Protein AF-A0A4Z2D7F7-F1 (afdb_monomer_lite)

Foldseek 3Di:
DDDDDDDDDDDDDDDPDDDDDDDDDDDDDDDDDDDDPDPDPDDPVRVVVCCVVCVPVVVVVVVVVVVVVVVVVVVVVVVVCCVVPVPDDDPDPPDADVVVWFEAEDEQQQFADPPPPSGGALVRVLVCLCCCCPVVVGQEYEYEAQAACQCPNPVNDHDAHQDLLFGHPSRPGLVSVLVSLVSCVVSNYAYEYEDEQFKHFLNHPCVVVPQFAADAPDFAAAPCGDTQWEARPNHIGGHNHDHGITGGNLVDPVSLVVVLVSLLSVVVSPHQEYEYEQLQQNDADSDPDDDDFCPPPPDPVCVVHPGPGGLDVVSLVSLLSSVVSQVVSCVVVVHHHFYEYENYQPLDAPDPDDDSQVCSCPDPVRGGGPYYDDCNPPPPRNDQAPPDDVVVVVVLVVVVVPDDPVRCVVVSVPGDDPPGSVCPVVSVVVVVVPDDDDDDDDDDDDDDDDDDDDDPDDD

Secondary structure (DSSP, 8-state):
--------PPPP-------PPPPP---------------PPPPHHHHHHHHHH-HHHHHHHHHHHHHHHHHHHHHHHHHHHHHHHSPPPPPPP---HHHHSEEEEE-GGGT--SSSSSS--HHHHHHTHHHIIIII-EEEEEEPP-EETSSS-TT--TT--SEEEEE-TTT--HHHHHHHHHHHHHTT-EEEEEEE-SEEETTSGGGGGT-BPPPPSS--B-TTSSBSEEEETTEEEE-SS-TTEEEB-TTSHHHHHHHHHHHHHHHHHT-SEEEEESTTTSS---SSS-S----SS--TTTTTS--TTTT-HHHHHHHHHHHHHHHHHHHHHTS--EEEEE--S-----SSS--GGGGGGB-SSSB--SEEE--TT-SSTTS------HHHHHHHHHHHHHS-HHHHHHTT-TT--TT-TT-HHHHHHHHHH--------------------------

InterPro domains:
  IPR006047 Glycosyl hydrolase family 13, catalytic domain [PF00128] (108-208)
  IPR006047 Glycosyl hydrolase family 13, catalytic domain [SM00642] (109-449)
  IPR017853 Glycoside hydrolase superfamily [SSF51445] (46-329)
  IPR031984 Solute carrier family 3 member 2, N-terminal domain [PF16028] (35-101)
  IPR042280 Amino acid transporter heavy chain SLC3A2 [PTHR46673] (29-283)
  IPR045857 Oligo-1,6-glucosidase, domain 2 [G3DSA:3.90.400.10] (207-257)

Radius of gyration: 38.26 Å; chains: 1; bounding box: 74×67×133 Å

Sequence (459 aa):
MSLSGTNGRVPIDEEVGFLPTLKDSTDTNENNVGQKDTYCLLTREDLMQLDSKEPFWYRLRWGLFILFWVVWVGLLLAAILIIVFTPKCPPRPVLPFWRSTTGYWVNPFAYEDSSNDKIGDLKGLAKRLDYIKGTIGAGFIVLSSIFSGQYTNDLKTLGLVDDYFNVDPALGTMEDFKNLVRSCHKNGIYLILTMDFNSVSAKHPWTEFTYLLEPYSSKKVSRLGGDARTVIQGVSYYSVFGSHFVDLNLRETGALDRIADVAKFWLNEGIDGILLDNVAFYIENGTESGAPITKELGSQWFSKYPTSQIYISESVEVVRKIRKVVDEMSESSGKPKLLAVDAGNTGYGVGKSEDISMQFLGTKDSPAAHVVVSRQFVKHRGWKAPPIDPEEIKNNIFTYDMLSVSDRNSMALTTVSTSDSRQSDLVALAATVLLPGRLSQLYQIYCFHNIIICTLYDY

pLDDT: mean 71.05, std 24.46, range [19.94, 98.62]

Structure (mmCIF, N/CA/C/O backbone):
data_AF-A0A4Z2D7F7-F1
#
_entry.id   AF-A0A4Z2D7F7-F1
#
loop_
_atom_site.group_PDB
_atom_site.id
_atom_site.type_symbol
_atom_site.label_atom_id
_atom_site.label_alt_id
_atom_site.label_comp_id
_atom_site.label_asym_id
_atom_site.label_entity_id
_atom_site.label_seq_id
_atom_site.pdbx_PDB_ins_code
_atom_site.Cartn_x
_atom_site.Cartn_y
_atom_site.Cartn_z
_atom_site.occupancy
_atom_site.B_iso_or_equiv
_atom_site.auth_seq_id
_atom_site.auth_comp_id
_atom_site.auth_asym_id
_atom_site.auth_atom_id
_atom_site.pdbx_PDB_model_num
ATOM 1 N N . MET A 1 1 ? -34.369 -34.058 58.399 1.00 37.44 1 MET A N 1
ATOM 2 C CA . MET A 1 1 ? -34.029 -33.179 59.542 1.00 37.44 1 MET A CA 1
ATOM 3 C C . MET A 1 1 ? -34.797 -31.878 59.310 1.00 37.44 1 MET A C 1
ATOM 5 O O . MET A 1 1 ? -34.497 -31.229 58.326 1.00 37.44 1 MET A O 1
ATOM 9 N N . SER A 1 2 ? -35.974 -31.621 59.905 1.00 26.52 2 SER A N 1
ATOM 10 C CA . SER A 1 2 ? -36.225 -31.250 61.323 1.00 26.52 2 SER A CA 1
ATOM 11 C C . SER A 1 2 ? -35.274 -30.108 61.730 1.00 26.52 2 SER A C 1
ATOM 13 O O . SER A 1 2 ? -34.077 -30.363 61.700 1.00 26.52 2 SER A O 1
ATOM 15 N N . LEU A 1 3 ? -35.639 -28.851 62.030 1.00 29.80 3 LEU A N 1
ATOM 16 C CA . LEU A 1 3 ? -36.808 -28.228 62.681 1.00 29.80 3 LEU A CA 1
ATOM 17 C C . LEU A 1 3 ? -36.899 -26.732 62.271 1.00 29.80 3 LEU A C 1
ATOM 19 O O . LEU A 1 3 ? -35.876 -26.102 62.042 1.00 29.80 3 LEU A O 1
ATOM 23 N N . SER A 1 4 ? -38.105 -26.208 62.018 1.00 30.06 4 SER A N 1
ATOM 24 C CA . SER A 1 4 ? -38.885 -25.286 62.881 1.00 30.06 4 SER A CA 1
ATOM 25 C C . SER A 1 4 ? -38.377 -23.842 62.965 1.00 30.06 4 SER A C 1
ATOM 27 O O . SER A 1 4 ? -37.364 -23.558 63.594 1.00 30.06 4 SER A O 1
ATOM 29 N N . GLY A 1 5 ? -39.171 -22.920 62.415 1.00 31.86 5 GLY A N 1
ATOM 30 C CA . GLY A 1 5 ? -39.085 -21.493 62.710 1.00 31.86 5 GLY A CA 1
ATOM 31 C C . GLY A 1 5 ? -39.779 -21.126 64.023 1.00 31.86 5 GLY A C 1
ATOM 32 O O . GLY A 1 5 ? -40.667 -21.837 64.489 1.00 31.86 5 GLY A O 1
ATOM 33 N N . THR A 1 6 ? -39.405 -19.971 64.570 1.00 31.77 6 THR A N 1
ATOM 34 C CA . THR A 1 6 ? -40.208 -19.215 65.536 1.00 31.77 6 THR A CA 1
ATOM 35 C C . THR A 1 6 ? -40.020 -17.721 65.312 1.00 31.77 6 THR A C 1
ATOM 37 O O . THR A 1 6 ? -38.905 -17.231 65.154 1.00 31.77 6 THR A O 1
ATOM 40 N N . ASN A 1 7 ? -41.158 -17.033 65.317 1.00 35.53 7 ASN A N 1
ATOM 41 C CA . ASN A 1 7 ? -41.351 -15.590 65.300 1.00 35.53 7 ASN A CA 1
ATOM 42 C C . ASN A 1 7 ? -40.523 -14.854 66.364 1.00 35.53 7 ASN A C 1
ATOM 44 O O . ASN A 1 7 ? -40.548 -15.232 67.533 1.00 35.53 7 ASN A O 1
ATOM 48 N N . GLY A 1 8 ? -39.925 -13.725 65.980 1.00 31.38 8 GLY A N 1
ATOM 49 C CA . GLY A 1 8 ? -39.412 -12.709 66.897 1.00 31.38 8 GLY A CA 1
ATOM 50 C C . GLY A 1 8 ? -39.835 -11.324 66.417 1.00 31.38 8 GLY A C 1
ATOM 51 O O . GLY A 1 8 ? -39.365 -10.855 65.385 1.00 31.38 8 GLY A O 1
ATOM 52 N N . ARG A 1 9 ? -40.769 -10.701 67.143 1.00 31.42 9 ARG A N 1
ATOM 53 C CA . ARG A 1 9 ? -41.148 -9.286 67.014 1.00 31.42 9 ARG A CA 1
ATOM 54 C C . ARG A 1 9 ? -39.908 -8.401 67.168 1.00 31.42 9 ARG A C 1
ATOM 56 O O . ARG A 1 9 ? -39.131 -8.618 68.091 1.00 31.42 9 ARG A O 1
ATOM 63 N N . VAL A 1 10 ? -39.789 -7.382 66.323 1.00 37.66 10 VAL A N 1
ATOM 64 C CA . VAL A 1 10 ? -38.857 -6.260 66.507 1.00 37.66 10 VAL A CA 1
ATOM 65 C C . VAL A 1 10 ? -39.385 -5.387 67.655 1.00 37.66 10 VAL A C 1
ATOM 67 O O . VAL A 1 10 ? -40.511 -4.895 67.534 1.00 37.66 10 VAL A O 1
ATOM 70 N N . PRO A 1 11 ? -38.649 -5.196 68.764 1.00 35.19 11 PRO A N 1
ATOM 71 C CA . PRO A 1 11 ? -38.976 -4.168 69.739 1.00 35.19 11 PRO A CA 1
ATOM 72 C C . PRO A 1 11 ? -38.498 -2.818 69.205 1.00 35.19 11 PRO A C 1
ATOM 74 O O . PRO A 1 11 ? -37.340 -2.655 68.823 1.00 35.19 11 PRO A O 1
ATOM 77 N N . ILE A 1 12 ? -39.440 -1.887 69.144 1.00 45.16 12 ILE A N 1
ATOM 78 C CA . ILE A 1 12 ? -39.219 -0.454 68.978 1.00 45.16 12 ILE A CA 1
ATOM 79 C C . ILE A 1 12 ? -38.651 0.053 70.310 1.00 45.16 12 ILE A C 1
ATOM 81 O O . ILE A 1 12 ? -39.126 -0.397 71.350 1.00 45.16 12 ILE A O 1
ATOM 85 N N . ASP A 1 13 ? -37.655 0.938 70.219 1.00 35.00 13 ASP A N 1
ATOM 86 C CA . ASP A 1 13 ? -37.056 1.804 71.254 1.00 35.00 13 ASP A CA 1
ATOM 87 C C . ASP A 1 13 ? -35.534 1.597 71.365 1.00 35.00 13 ASP A C 1
ATOM 89 O O . ASP A 1 13 ? -35.016 0.932 72.259 1.00 35.00 13 ASP A O 1
ATOM 93 N N . GLU A 1 14 ? -34.795 2.197 70.424 1.00 37.78 14 GLU A N 1
ATOM 94 C CA . GLU A 1 14 ? -33.379 2.519 70.628 1.00 37.78 14 GLU A CA 1
ATOM 95 C C . GLU A 1 14 ? -33.295 3.731 71.570 1.00 37.78 14 GLU A C 1
ATOM 97 O O . GLU A 1 14 ? -33.422 4.886 71.156 1.00 37.78 14 GLU A O 1
ATOM 102 N N . GLU A 1 15 ? -33.099 3.460 72.860 1.00 35.00 15 GLU A N 1
ATOM 103 C CA . GLU A 1 15 ? -32.647 4.458 73.827 1.00 35.00 15 GLU A CA 1
ATOM 104 C C . GLU A 1 15 ? -31.233 4.925 73.454 1.00 35.00 15 GLU A C 1
ATOM 106 O O . GLU A 1 15 ? -30.247 4.190 73.546 1.00 35.00 15 GLU A O 1
ATOM 111 N N . VAL A 1 16 ? -31.130 6.183 73.029 1.00 36.09 16 VAL A N 1
ATOM 112 C CA . VAL A 1 16 ? -29.856 6.865 72.803 1.00 36.09 16 VAL A CA 1
ATOM 113 C C . VAL A 1 16 ? -29.226 7.146 74.169 1.00 36.09 16 VAL A C 1
ATOM 115 O O . VAL A 1 16 ? -29.665 8.031 74.901 1.00 36.09 16 VAL A O 1
ATOM 118 N N . GLY A 1 17 ? -28.217 6.354 74.532 1.00 36.03 17 GLY A N 1
ATOM 119 C CA . GLY A 1 17 ? -27.559 6.423 75.833 1.00 36.03 17 GLY A CA 1
ATOM 120 C C . GLY A 1 17 ? -26.884 7.768 76.113 1.00 36.03 17 GLY A C 1
ATOM 121 O O . GLY A 1 17 ? -26.043 8.227 75.340 1.00 36.03 17 GLY A O 1
ATOM 122 N N . PHE A 1 18 ? -27.186 8.351 77.275 1.00 35.00 18 PHE A N 1
ATOM 123 C CA . PHE A 1 18 ? -26.420 9.447 77.865 1.00 35.00 18 PHE A CA 1
ATOM 124 C C . PHE A 1 18 ? -26.086 9.161 79.341 1.00 35.00 18 PHE A C 1
ATOM 126 O O . PHE A 1 18 ? -26.905 9.366 80.225 1.00 35.00 18 PHE A O 1
ATOM 133 N N . LEU A 1 19 ? -24.822 8.763 79.544 1.00 41.47 19 LEU A N 1
ATOM 134 C CA . LEU A 1 19 ? -23.906 9.114 80.647 1.00 41.47 19 LEU A CA 1
ATOM 135 C C . LEU A 1 19 ? -24.166 8.620 82.101 1.00 41.47 19 LEU A C 1
ATOM 137 O O . LEU A 1 19 ? -25.279 8.271 82.475 1.00 41.47 19 LEU A O 1
ATOM 141 N N . PRO A 1 20 ? -23.084 8.499 82.913 1.00 40.53 20 PRO A N 1
ATOM 142 C CA . PRO A 1 20 ? -22.993 7.553 84.025 1.00 40.53 20 PRO A CA 1
ATOM 143 C C . PRO A 1 20 ? -23.500 8.105 85.365 1.00 40.53 20 PRO A C 1
ATOM 145 O O . PRO A 1 20 ? -23.288 9.266 85.710 1.00 40.53 20 PRO A O 1
ATOM 148 N N . THR A 1 21 ? -24.093 7.222 86.169 1.00 37.00 21 THR A N 1
ATOM 149 C CA . THR A 1 21 ? -24.496 7.476 87.558 1.00 37.00 21 THR A CA 1
ATOM 150 C C . THR A 1 21 ? -23.281 7.749 88.449 1.00 37.00 21 THR A C 1
ATOM 152 O O . THR A 1 21 ? -22.372 6.917 88.528 1.00 37.00 21 THR A O 1
ATOM 155 N N . LEU A 1 22 ? -23.280 8.888 89.150 1.00 37.50 22 LEU A N 1
ATOM 156 C CA . LEU A 1 22 ? -22.304 9.210 90.195 1.00 37.50 22 LEU A CA 1
ATOM 157 C C . LEU A 1 22 ? -22.358 8.154 91.309 1.00 37.50 22 LEU A C 1
ATOM 159 O O . LEU A 1 22 ? -23.406 7.897 91.896 1.00 37.50 22 LEU A O 1
ATOM 163 N N . LYS A 1 23 ? -21.207 7.533 91.569 1.00 37.69 23 LYS A N 1
ATOM 164 C CA . LYS A 1 23 ? -20.973 6.619 92.687 1.00 37.69 23 LYS A CA 1
ATOM 165 C C . LYS A 1 23 ? -20.632 7.469 93.910 1.00 37.69 23 LYS A C 1
ATOM 167 O O . LYS A 1 23 ? -19.684 8.247 93.846 1.00 37.69 23 LYS A O 1
ATOM 172 N N . ASP A 1 24 ? -21.388 7.310 94.990 1.00 39.84 24 ASP A N 1
ATOM 173 C CA . ASP A 1 24 ? -21.066 7.909 96.285 1.00 39.84 24 ASP A CA 1
ATOM 174 C C . ASP A 1 24 ? -19.706 7.389 96.770 1.00 39.84 24 ASP A C 1
ATOM 176 O O . ASP A 1 24 ? -19.498 6.181 96.915 1.00 39.84 24 ASP A O 1
ATOM 180 N N . SER A 1 25 ? -18.779 8.307 97.028 1.00 31.91 25 SER A N 1
ATOM 181 C CA . SER A 1 25 ? -17.566 8.051 97.797 1.00 31.91 25 SER A CA 1
ATOM 182 C C . SER A 1 25 ? -17.476 9.098 98.896 1.00 31.91 25 SER A C 1
ATOM 184 O O . SER A 1 25 ? -17.226 10.274 98.634 1.00 31.91 25 SER A O 1
ATOM 186 N N . THR A 1 26 ? -17.703 8.648 100.125 1.00 38.28 26 THR A N 1
ATOM 187 C CA . THR A 1 26 ? -17.357 9.353 101.355 1.00 38.28 26 THR A CA 1
ATOM 188 C C . THR A 1 26 ? -15.845 9.527 101.433 1.00 38.28 26 THR A C 1
ATOM 190 O O . THR A 1 26 ? -15.143 8.521 101.427 1.00 38.28 26 THR A O 1
ATOM 193 N N . ASP A 1 27 ? -15.360 10.765 101.538 1.00 32.62 27 ASP A N 1
ATOM 194 C CA . ASP A 1 27 ? -14.263 11.102 102.448 1.00 32.62 27 ASP A CA 1
ATOM 195 C C . ASP A 1 27 ? -14.122 12.620 102.660 1.00 32.62 27 ASP A C 1
ATOM 197 O O . ASP A 1 27 ? -14.453 13.453 101.820 1.00 32.62 27 ASP A O 1
ATOM 201 N N . THR A 1 28 ? -13.683 12.927 103.872 1.00 38.38 28 THR A N 1
ATOM 202 C CA . THR A 1 28 ? -13.597 14.200 104.599 1.00 38.38 28 THR A CA 1
ATOM 203 C C . THR A 1 28 ? -12.602 15.252 104.075 1.00 38.38 28 THR A C 1
ATOM 205 O O . THR A 1 28 ? -11.535 14.906 103.578 1.00 38.38 28 THR A O 1
ATOM 208 N N . ASN A 1 29 ? -12.914 16.517 104.414 1.00 33.06 29 ASN A N 1
ATOM 209 C CA . ASN A 1 29 ? -12.042 17.656 104.792 1.00 33.06 29 ASN A CA 1
ATOM 210 C C . ASN A 1 29 ? -11.986 18.916 103.896 1.00 33.06 29 ASN A C 1
ATOM 212 O O . ASN A 1 29 ? -11.620 18.883 102.729 1.00 33.06 29 ASN A O 1
ATOM 216 N N . GLU A 1 30 ? -12.291 20.026 104.584 1.00 38.28 30 GLU A N 1
ATOM 217 C CA . GLU A 1 30 ? -11.752 21.398 104.545 1.00 38.28 30 GLU A CA 1
ATOM 218 C C . GLU A 1 30 ? -11.636 22.209 103.235 1.00 38.28 30 GLU A C 1
ATOM 220 O O . GLU A 1 30 ? -10.859 21.925 102.334 1.00 38.28 30 GLU A O 1
ATOM 225 N N . ASN A 1 31 ? -12.338 23.353 103.262 1.00 44.16 31 ASN A N 1
ATOM 226 C CA . ASN A 1 31 ? -11.929 24.693 102.819 1.00 44.16 31 ASN A CA 1
ATOM 227 C C . ASN A 1 31 ? -11.025 24.813 101.575 1.00 44.16 31 ASN A C 1
ATOM 229 O O . ASN A 1 31 ? -9.802 24.779 101.688 1.00 44.16 31 ASN A O 1
ATOM 233 N N . ASN A 1 32 ? -11.612 25.190 100.431 1.00 34.88 32 ASN A N 1
ATOM 234 C CA . ASN A 1 32 ? -11.090 26.295 99.615 1.00 34.88 32 ASN A CA 1
ATOM 235 C C . ASN A 1 32 ? -12.070 26.757 98.526 1.00 34.88 32 ASN A C 1
ATOM 237 O O . ASN A 1 32 ? -12.764 25.968 97.890 1.00 34.88 32 ASN A O 1
ATOM 241 N N . VAL A 1 33 ? -12.082 28.072 98.323 1.00 48.47 33 VAL A N 1
ATOM 242 C CA . VAL A 1 33 ? -12.769 28.798 97.252 1.00 48.47 33 VAL A CA 1
ATOM 243 C C . VAL A 1 33 ? -12.204 28.372 95.895 1.00 48.47 33 VAL A C 1
ATOM 245 O O . VAL A 1 33 ? -10.993 28.391 95.690 1.00 48.47 33 VAL A O 1
ATOM 248 N N . GLY A 1 34 ? -13.080 28.031 94.951 1.00 36.81 34 GLY A N 1
ATOM 249 C CA . GLY A 1 34 ? -12.699 27.727 93.575 1.00 36.81 34 GLY A CA 1
ATOM 250 C C . GLY A 1 34 ? -13.917 27.401 92.722 1.00 36.81 34 GLY A C 1
ATOM 251 O O . GLY A 1 34 ? -14.404 26.275 92.724 1.00 36.81 34 GLY A O 1
ATOM 252 N N . GLN A 1 35 ? -14.412 28.409 92.010 1.00 48.00 35 GLN A N 1
ATOM 253 C CA . GLN A 1 35 ? -15.434 28.306 90.975 1.00 48.00 35 GLN A CA 1
ATOM 254 C C . GLN A 1 35 ? -15.067 27.190 89.977 1.00 48.00 35 GLN A C 1
ATOM 256 O O . GLN A 1 35 ? -14.120 27.319 89.205 1.00 48.00 35 GLN A O 1
ATOM 261 N N . LYS A 1 36 ? -15.800 26.074 90.012 1.00 39.66 36 LYS A N 1
ATOM 262 C CA . LYS A 1 36 ? -15.804 25.066 88.947 1.00 39.66 36 LYS A CA 1
ATOM 263 C C . LYS A 1 36 ? -17.085 25.271 88.154 1.00 39.66 36 LYS A C 1
ATOM 265 O O . LYS A 1 36 ? -18.121 24.697 88.490 1.00 39.66 36 LYS A O 1
ATOM 270 N N . ASP A 1 37 ? -17.003 26.107 87.122 1.00 45.44 37 ASP A N 1
ATOM 271 C CA . ASP A 1 37 ? -18.037 26.202 86.093 1.00 45.44 37 ASP A CA 1
ATOM 272 C C . ASP A 1 37 ? -18.142 24.829 85.422 1.00 45.44 37 ASP A C 1
ATOM 274 O O . ASP A 1 37 ? -17.368 24.451 84.541 1.00 45.44 37 ASP A O 1
ATOM 278 N N . THR A 1 38 ? -19.060 24.022 85.938 1.00 47.69 38 THR A N 1
ATOM 279 C CA . THR A 1 38 ? -19.360 22.706 85.398 1.00 47.69 38 THR A CA 1
ATOM 280 C C . THR A 1 38 ? -20.321 22.966 84.253 1.00 47.69 38 THR A C 1
ATOM 282 O O . THR A 1 38 ? -21.457 23.368 84.495 1.00 47.69 38 THR A O 1
ATOM 285 N N . TYR A 1 39 ? -19.859 22.814 83.010 1.00 50.00 39 TYR A N 1
ATOM 286 C CA . TYR A 1 39 ? -20.729 22.851 81.837 1.00 50.00 39 TYR A CA 1
ATOM 287 C C . TYR A 1 39 ? -21.775 21.740 81.990 1.00 50.00 39 TYR A C 1
ATOM 289 O O . TYR A 1 39 ? -21.513 20.573 81.704 1.00 50.00 39 TYR A O 1
ATOM 297 N N . CYS A 1 40 ? -22.937 22.097 82.532 1.00 58.44 40 CYS A N 1
ATOM 298 C CA . CYS A 1 40 ? -24.061 21.196 82.685 1.00 58.44 40 CYS A CA 1
ATOM 299 C C . CYS A 1 40 ? -24.656 20.976 81.292 1.00 58.44 40 CYS A C 1
ATOM 301 O O . CYS A 1 40 ? -25.059 21.934 80.628 1.00 58.44 40 CYS A O 1
ATOM 303 N N . LEU A 1 41 ? -24.672 19.729 80.824 1.00 66.12 41 LEU A N 1
ATOM 304 C CA . LEU A 1 41 ? -25.477 19.362 79.663 1.00 66.12 41 LEU A CA 1
ATOM 305 C C . LEU A 1 41 ? -26.940 19.625 80.037 1.00 66.12 41 LEU A C 1
ATOM 307 O O . LEU A 1 41 ? -27.439 19.034 80.992 1.00 66.12 41 LEU A O 1
ATOM 311 N N . LEU A 1 42 ? -27.598 20.548 79.328 1.00 75.75 42 LEU A N 1
ATOM 312 C CA . LEU A 1 42 ? -28.983 20.909 79.623 1.00 75.75 42 LEU A CA 1
ATOM 313 C C . LEU A 1 42 ? -29.895 19.692 79.439 1.00 75.75 42 LEU A C 1
ATOM 315 O O . LEU A 1 42 ? -29.837 19.011 78.412 1.00 75.75 42 LEU A O 1
ATOM 319 N N . THR A 1 43 ? -30.763 19.455 80.421 1.00 78.06 43 THR A N 1
ATOM 320 C CA . THR A 1 43 ? -31.829 18.455 80.313 1.00 78.06 43 THR A CA 1
ATOM 321 C C . THR A 1 43 ? -32.916 18.937 79.345 1.00 78.06 43 THR A C 1
ATOM 323 O O . THR A 1 43 ? -32.956 20.106 78.945 1.00 78.06 43 THR A O 1
ATOM 326 N N . ARG A 1 44 ? -33.820 18.043 78.926 1.00 77.62 44 ARG A N 1
ATOM 327 C CA . ARG A 1 44 ? -34.933 18.391 78.023 1.00 77.62 44 ARG A CA 1
ATOM 328 C C . ARG A 1 44 ? -35.777 19.532 78.596 1.00 77.62 44 ARG A C 1
ATOM 330 O O . ARG A 1 44 ? -36.195 20.427 77.864 1.00 77.62 44 ARG A O 1
ATOM 337 N N . GLU A 1 45 ? -36.014 19.491 79.899 1.00 77.88 45 GLU A N 1
ATOM 338 C CA . GLU A 1 45 ? -36.806 20.460 80.643 1.00 77.88 45 GLU A CA 1
ATOM 339 C C . GLU A 1 45 ? -36.112 21.831 80.671 1.00 77.88 45 GLU A C 1
ATOM 341 O O . GLU A 1 45 ? -36.767 22.854 80.450 1.00 77.88 45 GLU A O 1
ATOM 346 N N . ASP A 1 46 ? -34.785 21.852 80.840 1.00 74.88 46 ASP A N 1
ATOM 347 C CA . ASP A 1 46 ? -33.980 23.079 80.797 1.00 74.88 46 ASP A CA 1
ATOM 348 C C . ASP A 1 46 ? -33.971 23.706 79.391 1.00 74.88 46 ASP A C 1
ATOM 350 O O . ASP A 1 46 ? -34.079 24.926 79.251 1.00 74.88 46 ASP A O 1
ATOM 354 N N . LEU A 1 47 ? -33.918 22.884 78.334 1.00 73.25 47 LEU A N 1
ATOM 355 C CA . LEU A 1 47 ? -34.005 23.337 76.939 1.00 73.25 47 LEU A CA 1
ATOM 356 C C . LEU A 1 47 ? -35.377 23.939 76.606 1.00 73.25 47 LEU A C 1
ATOM 358 O O . LEU A 1 47 ? -35.448 24.982 75.958 1.00 73.25 47 LEU A O 1
ATOM 362 N N . MET A 1 48 ? -36.468 23.327 77.083 1.00 76.50 48 MET A N 1
ATOM 363 C CA . MET A 1 48 ? -37.823 23.863 76.897 1.00 76.50 48 MET A CA 1
ATOM 364 C C . MET A 1 48 ? -38.016 25.206 77.617 1.00 76.50 48 MET A C 1
ATOM 366 O O . MET A 1 48 ? -38.688 26.099 77.096 1.00 76.50 48 MET A O 1
ATOM 370 N N . GLN A 1 49 ? -37.408 25.386 78.796 1.00 74.69 49 GLN A N 1
ATOM 371 C CA . GLN A 1 49 ? -37.409 26.678 79.486 1.00 74.69 49 GLN A CA 1
ATOM 372 C C . GLN A 1 49 ? -36.558 27.726 78.760 1.00 74.69 49 GLN A C 1
ATOM 374 O O . GLN A 1 49 ? -36.968 28.887 78.685 1.00 74.69 49 GLN A O 1
ATOM 379 N N . LEU A 1 50 ? -35.406 27.340 78.209 1.00 73.56 50 LEU A N 1
ATOM 380 C CA . LEU A 1 50 ? -34.542 28.235 77.441 1.00 73.56 50 LEU A CA 1
ATOM 381 C C . LEU A 1 50 ? -35.250 28.742 76.175 1.00 73.56 50 LEU A C 1
ATOM 383 O O . LEU A 1 50 ? -35.262 29.946 75.932 1.00 73.56 50 LEU A O 1
ATOM 387 N N . ASP A 1 51 ? -35.936 27.859 75.442 1.00 70.62 51 ASP A N 1
ATOM 388 C CA . ASP A 1 51 ? -36.740 28.220 74.264 1.00 70.62 51 ASP A CA 1
ATOM 389 C C . ASP A 1 51 ? -37.874 29.210 74.608 1.00 70.62 51 ASP A C 1
ATOM 391 O O . ASP A 1 51 ? -38.227 30.064 73.791 1.00 70.62 51 ASP A O 1
ATOM 395 N N . SER A 1 52 ? -38.423 29.143 75.830 1.00 71.75 52 SER A N 1
ATOM 396 C CA . SER A 1 52 ? -39.451 30.083 76.308 1.00 71.75 52 SER A CA 1
ATOM 397 C C . SER A 1 52 ? -38.897 31.463 76.689 1.00 71.75 52 SER A C 1
ATOM 399 O O . SER A 1 52 ? -39.611 32.461 76.587 1.00 71.75 52 SER A O 1
ATOM 401 N N . LYS A 1 53 ? -37.628 31.531 77.116 1.00 74.69 53 LYS A N 1
ATOM 402 C CA . LYS A 1 53 ? -36.958 32.764 77.559 1.00 74.69 53 LYS A CA 1
ATOM 403 C C . LYS A 1 53 ? -36.215 33.471 76.424 1.00 74.69 53 LYS A C 1
ATOM 405 O O . LYS A 1 53 ? -36.208 34.698 76.379 1.00 74.69 53 LYS A O 1
ATOM 410 N N . GLU A 1 54 ? -35.634 32.717 75.493 1.00 80.50 54 GLU A N 1
ATOM 411 C CA . GLU A 1 54 ? -34.839 33.229 74.373 1.00 80.50 54 GLU A CA 1
ATOM 412 C C . GLU A 1 54 ? -35.401 32.763 73.014 1.00 80.50 54 GLU A C 1
ATOM 414 O O . GLU A 1 54 ? -34.832 31.895 72.348 1.00 80.50 54 GLU A O 1
ATOM 419 N N . PRO A 1 55 ? -36.487 33.384 72.512 1.00 78.12 55 PRO A N 1
ATOM 420 C CA . PRO A 1 55 ? -37.134 32.973 71.259 1.00 78.12 55 PRO A CA 1
ATOM 421 C C . PRO A 1 55 ? -36.260 33.181 70.007 1.00 78.12 55 PRO A C 1
ATOM 423 O O . PRO A 1 55 ? -36.633 32.761 68.908 1.00 78.12 55 PRO A O 1
ATOM 426 N N . PHE A 1 56 ? -35.112 33.848 70.146 1.00 85.62 56 PHE A N 1
ATOM 427 C CA . PHE A 1 56 ? -34.142 34.063 69.077 1.00 85.62 56 PHE A CA 1
ATOM 428 C C . PHE A 1 56 ? -33.633 32.741 68.486 1.00 85.62 56 PHE A C 1
ATOM 430 O O . PHE A 1 56 ? -33.673 32.574 67.268 1.00 85.62 56 PHE A O 1
ATOM 437 N N . TRP A 1 57 ? -33.224 31.782 69.323 1.00 80.81 57 TRP A N 1
ATOM 438 C CA . TRP A 1 57 ? -32.648 30.510 68.870 1.00 80.81 57 TRP A CA 1
ATOM 439 C C . TRP A 1 57 ? -33.666 29.627 68.150 1.00 80.81 57 TRP A C 1
ATOM 441 O O . TRP A 1 57 ? -33.349 29.020 67.125 1.00 80.81 57 TRP A O 1
ATOM 451 N N . TYR A 1 58 ? -34.913 29.632 68.623 1.00 81.44 58 TYR A N 1
ATOM 452 C CA . TYR A 1 58 ? -36.035 28.989 67.944 1.00 81.44 58 TYR A CA 1
ATOM 453 C C . TYR A 1 58 ? -36.252 29.571 66.537 1.00 81.44 58 TYR A C 1
ATOM 455 O O . TYR A 1 58 ? -36.321 28.831 65.552 1.00 81.44 58 TYR A O 1
ATOM 463 N N . ARG A 1 59 ? -36.301 30.906 66.415 1.00 87.00 59 ARG A N 1
ATOM 464 C CA . ARG A 1 59 ? -36.471 31.593 65.122 1.00 87.00 59 ARG A CA 1
ATOM 465 C C . ARG A 1 59 ? -35.281 31.376 64.192 1.00 87.00 59 ARG A C 1
ATOM 467 O O . ARG A 1 59 ? -35.482 31.182 62.997 1.00 87.00 59 ARG A O 1
ATOM 474 N N . LEU A 1 60 ? -34.063 31.371 64.730 1.00 90.19 60 LEU A N 1
ATOM 475 C CA . LEU A 1 60 ? -32.842 31.102 63.976 1.00 90.19 60 LEU A CA 1
ATOM 476 C C . LEU A 1 60 ? -32.835 29.673 63.421 1.00 90.19 60 LEU A C 1
ATOM 478 O O . LEU A 1 60 ? -32.541 29.488 62.244 1.00 90.19 60 LEU A O 1
ATOM 482 N N . ARG A 1 61 ? -33.214 28.668 64.223 1.00 89.62 61 ARG A N 1
ATOM 483 C CA . ARG A 1 61 ? -33.298 27.266 63.780 1.00 89.62 61 ARG A CA 1
ATOM 484 C C . ARG A 1 61 ? -34.310 27.096 62.647 1.00 89.62 61 ARG A C 1
ATOM 486 O O . ARG A 1 61 ? -33.988 26.472 61.640 1.00 89.62 61 ARG A O 1
ATOM 493 N N . TRP A 1 62 ? -35.493 27.697 62.773 1.00 91.62 62 TRP A N 1
ATOM 494 C CA . TRP A 1 62 ? -36.487 27.707 61.695 1.00 91.62 62 TRP A CA 1
ATOM 495 C C . TRP A 1 62 ? -36.001 28.463 60.455 1.00 91.62 62 TRP A C 1
ATOM 497 O O . TRP A 1 62 ? -36.193 27.982 59.341 1.00 91.62 62 TRP A O 1
ATOM 507 N N . GLY A 1 63 ? -35.318 29.596 60.629 1.00 94.06 63 GLY A N 1
ATOM 508 C CA . GLY A 1 63 ? -34.712 30.348 59.530 1.00 94.06 63 GLY A CA 1
ATOM 509 C C . GLY A 1 63 ? -33.659 29.538 58.770 1.00 94.06 63 GLY A C 1
ATOM 510 O O . GLY A 1 63 ? -33.702 29.479 57.544 1.00 94.06 63 GLY A O 1
ATOM 511 N N . LEU A 1 64 ? -32.764 28.850 59.486 1.00 94.56 64 LEU A N 1
ATOM 512 C CA . LEU A 1 64 ? -31.757 27.958 58.903 1.00 94.56 64 LEU A CA 1
ATOM 513 C C . LEU A 1 64 ? -32.393 26.744 58.214 1.00 94.56 64 LEU A C 1
ATOM 515 O O . LEU A 1 64 ? -31.949 26.357 57.136 1.00 94.56 64 LEU A O 1
ATOM 519 N N . PHE A 1 65 ? -33.450 26.170 58.793 1.00 95.12 65 PHE A N 1
ATOM 520 C CA . PHE A 1 65 ? -34.172 25.045 58.198 1.00 95.12 65 PHE A CA 1
ATOM 521 C C . PHE A 1 65 ? -34.869 25.439 56.890 1.00 95.12 65 PHE A C 1
ATOM 523 O O . PHE A 1 65 ? -34.762 24.732 55.890 1.00 95.12 65 PHE A O 1
ATOM 530 N N . ILE A 1 66 ? -35.533 26.596 56.861 1.00 95.81 66 ILE A N 1
ATOM 531 C CA . ILE A 1 66 ? -36.158 27.127 55.643 1.00 95.81 66 ILE A CA 1
ATOM 532 C C . ILE A 1 66 ? -35.088 27.455 54.596 1.00 95.81 66 ILE A C 1
ATOM 534 O O . ILE A 1 66 ? -35.235 27.075 53.435 1.00 95.81 66 ILE A O 1
ATOM 538 N N . LEU A 1 67 ? -33.991 28.107 54.998 1.00 96.06 67 LEU A N 1
ATOM 539 C CA . LEU A 1 67 ? -32.878 28.431 54.105 1.00 96.06 67 LEU A CA 1
ATOM 540 C C . LEU A 1 67 ? -32.274 27.172 53.473 1.00 96.06 67 LEU A C 1
ATOM 542 O O . LEU A 1 67 ? -32.025 27.164 52.270 1.00 96.06 67 LEU A O 1
ATOM 546 N N . PHE A 1 68 ? -32.089 26.103 54.253 1.00 96.81 68 PHE A N 1
ATOM 547 C CA . PHE A 1 68 ? -31.607 24.819 53.749 1.00 96.81 68 PHE A CA 1
ATOM 548 C C . PHE A 1 68 ? -32.490 24.296 52.612 1.00 96.81 68 PHE A C 1
ATOM 550 O O . PHE A 1 68 ? -31.976 23.987 51.539 1.00 96.81 68 PHE A O 1
ATOM 557 N N . TRP A 1 69 ? -33.813 24.263 52.798 1.00 97.25 69 TRP A N 1
ATOM 558 C CA . TRP A 1 69 ? -34.733 23.779 51.766 1.00 97.25 69 TRP A CA 1
ATOM 559 C C . TRP A 1 69 ? -34.786 24.686 50.536 1.00 97.25 69 TRP A C 1
ATOM 561 O O . TRP A 1 69 ? -34.831 24.182 49.417 1.00 97.25 69 TRP A O 1
ATOM 571 N N . VAL A 1 70 ? -34.722 26.008 50.714 1.00 96.88 70 VAL A N 1
ATOM 572 C CA . VAL A 1 70 ? -34.664 26.959 49.592 1.00 96.88 70 VAL A CA 1
ATOM 573 C C . VAL A 1 70 ? -33.394 26.753 48.767 1.00 96.88 70 VAL A C 1
ATOM 575 O O . VAL A 1 70 ? -33.469 26.659 47.542 1.00 96.88 70 VAL A O 1
ATOM 578 N N . VAL A 1 71 ? -32.235 26.633 49.420 1.00 96.81 71 VAL A N 1
ATOM 579 C CA . VAL A 1 71 ? -30.959 26.358 48.744 1.00 96.81 71 VAL A CA 1
ATOM 580 C C . VAL A 1 71 ? -31.002 24.997 48.059 1.00 96.81 71 VAL A C 1
ATOM 582 O O . VAL A 1 71 ? -30.594 24.885 46.907 1.00 96.81 71 VAL A O 1
ATOM 585 N N . TRP A 1 72 ? -31.539 23.976 48.722 1.00 97.44 72 TRP A N 1
ATOM 586 C CA . TRP A 1 72 ? -31.634 22.629 48.170 1.00 97.44 72 TRP A CA 1
ATOM 587 C C . TRP A 1 72 ? -32.506 22.582 46.910 1.00 97.44 72 TRP A C 1
ATOM 589 O O . TRP A 1 72 ? -32.085 22.051 45.883 1.00 97.44 72 TRP A O 1
ATOM 599 N N . VAL A 1 73 ? -33.687 23.209 46.943 1.00 97.12 73 VAL A N 1
ATOM 600 C CA . VAL A 1 73 ? -34.570 23.324 45.771 1.00 97.12 73 VAL A CA 1
ATOM 601 C C . VAL A 1 73 ? -33.915 24.166 44.674 1.00 97.12 73 VAL A C 1
ATOM 603 O O . VAL A 1 73 ? -33.997 23.805 43.502 1.00 97.12 73 VAL A O 1
ATOM 606 N N . GLY A 1 74 ? -33.216 25.246 45.034 1.00 97.31 74 GLY A N 1
ATOM 607 C CA . GLY A 1 74 ? -32.452 26.060 44.089 1.00 97.31 74 GLY A CA 1
ATOM 608 C C . GLY A 1 74 ? -31.351 25.267 43.380 1.00 97.31 74 GLY A C 1
ATOM 609 O O . GLY A 1 74 ? -31.226 25.350 42.160 1.00 97.31 74 GLY A O 1
ATOM 610 N N . LEU A 1 75 ? -30.600 24.443 44.117 1.00 96.75 75 LEU A N 1
ATOM 611 C CA . LEU A 1 75 ? -29.578 23.550 43.564 1.00 96.75 75 LEU A CA 1
ATOM 612 C C . LEU A 1 75 ? -30.190 22.473 42.662 1.00 96.75 75 LEU A C 1
ATOM 614 O O . LEU A 1 75 ? -29.648 22.199 41.593 1.00 96.75 75 LEU A O 1
ATOM 618 N N . LEU A 1 76 ? -31.334 21.900 43.048 1.00 97.00 76 LEU A N 1
ATOM 619 C CA . LEU A 1 76 ? -32.047 20.921 42.229 1.00 97.00 76 LEU A CA 1
ATOM 620 C C . LEU A 1 76 ? -32.535 21.541 40.912 1.00 97.00 76 LEU A C 1
ATOM 622 O O . LEU A 1 76 ? -32.319 20.970 39.844 1.00 97.00 76 LEU A O 1
ATOM 626 N N . LEU A 1 77 ? -33.152 22.723 40.971 1.00 97.06 77 LEU A N 1
ATOM 627 C CA . LEU A 1 77 ? -33.588 23.451 39.781 1.00 97.06 77 LEU A CA 1
ATOM 628 C C . LEU A 1 77 ? -32.399 23.814 38.891 1.00 97.06 77 LEU A C 1
ATOM 630 O O . LEU A 1 77 ? -32.469 23.604 37.685 1.00 97.06 77 LEU A O 1
ATOM 634 N N . ALA A 1 78 ? -31.289 24.284 39.465 1.00 95.75 78 ALA A N 1
ATOM 635 C CA . ALA A 1 78 ? -30.069 24.561 38.713 1.00 95.75 78 ALA A CA 1
ATOM 636 C C . ALA A 1 78 ? -29.528 23.303 38.013 1.00 95.75 78 ALA A C 1
ATOM 638 O O . ALA A 1 78 ? -29.193 23.364 36.833 1.00 95.75 78 ALA A O 1
ATOM 639 N N . ALA A 1 79 ? -29.505 22.152 38.691 1.00 95.94 79 ALA A N 1
ATOM 640 C CA . ALA A 1 79 ? -29.079 20.886 38.096 1.00 95.94 79 ALA A CA 1
ATOM 641 C C . ALA A 1 79 ? -29.988 20.458 36.930 1.00 95.94 79 ALA A C 1
ATOM 643 O O . ALA A 1 79 ? -29.492 20.072 35.870 1.00 95.94 79 ALA A O 1
ATOM 644 N N . ILE A 1 80 ? -31.310 20.580 37.090 1.00 95.44 80 ILE A N 1
ATOM 645 C CA . ILE A 1 80 ? -32.281 20.287 36.025 1.00 95.44 80 ILE A CA 1
ATOM 646 C C . ILE A 1 80 ? -32.077 21.232 34.837 1.00 95.44 80 ILE A C 1
ATOM 648 O O . ILE A 1 80 ? -32.020 20.776 33.696 1.00 95.44 80 ILE A O 1
ATOM 652 N N . LEU A 1 81 ? -31.926 22.534 35.093 1.00 95.25 81 LEU A N 1
ATOM 653 C CA . LEU A 1 81 ? -31.687 23.533 34.053 1.00 95.25 81 LEU A CA 1
ATOM 654 C C . LEU A 1 81 ? -30.392 23.236 33.292 1.00 95.25 81 LEU A C 1
ATOM 656 O O . LEU A 1 81 ? -30.399 23.263 32.065 1.00 95.25 81 LEU A O 1
ATOM 660 N N . ILE A 1 82 ? -29.309 22.877 33.986 1.00 93.88 82 ILE A N 1
ATOM 661 C CA . ILE A 1 82 ? -28.060 22.471 33.335 1.00 93.88 82 ILE A CA 1
ATOM 662 C C . ILE A 1 82 ? -28.317 21.273 32.419 1.00 93.88 82 ILE A C 1
ATOM 664 O O . ILE A 1 82 ? -27.954 21.335 31.253 1.00 93.88 82 ILE A O 1
ATOM 668 N N . ILE A 1 83 ? -28.988 20.215 32.874 1.00 91.31 83 ILE A N 1
ATOM 669 C CA . ILE A 1 83 ? -29.230 19.022 32.044 1.00 91.31 83 ILE A CA 1
ATOM 670 C C . ILE A 1 83 ? -30.091 19.341 30.811 1.00 91.31 83 ILE A C 1
ATOM 672 O O . ILE A 1 83 ? -29.796 18.858 29.720 1.00 91.31 83 ILE A O 1
ATOM 676 N N . VAL A 1 84 ? -31.141 20.151 30.968 1.00 92.62 84 VAL A N 1
ATOM 677 C CA . VAL A 1 84 ? -32.084 20.480 29.884 1.00 92.62 84 VAL A CA 1
ATOM 678 C C . VAL A 1 84 ? -31.460 21.414 28.848 1.00 92.62 84 VAL A C 1
ATOM 680 O O . VAL A 1 84 ? -31.693 21.243 27.652 1.00 92.62 84 VAL A O 1
ATOM 683 N N . PHE A 1 85 ? -30.675 22.396 29.295 1.00 91.94 85 PHE A N 1
ATOM 684 C CA . PHE A 1 85 ? -30.083 23.408 28.420 1.00 91.94 85 PHE A CA 1
ATOM 685 C C . PHE A 1 85 ? -28.664 23.068 27.952 1.00 91.94 85 PHE A C 1
ATOM 687 O O . PHE A 1 85 ? -28.154 23.737 27.053 1.00 91.94 85 PHE A O 1
ATOM 694 N N . THR A 1 86 ? -28.027 22.028 28.501 1.00 90.75 86 THR A N 1
ATOM 695 C CA . THR A 1 86 ? -26.751 21.538 27.970 1.00 90.75 86 THR A CA 1
ATOM 696 C C . THR A 1 86 ? -27.011 20.883 26.613 1.00 90.75 86 THR A C 1
ATOM 698 O O . THR A 1 86 ? -27.746 19.893 26.540 1.00 90.75 86 THR A O 1
ATOM 701 N N . PRO A 1 87 ? -26.431 21.405 25.516 1.00 85.94 87 PRO A N 1
ATOM 702 C CA . PRO A 1 87 ? -26.574 20.776 24.215 1.00 85.94 87 PRO A CA 1
ATOM 703 C C . PRO A 1 87 ? -26.041 19.346 24.291 1.00 85.94 87 PRO A C 1
ATOM 705 O O . PRO A 1 87 ? -25.000 19.089 24.901 1.00 85.94 87 PRO A O 1
ATOM 708 N N . LYS A 1 88 ? -26.746 18.401 23.656 1.00 80.38 88 LYS A N 1
ATOM 709 C CA . LYS A 1 88 ? -26.231 17.036 23.511 1.00 80.38 88 LYS A CA 1
ATOM 710 C C . LYS A 1 88 ? -24.836 17.119 22.896 1.00 80.38 88 LYS A C 1
ATOM 712 O O . LYS A 1 88 ? -24.651 17.834 21.909 1.00 80.38 88 LYS A O 1
ATOM 717 N N . CYS A 1 89 ? -23.874 16.397 23.472 1.00 77.75 89 CYS A N 1
ATOM 718 C CA . CYS A 1 89 ? -22.539 16.307 22.893 1.00 77.75 89 CYS A CA 1
ATOM 719 C C . CYS A 1 89 ? -22.670 15.947 21.406 1.00 77.75 89 CYS A C 1
ATOM 721 O O . CYS A 1 89 ? -23.432 15.022 21.091 1.00 77.75 89 CYS A O 1
ATOM 723 N N . PRO A 1 90 ? -21.968 16.646 20.494 1.00 75.94 90 PRO A N 1
ATOM 724 C CA . PRO A 1 90 ? -21.964 16.246 19.098 1.00 75.94 90 PRO A CA 1
ATOM 725 C C . PRO A 1 90 ? -21.525 14.776 19.028 1.00 75.94 90 PRO A C 1
ATOM 727 O O . PRO A 1 90 ? -20.610 14.383 19.767 1.00 75.94 90 PRO A O 1
ATOM 730 N N . PRO A 1 91 ? -22.185 13.937 18.208 1.00 76.19 91 PRO A N 1
ATOM 731 C CA . PRO A 1 91 ? -21.759 12.556 18.052 1.00 76.19 91 PRO A CA 1
ATOM 732 C C . PRO A 1 91 ? -20.286 12.560 17.648 1.00 76.19 91 PRO A C 1
ATOM 734 O O . PRO A 1 91 ? -19.871 13.373 16.817 1.00 76.19 91 PRO A O 1
ATOM 737 N N . ARG A 1 92 ? -19.477 11.686 18.264 1.00 70.25 92 ARG A N 1
ATOM 738 C CA . ARG A 1 92 ? -18.070 11.571 17.867 1.00 70.25 92 ARG A CA 1
ATOM 739 C C . ARG A 1 92 ? -18.045 11.276 16.365 1.00 70.25 92 ARG A C 1
ATOM 741 O O . ARG A 1 92 ? -18.749 10.353 15.947 1.00 70.25 92 ARG A O 1
ATOM 748 N N . PRO A 1 93 ? -17.287 12.040 15.560 1.00 74.12 93 PRO A N 1
ATOM 749 C CA . PRO A 1 93 ? -17.209 11.772 14.135 1.00 74.12 93 PRO A CA 1
ATOM 750 C C . PRO A 1 93 ? -16.698 10.344 13.945 1.00 74.12 93 PRO A C 1
ATOM 752 O O . PRO A 1 93 ? -15.695 9.956 14.548 1.00 74.12 93 PRO A O 1
ATOM 755 N N . VAL A 1 94 ? -17.409 9.553 13.142 1.00 79.38 94 VAL A N 1
ATOM 756 C CA . VAL A 1 94 ? -16.959 8.210 12.775 1.00 79.38 94 VAL A CA 1
ATOM 757 C C . VAL A 1 94 ? -15.750 8.390 11.867 1.00 79.38 94 VAL A C 1
ATOM 759 O O . VAL A 1 94 ? -15.870 8.837 10.728 1.00 79.38 94 VAL A O 1
ATOM 762 N N . LEU A 1 95 ? -14.568 8.128 12.415 1.00 85.31 95 LEU A N 1
ATOM 763 C CA . LEU A 1 95 ? -13.320 8.207 11.673 1.00 85.31 95 LEU A CA 1
ATOM 764 C C . LEU A 1 95 ? -13.130 6.920 10.857 1.00 85.31 95 LEU A C 1
ATOM 766 O O . LEU A 1 95 ? -13.475 5.842 11.344 1.00 85.31 95 LEU A O 1
ATOM 770 N N . PRO A 1 96 ? -12.564 7.006 9.641 1.00 87.69 96 PRO A N 1
ATOM 771 C CA . PRO A 1 96 ? -12.185 5.814 8.894 1.00 87.69 96 PRO A CA 1
ATOM 772 C C . PRO A 1 96 ? -11.077 5.052 9.633 1.00 87.69 96 PRO A C 1
ATOM 774 O O . PRO A 1 96 ? -10.329 5.642 10.419 1.00 87.69 96 PRO A O 1
ATOM 777 N N . PHE A 1 97 ? -10.936 3.754 9.353 1.00 89.06 97 PHE A N 1
ATOM 778 C CA . PHE A 1 97 ? -10.066 2.870 10.136 1.00 89.06 97 PHE A CA 1
ATOM 779 C C . PHE A 1 97 ? -8.601 3.332 10.179 1.00 89.06 97 PHE A C 1
ATOM 781 O O . PHE A 1 97 ? -7.954 3.233 11.221 1.00 89.06 97 PHE A O 1
ATOM 788 N N . TRP A 1 98 ? -8.099 3.925 9.091 1.00 89.12 98 TRP A N 1
ATOM 789 C CA . TRP A 1 98 ? -6.739 4.471 8.997 1.00 89.12 98 TRP A CA 1
ATOM 790 C C . TRP A 1 98 ? -6.518 5.756 9.813 1.00 89.12 98 TRP A C 1
ATOM 792 O O . TRP A 1 98 ? -5.390 6.221 9.934 1.00 89.12 98 TRP A O 1
ATOM 802 N N . ARG A 1 99 ? -7.581 6.350 10.375 1.00 84.19 99 ARG A N 1
ATOM 803 C CA . ARG A 1 99 ? -7.518 7.489 11.311 1.00 84.19 99 ARG A CA 1
ATOM 804 C C . ARG A 1 99 ? -7.907 7.115 12.740 1.00 84.19 99 ARG A C 1
ATOM 806 O O . ARG A 1 99 ? -7.734 7.937 13.635 1.00 84.19 99 ARG A O 1
ATOM 813 N N . SER A 1 100 ? -8.464 5.925 12.951 1.00 83.88 100 SER A N 1
ATOM 814 C CA . SER A 1 100 ? -8.964 5.474 14.253 1.00 83.88 100 SER A CA 1
ATOM 815 C C . SER A 1 100 ? -8.192 4.296 14.842 1.00 83.88 100 SER A C 1
ATOM 817 O O . SER A 1 100 ? -8.470 3.913 15.976 1.00 83.88 100 SER A O 1
ATOM 819 N N . THR A 1 101 ? -7.269 3.691 14.090 1.00 85.19 101 THR A N 1
ATOM 820 C CA . THR A 1 101 ? -6.519 2.501 14.514 1.00 85.19 101 THR A CA 1
ATOM 821 C C . THR A 1 101 ? -5.045 2.564 14.112 1.00 85.19 101 THR A C 1
ATOM 823 O O . THR A 1 101 ? -4.656 3.372 13.271 1.00 85.19 101 THR A O 1
ATOM 826 N N . THR A 1 102 ? -4.229 1.700 14.719 1.00 84.00 102 THR A N 1
ATOM 827 C CA . THR A 1 102 ? -2.796 1.563 14.424 1.00 84.00 102 THR A CA 1
ATOM 828 C C . THR A 1 102 ? -2.566 0.616 13.244 1.00 84.00 102 THR A C 1
ATOM 830 O O . THR A 1 102 ? -3.177 -0.453 13.186 1.00 84.00 102 THR A O 1
ATOM 833 N N . GLY A 1 103 ? -1.666 0.991 12.332 1.00 82.50 103 GLY A N 1
ATOM 834 C CA . GLY A 1 103 ? -1.212 0.147 11.224 1.00 82.50 103 GLY A CA 1
ATOM 835 C C . GLY A 1 103 ? 0.070 -0.615 11.552 1.00 82.50 103 GLY A C 1
ATOM 836 O O . GLY A 1 103 ? 0.954 -0.065 12.209 1.00 82.50 103 GLY A O 1
ATOM 837 N N . TYR A 1 104 ? 0.191 -1.849 11.064 1.00 86.31 104 TYR A N 1
ATOM 838 C CA . TYR A 1 104 ? 1.397 -2.672 11.192 1.00 86.31 104 TYR A CA 1
ATOM 839 C C . TYR A 1 104 ? 1.875 -3.141 9.813 1.00 86.31 104 TYR A C 1
ATOM 841 O O . TYR A 1 104 ? 1.137 -3.814 9.099 1.00 86.31 104 TYR A O 1
ATOM 849 N N . TRP A 1 105 ? 3.086 -2.753 9.410 1.00 84.00 105 TRP A N 1
ATOM 850 C CA . TRP A 1 105 ? 3.662 -3.168 8.127 1.00 84.00 105 TRP A CA 1
ATOM 851 C C . TRP A 1 105 ? 4.343 -4.527 8.296 1.00 84.00 105 TRP A C 1
ATOM 853 O O . TRP A 1 105 ? 5.158 -4.692 9.198 1.00 84.00 105 TRP A O 1
ATOM 863 N N . VAL A 1 106 ? 3.993 -5.501 7.456 1.00 83.38 106 VAL A N 1
ATOM 864 C CA . VAL A 1 106 ? 4.515 -6.870 7.501 1.00 83.38 106 VAL A CA 1
ATOM 865 C C . VAL A 1 106 ? 5.073 -7.274 6.141 1.00 83.38 106 VAL A C 1
ATOM 867 O O . VAL A 1 106 ? 4.413 -7.107 5.116 1.00 83.38 106 VAL A O 1
ATOM 870 N N . ASN A 1 107 ? 6.269 -7.862 6.148 1.00 84.81 107 ASN A N 1
ATOM 871 C CA . ASN A 1 107 ? 6.801 -8.598 5.009 1.00 84.81 107 ASN A CA 1
ATOM 872 C C . ASN A 1 107 ? 6.500 -10.096 5.196 1.00 84.81 107 ASN A C 1
ATOM 874 O O . ASN A 1 107 ? 7.127 -10.717 6.057 1.00 84.81 107 ASN A O 1
ATOM 878 N N . PRO A 1 108 ? 5.558 -10.687 4.436 1.00 84.88 108 PRO A N 1
ATOM 879 C CA . PRO A 1 108 ? 5.137 -12.065 4.667 1.00 84.88 108 PRO A CA 1
ATOM 880 C C . PRO A 1 108 ? 6.268 -13.075 4.442 1.00 84.88 108 PRO A C 1
ATOM 882 O O . PRO A 1 108 ? 6.351 -14.022 5.214 1.00 84.88 108 PRO A O 1
ATOM 885 N N . PHE A 1 109 ? 7.194 -12.819 3.507 1.00 81.19 109 PHE A N 1
ATOM 886 C CA . PHE A 1 109 ? 8.341 -13.694 3.214 1.00 81.19 109 PHE A CA 1
ATOM 887 C C . PHE A 1 109 ? 9.311 -13.872 4.391 1.00 81.19 109 PHE A C 1
ATOM 889 O O . PHE A 1 109 ? 10.080 -14.828 4.413 1.00 81.19 109 PHE A O 1
ATOM 896 N N . ALA A 1 110 ? 9.303 -12.953 5.360 1.00 81.00 110 ALA A N 1
ATOM 897 C CA . ALA A 1 110 ? 10.250 -12.931 6.476 1.00 81.00 110 ALA A CA 1
ATOM 898 C C . ALA A 1 110 ? 9.573 -13.062 7.851 1.00 81.00 110 ALA A C 1
ATOM 900 O O . ALA A 1 110 ? 10.243 -12.901 8.872 1.00 81.00 110 ALA A O 1
ATOM 901 N N . TYR A 1 111 ? 8.255 -13.300 7.890 1.00 81.44 111 TYR A N 1
ATOM 902 C CA . TYR A 1 111 ? 7.481 -13.210 9.129 1.00 81.44 111 TYR A CA 1
ATOM 903 C C . TYR A 1 111 ? 7.323 -14.549 9.855 1.00 81.44 111 TYR A C 1
ATOM 905 O O . TYR A 1 111 ? 7.811 -14.702 10.969 1.00 81.44 111 TYR A O 1
ATOM 913 N N . GLU A 1 112 ? 6.643 -15.521 9.244 1.00 85.50 112 GLU A N 1
ATOM 914 C CA . GLU A 1 112 ? 6.422 -16.845 9.835 1.00 85.50 112 GLU A CA 1
ATOM 915 C C . GLU A 1 112 ? 6.341 -17.893 8.725 1.00 85.50 112 GLU A C 1
ATOM 917 O O . GLU A 1 112 ? 5.454 -17.829 7.874 1.00 85.50 112 GLU A O 1
ATOM 922 N N . ASP A 1 113 ? 7.246 -18.866 8.764 1.00 88.06 113 ASP A N 1
ATOM 923 C CA . ASP A 1 113 ? 7.237 -20.040 7.889 1.00 88.06 113 ASP A CA 1
ATOM 924 C C . ASP A 1 113 ? 6.283 -21.103 8.454 1.00 88.06 113 ASP A C 1
ATOM 926 O O . ASP A 1 113 ? 6.386 -21.507 9.617 1.00 88.06 113 ASP A O 1
ATOM 930 N N . SER A 1 114 ? 5.328 -21.559 7.640 1.00 88.12 114 SER A N 1
ATOM 931 C CA . SER A 1 114 ? 4.398 -22.626 8.010 1.00 88.12 114 SER A CA 1
ATOM 932 C C . SER A 1 114 ? 4.653 -23.953 7.295 1.00 88.12 114 SER A C 1
ATOM 934 O O . SER A 1 114 ? 4.041 -24.961 7.672 1.00 88.12 114 SER A O 1
ATOM 936 N N . SER A 1 115 ? 5.524 -23.949 6.287 1.00 88.88 115 SER A N 1
ATOM 937 C CA . SER A 1 115 ? 5.804 -25.055 5.374 1.00 88.88 115 SER A CA 1
ATOM 938 C C . SER A 1 115 ? 7.160 -25.731 5.630 1.00 88.88 115 SER A C 1
ATOM 940 O O . SER A 1 115 ? 7.397 -26.835 5.134 1.00 88.88 115 SER A O 1
ATOM 942 N N . ASN A 1 116 ? 7.993 -25.131 6.489 1.00 87.56 116 ASN A N 1
ATOM 943 C CA . ASN A 1 116 ? 9.341 -25.564 6.854 1.00 87.56 116 ASN A CA 1
ATOM 944 C C . ASN A 1 116 ? 10.339 -25.500 5.676 1.00 87.56 116 ASN A C 1
ATOM 946 O O . ASN A 1 116 ? 11.267 -26.313 5.595 1.00 87.56 116 ASN A O 1
ATOM 950 N N . ASP A 1 117 ? 10.151 -24.541 4.766 1.00 80.94 117 ASP A N 1
ATOM 951 C CA . ASP A 1 117 ? 11.051 -24.230 3.647 1.00 80.94 117 ASP A CA 1
ATOM 952 C C . ASP A 1 117 ? 11.977 -23.025 3.920 1.00 80.94 117 ASP A C 1
ATOM 954 O O . ASP A 1 117 ? 12.849 -22.716 3.105 1.00 80.94 117 ASP A O 1
ATOM 958 N N . LYS A 1 118 ? 11.872 -22.439 5.123 1.00 84.75 118 LYS A N 1
ATOM 959 C CA . LYS A 1 118 ? 12.590 -21.258 5.631 1.00 84.75 118 LYS A CA 1
ATOM 960 C C . LYS A 1 118 ? 12.129 -19.933 5.029 1.00 84.75 118 LYS A C 1
ATOM 962 O O . LYS A 1 118 ? 12.824 -18.931 5.200 1.00 84.75 118 LYS A O 1
ATOM 967 N N . ILE A 1 119 ? 10.983 -19.916 4.357 1.00 80.75 119 ILE A N 1
ATOM 968 C CA . ILE A 1 119 ? 10.377 -18.717 3.793 1.00 80.75 119 ILE A CA 1
ATOM 969 C C . ILE A 1 119 ? 9.034 -18.509 4.488 1.00 80.75 119 ILE A C 1
ATOM 971 O O . ILE A 1 119 ? 8.256 -19.434 4.695 1.00 80.75 119 ILE A O 1
ATOM 975 N N . GLY A 1 120 ? 8.770 -17.278 4.915 1.00 85.12 120 GLY A N 1
ATOM 976 C CA . GLY A 1 120 ? 7.479 -16.945 5.493 1.00 85.12 120 GLY A CA 1
ATOM 977 C C . GLY A 1 120 ? 6.364 -17.004 4.449 1.00 85.12 120 GLY A C 1
ATOM 978 O O . GLY A 1 120 ? 6.575 -16.658 3.289 1.00 85.12 120 GLY A O 1
ATOM 979 N N . ASP A 1 121 ? 5.168 -17.418 4.860 1.00 90.94 121 ASP A N 1
ATOM 980 C CA . ASP A 1 121 ? 4.044 -17.645 3.947 1.00 90.94 121 ASP A CA 1
ATOM 981 C C . ASP A 1 121 ? 2.712 -17.088 4.497 1.00 90.94 121 ASP A C 1
ATOM 983 O O . ASP A 1 121 ? 2.597 -16.672 5.659 1.00 90.94 121 ASP A O 1
ATOM 987 N N . LEU A 1 122 ? 1.665 -17.047 3.660 1.00 96.88 122 LEU A N 1
ATOM 988 C CA . LEU A 1 122 ? 0.371 -16.461 4.051 1.00 96.88 122 LEU A CA 1
ATOM 989 C C . LEU A 1 122 ? -0.327 -17.248 5.170 1.00 96.88 122 LEU A C 1
ATOM 991 O O . LEU A 1 122 ? -1.070 -16.662 5.963 1.00 96.88 122 LEU A O 1
ATOM 995 N N . LYS A 1 123 ? -0.093 -18.563 5.269 1.00 96.69 123 LYS A N 1
ATOM 996 C CA . LYS A 1 123 ? -0.664 -19.405 6.332 1.00 96.69 123 LYS A CA 1
ATOM 997 C C . LYS A 1 123 ? 0.037 -19.140 7.658 1.00 96.69 123 LYS A C 1
ATOM 999 O O . LYS A 1 123 ? -0.630 -19.077 8.690 1.00 96.69 123 LYS A O 1
ATOM 1004 N N . GLY A 1 124 ? 1.353 -18.965 7.641 1.00 90.88 124 GLY A N 1
ATOM 1005 C CA . GLY A 1 124 ? 2.160 -18.563 8.786 1.00 90.88 124 GLY A CA 1
ATOM 1006 C C . GLY A 1 124 ? 1.709 -17.211 9.317 1.00 90.88 124 GLY A C 1
ATOM 1007 O O . GLY A 1 124 ? 1.388 -17.090 10.500 1.00 90.88 124 GLY A O 1
ATOM 1008 N N . LEU A 1 125 ? 1.539 -16.226 8.431 1.00 92.12 125 LEU A N 1
ATOM 1009 C CA . LEU A 1 125 ? 0.984 -14.929 8.811 1.00 92.12 125 LEU A CA 1
ATOM 1010 C C . LEU A 1 125 ? -0.424 -15.054 9.418 1.00 92.12 125 LEU A C 1
ATOM 1012 O O . LEU A 1 125 ? -0.697 -14.467 10.467 1.00 92.12 125 LEU A O 1
ATOM 1016 N N . ALA A 1 126 ? -1.307 -15.858 8.815 1.00 95.88 126 ALA A N 1
ATOM 1017 C CA . ALA A 1 126 ? -2.657 -16.072 9.334 1.00 95.88 126 ALA A CA 1
ATOM 1018 C C . ALA A 1 126 ? -2.661 -16.645 10.768 1.00 95.88 126 ALA A C 1
ATOM 1020 O O . ALA A 1 126 ? -3.497 -16.247 11.580 1.00 95.88 126 ALA A O 1
ATOM 1021 N N . LYS A 1 127 ? -1.700 -17.516 11.120 1.00 92.44 127 LYS A N 1
ATOM 1022 C CA . LYS A 1 127 ? -1.539 -18.061 12.487 1.00 92.44 127 LYS A CA 1
ATOM 1023 C C . LYS A 1 127 ? -1.153 -16.999 13.525 1.00 92.44 127 LYS A C 1
ATOM 1025 O O . LYS A 1 127 ? -1.342 -17.219 14.718 1.00 92.44 127 LYS A O 1
ATOM 1030 N N . ARG A 1 128 ? -0.603 -15.861 13.096 1.00 90.12 128 ARG A N 1
ATOM 1031 C CA . ARG A 1 128 ? -0.093 -14.792 13.971 1.00 90.12 128 ARG A CA 1
ATOM 1032 C C . ARG A 1 128 ? -1.035 -13.593 14.097 1.00 90.12 128 ARG A C 1
ATOM 1034 O O . ARG A 1 128 ? -0.719 -12.649 14.820 1.00 90.12 128 ARG A O 1
ATOM 1041 N N . LEU A 1 129 ? -2.211 -13.625 13.466 1.00 92.38 129 LEU A N 1
ATOM 1042 C CA . LEU A 1 129 ? -3.182 -12.526 13.544 1.00 92.38 129 LEU A CA 1
ATOM 1043 C C . LEU A 1 129 ? -3.635 -12.227 14.980 1.00 92.38 129 LEU A C 1
ATOM 1045 O O . LEU A 1 129 ? -3.790 -11.056 15.324 1.00 92.38 129 LEU A O 1
ATOM 1049 N N . ASP A 1 130 ? -3.765 -13.245 15.835 1.00 89.44 130 ASP A N 1
ATOM 1050 C CA . ASP A 1 130 ? -4.112 -13.061 17.252 1.00 89.44 130 ASP A CA 1
ATOM 1051 C C . ASP A 1 130 ? -3.043 -12.249 17.998 1.00 89.44 130 ASP A C 1
ATOM 1053 O O . ASP A 1 130 ? -3.370 -11.393 18.819 1.00 89.44 130 ASP A O 1
ATOM 1057 N N . TYR A 1 131 ? -1.764 -12.457 17.675 1.00 87.19 131 TYR A N 1
ATOM 1058 C CA . TYR A 1 131 ? -0.657 -11.674 18.226 1.00 87.19 131 TYR A CA 1
ATOM 1059 C C . TYR A 1 131 ? -0.680 -10.229 17.709 1.00 87.19 131 TYR A C 1
ATOM 1061 O O . TYR A 1 131 ? -0.567 -9.283 18.493 1.00 87.19 131 TYR A O 1
ATOM 1069 N N . ILE A 1 132 ? -0.900 -10.044 16.403 1.00 85.12 132 ILE A N 1
ATOM 1070 C CA . ILE A 1 132 ? -1.005 -8.711 15.791 1.00 85.12 132 ILE A CA 1
ATOM 1071 C C . ILE A 1 132 ? -2.177 -7.925 16.398 1.00 85.12 132 ILE A C 1
ATOM 1073 O O . ILE A 1 132 ? -2.055 -6.732 16.690 1.00 85.12 132 ILE A O 1
ATOM 1077 N N . LYS A 1 133 ? -3.306 -8.590 16.653 1.00 87.25 133 LYS A N 1
ATOM 1078 C CA . LYS A 1 133 ? -4.474 -7.951 17.253 1.00 87.25 133 LYS A CA 1
ATOM 1079 C C . LYS A 1 133 ? -4.316 -7.712 18.750 1.00 87.25 133 LYS A C 1
ATOM 1081 O O . LYS A 1 133 ? -4.589 -6.611 19.217 1.00 87.25 133 LYS A O 1
ATOM 1086 N N . GLY A 1 134 ? -3.948 -8.749 19.496 1.00 81.81 134 GLY A N 1
ATOM 1087 C CA . GLY A 1 134 ? -3.985 -8.763 20.956 1.00 81.81 134 GLY A CA 1
ATOM 1088 C C . GLY A 1 134 ? -2.765 -8.122 21.606 1.00 81.81 134 GLY A C 1
ATOM 1089 O O . GLY A 1 134 ? -2.915 -7.397 22.585 1.00 81.81 134 GLY A O 1
ATOM 1090 N N . THR A 1 135 ? -1.573 -8.356 21.053 1.00 84.25 135 THR A N 1
ATOM 1091 C CA . THR A 1 135 ? -0.312 -7.876 21.635 1.00 84.25 135 THR A CA 1
ATOM 1092 C C . THR A 1 135 ? 0.126 -6.556 21.018 1.00 84.25 135 THR A C 1
ATOM 1094 O O . THR A 1 135 ? 0.413 -5.610 21.745 1.00 84.25 135 THR A O 1
ATOM 1097 N N . ILE A 1 136 ? 0.158 -6.467 19.683 1.00 84.38 136 ILE A N 1
ATOM 1098 C CA . ILE A 1 136 ? 0.551 -5.225 18.993 1.00 84.38 136 ILE A CA 1
ATOM 1099 C C . ILE A 1 136 ? -0.581 -4.188 19.054 1.00 84.38 136 ILE A C 1
ATOM 1101 O O . ILE A 1 136 ? -0.324 -2.985 19.114 1.00 84.38 136 ILE A O 1
ATOM 1105 N N . GLY A 1 137 ? -1.841 -4.634 19.046 1.00 82.38 137 GLY A N 1
ATOM 1106 C CA . GLY A 1 137 ? -2.997 -3.736 19.023 1.00 82.38 137 GLY A CA 1
ATOM 1107 C C . GLY A 1 137 ? -3.265 -3.127 17.645 1.00 82.38 137 GLY A C 1
ATOM 1108 O O . GLY A 1 137 ? -3.897 -2.071 17.551 1.00 82.38 137 GLY A O 1
ATOM 1109 N N . ALA A 1 138 ? -2.784 -3.754 16.566 1.00 84.00 138 ALA A N 1
ATOM 1110 C CA . ALA A 1 138 ? -2.983 -3.233 15.219 1.00 84.00 138 ALA A CA 1
ATOM 1111 C C . ALA A 1 138 ? -4.443 -3.411 14.766 1.00 84.00 138 ALA A C 1
ATOM 1113 O O . ALA A 1 138 ? -5.072 -4.456 14.961 1.00 84.00 138 ALA A O 1
ATOM 1114 N N . GLY A 1 139 ? -5.000 -2.365 14.156 1.00 83.12 139 GLY A N 1
ATOM 1115 C CA . GLY A 1 139 ? -6.311 -2.407 13.509 1.00 83.12 139 GLY A CA 1
ATOM 1116 C C . GLY A 1 139 ? -6.232 -2.687 12.016 1.00 83.12 139 GLY A C 1
ATOM 1117 O O . GLY A 1 139 ? -7.225 -3.118 11.442 1.00 83.12 139 GLY A O 1
ATOM 1118 N N . PHE A 1 140 ? -5.075 -2.488 11.388 1.00 94.19 140 PHE A N 1
ATOM 1119 C CA . PHE A 1 140 ? -4.846 -2.871 10.001 1.00 94.19 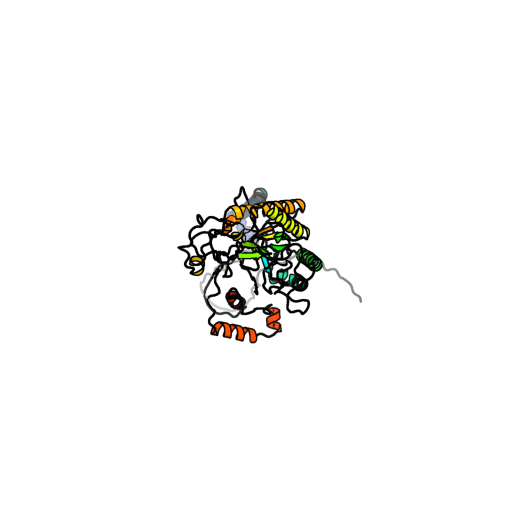140 PHE A CA 1
ATOM 1120 C C . PHE A 1 140 ? -3.403 -3.311 9.767 1.00 94.19 140 PHE A C 1
ATOM 1122 O O . PHE A 1 140 ? -2.490 -2.880 10.475 1.00 94.19 140 PHE A O 1
ATOM 1129 N N . ILE A 1 141 ? -3.208 -4.166 8.768 1.00 92.94 141 ILE A N 1
ATOM 1130 C CA . ILE A 1 141 ? -1.897 -4.634 8.320 1.00 92.94 141 ILE A CA 1
ATOM 1131 C C . ILE A 1 141 ? -1.629 -4.067 6.929 1.00 92.94 141 ILE A C 1
ATOM 1133 O O . ILE A 1 141 ? -2.516 -4.077 6.078 1.00 92.94 141 ILE A O 1
ATOM 1137 N N . VAL A 1 142 ? -0.407 -3.597 6.699 1.00 92.88 142 VAL A N 1
ATOM 1138 C CA . VAL A 1 142 ? 0.112 -3.266 5.369 1.00 92.88 142 VAL A CA 1
ATOM 1139 C C . VAL A 1 142 ? 1.047 -4.393 4.955 1.00 92.88 142 VAL A C 1
ATOM 1141 O O . VAL A 1 142 ? 2.094 -4.578 5.569 1.00 92.88 142 VAL A O 1
ATOM 1144 N N . LEU A 1 143 ? 0.660 -5.179 3.956 1.00 91.88 143 LEU A N 1
ATOM 1145 C CA . LEU A 1 143 ? 1.526 -6.200 3.383 1.00 91.88 143 LEU A CA 1
ATOM 1146 C C . LEU A 1 143 ? 2.472 -5.561 2.381 1.00 91.88 143 LEU A C 1
ATOM 1148 O O . LEU A 1 143 ? 2.028 -4.862 1.471 1.00 91.88 143 LEU A O 1
ATOM 1152 N N . SER A 1 144 ? 3.761 -5.866 2.509 1.00 86.69 144 SER A N 1
ATOM 1153 C CA . SER A 1 144 ? 4.703 -5.707 1.401 1.00 86.69 144 SER A CA 1
ATOM 1154 C C . SER A 1 144 ? 4.205 -6.445 0.152 1.00 86.69 144 SER A C 1
ATOM 1156 O O . SER A 1 144 ? 3.338 -7.313 0.239 1.00 86.69 144 SER A O 1
ATOM 1158 N N . SER A 1 145 ? 4.751 -6.086 -1.010 1.00 89.25 145 SER A N 1
ATOM 1159 C CA . SER A 1 145 ? 4.389 -6.680 -2.301 1.00 89.25 145 SER A CA 1
ATOM 1160 C C . SER A 1 145 ? 4.379 -8.214 -2.242 1.00 89.25 145 SER A C 1
ATOM 1162 O O . SER A 1 145 ? 5.366 -8.819 -1.831 1.00 89.25 145 SER A O 1
ATOM 1164 N N . ILE A 1 146 ? 3.260 -8.828 -2.641 1.00 93.94 146 ILE A N 1
ATOM 1165 C CA . ILE A 1 146 ? 3.049 -10.290 -2.614 1.00 93.94 146 ILE A CA 1
ATOM 1166 C C . ILE A 1 146 ? 2.988 -10.903 -4.014 1.00 93.94 146 ILE A C 1
ATOM 1168 O O . ILE A 1 146 ? 2.609 -12.061 -4.147 1.00 93.94 146 ILE A O 1
ATOM 1172 N N . PHE A 1 147 ? 3.245 -10.115 -5.056 1.00 95.56 147 PHE A N 1
ATOM 1173 C CA . PHE A 1 147 ? 2.957 -10.498 -6.436 1.00 95.56 147 PHE A CA 1
ATOM 1174 C C . PHE A 1 147 ? 3.972 -11.482 -6.998 1.00 95.56 147 PHE A C 1
ATOM 1176 O O . PHE A 1 147 ? 5.140 -11.462 -6.614 1.00 95.56 147 PHE A O 1
ATOM 1183 N N . SER A 1 148 ? 3.532 -12.293 -7.956 1.00 94.75 148 SER A N 1
ATOM 1184 C CA . SER A 1 148 ? 4.397 -13.232 -8.665 1.00 94.75 148 SER A CA 1
ATOM 1185 C C . SER A 1 148 ? 5.655 -12.555 -9.204 1.00 94.75 148 SER A C 1
ATOM 1187 O O . SER A 1 148 ? 5.585 -11.483 -9.811 1.00 94.75 148 SER A O 1
ATOM 1189 N N . GLY A 1 149 ? 6.799 -13.203 -8.989 1.00 88.50 149 GLY A N 1
ATOM 1190 C CA . GLY A 1 149 ? 8.116 -12.696 -9.366 1.00 88.50 149 GLY A CA 1
ATOM 1191 C C . GLY A 1 149 ? 8.855 -12.016 -8.215 1.00 88.50 149 GLY A C 1
ATOM 1192 O O . GLY A 1 149 ? 10.077 -11.895 -8.277 1.00 88.50 149 GLY A O 1
ATOM 1193 N N . GLN A 1 150 ? 8.165 -11.596 -7.147 1.00 85.00 150 GLN A N 1
ATOM 1194 C CA . GLN A 1 150 ? 8.793 -10.841 -6.058 1.00 85.00 150 GLN A CA 1
ATOM 1195 C C . GLN A 1 150 ? 9.896 -11.629 -5.370 1.00 85.00 150 GLN A C 1
ATOM 1197 O O . GLN A 1 150 ? 10.969 -11.078 -5.132 1.00 85.00 150 GLN A O 1
ATOM 1202 N N . TYR A 1 151 ? 9.638 -12.901 -5.080 1.00 83.81 151 TYR A N 1
ATOM 1203 C CA . TYR A 1 151 ? 10.595 -13.820 -4.480 1.00 83.81 151 TYR A CA 1
ATOM 1204 C C . TYR A 1 151 ? 10.984 -14.915 -5.466 1.00 83.81 151 TYR A C 1
ATOM 1206 O O . TYR A 1 151 ? 12.170 -15.189 -5.665 1.00 83.81 151 TYR A O 1
ATOM 1214 N N . THR A 1 152 ? 10.001 -15.521 -6.137 1.00 79.25 152 THR A N 1
ATOM 1215 C CA . THR A 1 152 ? 10.268 -16.526 -7.165 1.00 79.25 152 THR A CA 1
ATOM 1216 C C . THR A 1 152 ? 10.553 -15.846 -8.495 1.00 79.25 152 THR A C 1
ATOM 1218 O O . THR A 1 152 ? 9.669 -15.701 -9.335 1.00 79.25 152 THR A O 1
ATOM 1221 N N . ASN A 1 153 ? 11.802 -15.444 -8.705 1.00 79.00 153 ASN A N 1
ATOM 1222 C CA . ASN A 1 153 ? 12.280 -15.008 -10.012 1.00 79.00 153 ASN A CA 1
ATOM 1223 C C . ASN A 1 153 ? 13.623 -15.646 -10.370 1.00 79.00 153 ASN A C 1
ATOM 1225 O O . ASN A 1 153 ? 14.446 -15.975 -9.515 1.00 79.00 153 ASN A O 1
ATOM 1229 N N . ASP A 1 154 ? 13.874 -15.754 -11.673 1.00 72.19 154 ASP A N 1
ATOM 1230 C CA . ASP A 1 154 ? 15.110 -16.345 -12.204 1.00 72.19 154 ASP A CA 1
ATOM 1231 C C . ASP A 1 154 ? 16.360 -15.498 -11.924 1.00 72.19 154 ASP A C 1
ATOM 1233 O O . ASP A 1 154 ? 17.486 -15.956 -12.121 1.00 72.19 154 ASP A O 1
ATOM 1237 N N . LEU A 1 155 ? 16.167 -14.246 -11.509 1.00 65.31 155 LEU A N 1
ATOM 1238 C CA . LEU A 1 155 ? 17.236 -13.281 -11.288 1.00 65.31 155 LEU A CA 1
ATOM 1239 C C . LEU A 1 155 ? 17.759 -13.319 -9.849 1.00 65.31 155 LEU A C 1
ATOM 1241 O O . LEU A 1 155 ? 18.806 -12.735 -9.581 1.00 65.31 155 LEU A O 1
ATOM 1245 N N . LYS A 1 156 ? 17.093 -14.068 -8.955 1.00 58.75 156 LYS A N 1
ATOM 1246 C CA . LYS A 1 156 ? 17.413 -14.162 -7.522 1.00 58.75 156 LYS A CA 1
ATOM 1247 C C . LYS A 1 156 ? 17.528 -12.781 -6.868 1.00 58.75 156 LYS A C 1
ATOM 1249 O O . LYS A 1 156 ? 18.374 -12.571 -6.003 1.00 58.75 156 LYS A O 1
ATOM 1254 N N . THR A 1 157 ? 16.704 -11.840 -7.319 1.00 58.00 157 THR A N 1
ATOM 1255 C CA . THR A 1 157 ? 16.667 -10.458 -6.830 1.00 58.00 157 THR A CA 1
ATOM 1256 C C . THR A 1 157 ? 15.258 -10.122 -6.390 1.00 58.00 157 THR A C 1
ATOM 1258 O O . THR A 1 157 ? 14.333 -10.247 -7.190 1.00 58.00 157 THR A O 1
ATOM 1261 N N . LEU A 1 158 ? 15.084 -9.671 -5.151 1.00 59.38 158 LEU A N 1
ATOM 1262 C CA . LEU A 1 158 ? 13.775 -9.260 -4.654 1.00 59.38 158 LEU A CA 1
ATOM 1263 C C . LEU A 1 158 ? 13.277 -7.982 -5.348 1.00 59.38 158 LEU A C 1
ATOM 1265 O O . LEU A 1 158 ? 14.072 -7.153 -5.798 1.00 59.38 158 LEU A O 1
ATOM 1269 N N . GLY A 1 159 ? 11.955 -7.808 -5.421 1.00 68.62 159 GLY A N 1
ATOM 1270 C CA . GLY A 1 159 ? 11.344 -6.562 -5.899 1.00 68.62 159 GLY A CA 1
ATOM 1271 C C . GLY A 1 159 ? 10.845 -6.565 -7.344 1.00 68.62 159 GLY A C 1
ATOM 1272 O O . GLY A 1 159 ? 10.256 -5.572 -7.762 1.00 68.62 159 GLY A O 1
ATOM 1273 N N . LEU A 1 160 ? 11.033 -7.642 -8.110 1.00 80.06 160 LEU A N 1
ATOM 1274 C CA . LEU A 1 160 ? 10.560 -7.730 -9.495 1.00 80.06 160 LEU A CA 1
ATOM 1275 C C . LEU A 1 160 ? 9.128 -8.254 -9.542 1.00 80.06 160 LEU A C 1
ATOM 1277 O O . LEU A 1 160 ? 8.841 -9.296 -8.975 1.00 80.06 160 LEU A O 1
ATOM 1281 N N . VAL A 1 161 ? 8.221 -7.554 -10.218 1.00 89.69 161 VAL A N 1
ATOM 1282 C CA . VAL A 1 161 ? 6.862 -8.068 -10.439 1.00 89.69 161 VAL A CA 1
ATOM 1283 C C . VAL A 1 161 ? 6.757 -8.595 -11.860 1.00 89.69 161 VAL A C 1
ATOM 1285 O O . VAL A 1 161 ? 6.949 -7.836 -12.812 1.00 89.69 161 VAL A O 1
ATOM 1288 N N . ASP A 1 162 ? 6.457 -9.886 -11.985 1.00 91.19 162 ASP A N 1
ATOM 1289 C CA . ASP A 1 162 ? 6.189 -10.577 -13.249 1.00 91.19 162 ASP A CA 1
ATOM 1290 C C . ASP A 1 162 ? 4.686 -10.616 -13.570 1.00 91.19 162 ASP A C 1
ATOM 1292 O O . ASP A 1 162 ? 4.321 -10.566 -14.743 1.00 91.19 162 ASP A O 1
ATOM 1296 N N . ASP A 1 163 ? 3.819 -10.671 -12.549 1.00 93.31 163 ASP A N 1
ATOM 1297 C CA . ASP A 1 163 ? 2.360 -10.629 -12.716 1.00 93.31 163 ASP A CA 1
ATOM 1298 C C . ASP A 1 163 ? 1.646 -10.089 -11.465 1.00 93.31 163 ASP A C 1
ATOM 1300 O O . ASP A 1 163 ? 1.682 -10.698 -10.394 1.00 93.31 163 ASP A O 1
ATOM 1304 N N . TYR A 1 164 ? 0.940 -8.965 -11.616 1.00 95.19 164 TYR A N 1
ATOM 1305 C CA . TYR A 1 164 ? 0.156 -8.349 -10.543 1.00 95.19 164 TYR A CA 1
ATOM 1306 C C . TYR A 1 164 ? -1.141 -9.085 -10.186 1.00 95.19 164 TYR A C 1
ATOM 1308 O O . TYR A 1 164 ? -1.723 -8.770 -9.153 1.00 95.19 164 TYR A O 1
ATOM 1316 N N . PHE A 1 165 ? -1.642 -10.014 -11.002 1.00 96.44 165 PHE A N 1
ATOM 1317 C CA . PHE A 1 165 ? -2.911 -10.713 -10.739 1.00 96.44 165 PHE A CA 1
ATOM 1318 C C . PHE A 1 165 ? -2.736 -12.004 -9.936 1.00 96.44 165 PHE A C 1
ATOM 1320 O O . PHE A 1 165 ? -3.723 -12.616 -9.527 1.00 96.44 165 PHE A O 1
ATOM 1327 N N . ASN A 1 166 ? -1.492 -12.411 -9.682 1.00 96.56 166 ASN A N 1
ATOM 1328 C CA . ASN A 1 166 ? -1.168 -13.638 -8.972 1.00 96.56 166 ASN A CA 1
ATOM 1329 C C . ASN A 1 166 ? -0.271 -13.369 -7.764 1.00 96.56 166 ASN A C 1
ATOM 1331 O O . ASN A 1 166 ? 0.582 -12.483 -7.773 1.00 96.56 166 ASN A O 1
ATOM 1335 N N . VAL A 1 167 ? -0.478 -14.168 -6.718 1.00 97.06 167 VAL A N 1
ATOM 1336 C CA . VAL A 1 167 ? 0.401 -14.214 -5.546 1.00 97.06 167 VAL A CA 1
ATOM 1337 C C . VAL A 1 167 ? 1.681 -14.962 -5.917 1.00 97.06 167 VAL A C 1
ATOM 1339 O O . VAL A 1 167 ? 1.633 -15.918 -6.691 1.00 97.06 167 VAL A O 1
ATOM 1342 N N . ASP A 1 168 ? 2.809 -14.542 -5.354 1.00 95.06 168 ASP A N 1
ATOM 1343 C CA . ASP A 1 168 ? 4.079 -15.243 -5.472 1.00 95.06 168 ASP A CA 1
ATOM 1344 C C . ASP A 1 168 ? 3.957 -16.684 -4.941 1.00 95.06 168 ASP A C 1
ATOM 1346 O O . ASP A 1 168 ? 3.543 -16.875 -3.793 1.00 95.06 168 ASP A O 1
ATOM 1350 N N . PRO A 1 169 ? 4.309 -17.705 -5.744 1.00 94.88 169 PRO A N 1
ATOM 1351 C CA . PRO A 1 169 ? 4.229 -19.103 -5.339 1.00 94.88 169 PRO A CA 1
ATOM 1352 C C . PRO A 1 169 ? 4.946 -19.444 -4.026 1.00 94.88 169 PRO A C 1
ATOM 1354 O O . PRO A 1 169 ? 4.523 -20.389 -3.361 1.00 94.88 169 PRO A O 1
ATOM 1357 N N . ALA A 1 170 ? 5.985 -18.697 -3.625 1.00 90.88 170 ALA A N 1
ATOM 1358 C CA . ALA A 1 170 ? 6.649 -18.905 -2.334 1.00 90.88 170 ALA A CA 1
ATOM 1359 C C . ALA A 1 170 ? 5.763 -18.527 -1.132 1.00 90.88 170 ALA A C 1
ATOM 1361 O O . ALA A 1 170 ? 5.958 -19.042 -0.039 1.00 90.88 170 ALA A O 1
ATOM 1362 N N . LEU A 1 171 ? 4.755 -17.669 -1.319 1.00 94.12 171 LEU A N 1
ATOM 1363 C CA . LEU A 1 171 ? 3.800 -17.298 -0.269 1.00 94.12 171 LEU A CA 1
ATOM 1364 C C . LEU A 1 171 ? 2.593 -18.241 -0.178 1.00 94.12 171 LEU A C 1
ATOM 1366 O O . LEU A 1 171 ? 1.860 -18.211 0.818 1.00 94.12 171 LEU A O 1
ATOM 1370 N N . GLY A 1 172 ? 2.364 -19.049 -1.214 1.00 95.62 172 GLY A N 1
ATOM 1371 C CA . GLY A 1 172 ? 1.237 -19.969 -1.330 1.00 95.62 172 GLY A CA 1
ATOM 1372 C C . GLY A 1 172 ? 0.339 -19.668 -2.529 1.00 95.62 172 GLY A C 1
ATOM 1373 O O . GLY A 1 172 ? 0.788 -19.228 -3.584 1.00 95.62 172 GLY A O 1
ATOM 1374 N N . THR A 1 173 ? -0.953 -19.964 -2.390 1.00 97.19 173 THR A N 1
ATOM 1375 C CA . THR A 1 173 ? -1.934 -19.868 -3.483 1.00 97.19 173 THR A CA 1
ATOM 1376 C C . THR A 1 173 ? -2.886 -18.680 -3.327 1.00 97.19 173 THR A C 1
ATOM 1378 O O . THR A 1 173 ? -3.034 -18.106 -2.247 1.00 97.19 173 THR A O 1
ATOM 1381 N N . MET A 1 174 ? -3.634 -18.359 -4.387 1.00 97.62 174 MET A N 1
ATOM 1382 C CA . MET A 1 174 ? -4.725 -17.377 -4.309 1.00 97.62 174 MET A CA 1
ATOM 1383 C C . MET A 1 174 ? -5.808 -17.772 -3.282 1.00 97.62 174 MET A C 1
ATOM 1385 O O . MET A 1 174 ? -6.419 -16.908 -2.658 1.00 97.62 174 MET A O 1
ATOM 1389 N N . GLU A 1 175 ? -6.036 -19.071 -3.052 1.00 98.12 175 GLU A N 1
ATOM 1390 C CA . GLU A 1 175 ? -6.960 -19.521 -2.000 1.00 98.12 175 GLU A CA 1
ATOM 1391 C C . GLU A 1 175 ? -6.396 -19.242 -0.600 1.00 98.12 175 GLU A C 1
ATOM 1393 O O . GLU A 1 175 ? -7.135 -18.844 0.301 1.00 98.12 175 GLU A O 1
ATOM 1398 N N . ASP A 1 176 ? -5.081 -19.373 -0.413 1.00 98.19 176 ASP A N 1
ATOM 1399 C CA . ASP A 1 176 ? -4.420 -19.011 0.844 1.00 98.19 176 ASP A CA 1
ATOM 1400 C C . ASP A 1 176 ? -4.522 -17.505 1.118 1.00 98.19 176 ASP A C 1
ATOM 1402 O O . ASP A 1 176 ? -4.784 -17.100 2.252 1.00 98.19 176 ASP A O 1
ATOM 1406 N N . PHE A 1 177 ? -4.439 -16.675 0.076 1.00 98.50 177 PHE A N 1
ATOM 1407 C CA . PHE A 1 177 ? -4.714 -15.242 0.180 1.00 98.50 177 PHE A CA 1
ATOM 1408 C C . PHE A 1 177 ? -6.163 -14.948 0.585 1.00 98.50 177 PHE A C 1
ATOM 1410 O O . PHE A 1 177 ? -6.400 -14.218 1.549 1.00 98.50 177 PHE A O 1
ATOM 1417 N N . LYS A 1 178 ? -7.147 -15.575 -0.070 1.00 98.38 178 LYS A N 1
ATOM 1418 C CA . LYS A 1 178 ? -8.567 -15.457 0.310 1.00 98.38 178 LYS A CA 1
ATOM 1419 C C . LYS A 1 178 ? -8.814 -15.900 1.753 1.00 98.38 178 LYS A C 1
ATOM 1421 O O . LYS A 1 178 ? -9.623 -15.305 2.470 1.00 98.38 178 LYS A O 1
ATOM 1426 N N . ASN A 1 179 ? -8.117 -16.939 2.209 1.00 98.38 179 ASN A N 1
ATOM 1427 C CA . ASN A 1 179 ? -8.145 -17.389 3.600 1.00 98.38 179 ASN A CA 1
ATOM 1428 C C . ASN A 1 179 ? -7.563 -16.348 4.558 1.00 98.38 179 ASN A C 1
ATOM 1430 O O . ASN A 1 179 ? -8.162 -16.098 5.609 1.00 98.38 179 ASN A O 1
ATOM 1434 N N . LEU A 1 180 ? -6.446 -15.714 4.197 1.00 98.44 180 LEU A N 1
ATOM 1435 C CA . LEU A 1 180 ? -5.850 -14.634 4.977 1.00 98.44 180 LEU A CA 1
ATOM 1436 C C . LEU A 1 180 ? -6.810 -13.445 5.095 1.00 98.44 180 LEU A C 1
ATOM 1438 O O . LEU A 1 180 ? -7.078 -13.013 6.212 1.00 98.44 180 LEU A O 1
ATOM 1442 N N . VAL A 1 181 ? -7.397 -12.974 3.987 1.00 98.50 181 VAL A N 1
ATOM 1443 C CA . VAL A 1 181 ? -8.383 -11.873 3.982 1.00 98.50 181 VAL A CA 1
ATOM 1444 C C . VAL A 1 181 ? -9.542 -12.178 4.933 1.00 98.50 181 VAL A C 1
ATOM 1446 O O . VAL A 1 181 ? -9.834 -11.392 5.838 1.00 98.50 181 VAL A O 1
ATOM 1449 N N . ARG A 1 182 ? -10.157 -13.365 4.802 1.00 98.38 182 ARG A N 1
ATOM 1450 C CA . ARG A 1 182 ? -11.241 -13.809 5.697 1.00 98.38 182 ARG A CA 1
ATOM 1451 C C . ARG A 1 182 ? -10.807 -13.833 7.163 1.00 98.38 182 ARG A C 1
ATOM 1453 O O . ARG A 1 182 ? -11.575 -13.429 8.036 1.00 98.38 182 ARG A O 1
ATOM 1460 N N . SER A 1 183 ? -9.590 -14.296 7.438 1.00 98.06 183 SER A N 1
ATOM 1461 C CA . SER A 1 183 ? -9.045 -14.395 8.796 1.00 98.06 183 SER A CA 1
ATOM 1462 C C . SER A 1 183 ? -8.746 -13.020 9.400 1.00 98.06 183 SER A C 1
ATOM 1464 O O . SER A 1 183 ? -9.055 -12.795 10.570 1.00 98.06 183 SER A O 1
ATOM 1466 N N . CYS A 1 184 ? -8.225 -12.079 8.609 1.00 98.19 184 CYS A N 1
ATOM 1467 C CA . CYS A 1 184 ? -8.033 -10.684 9.006 1.00 98.19 184 CYS A CA 1
ATOM 1468 C C . CYS A 1 184 ? -9.373 -10.042 9.380 1.00 98.19 184 CYS A C 1
ATOM 1470 O O . CYS A 1 184 ? -9.537 -9.548 10.497 1.00 98.19 184 CYS A O 1
ATOM 1472 N N . HIS A 1 185 ? -10.373 -10.134 8.497 1.00 97.69 185 HIS A N 1
ATOM 1473 C CA . HIS A 1 185 ? -11.692 -9.541 8.733 1.00 97.69 185 HIS A CA 1
ATOM 1474 C C . HIS A 1 185 ? -12.408 -10.154 9.937 1.00 97.69 185 HIS A C 1
ATOM 1476 O O . HIS A 1 185 ? -13.003 -9.420 10.726 1.00 97.69 185 HIS A O 1
ATOM 1482 N N . LYS A 1 186 ? -12.300 -11.474 10.141 1.00 97.06 186 LYS A N 1
ATOM 1483 C CA . LYS A 1 186 ? -12.835 -12.155 11.333 1.00 97.06 186 LYS A CA 1
ATOM 1484 C C . LYS A 1 186 ? -12.227 -11.614 12.635 1.00 97.06 186 LYS A C 1
ATOM 1486 O O . LYS A 1 186 ? -12.928 -11.539 13.639 1.00 97.06 186 LYS A O 1
ATOM 1491 N N . ASN A 1 187 ? -10.959 -11.204 12.603 1.00 94.50 187 ASN A N 1
ATOM 1492 C CA . ASN A 1 187 ? -10.241 -10.610 13.735 1.00 94.50 187 ASN A CA 1
ATOM 1493 C C . ASN A 1 187 ? -10.367 -9.075 13.817 1.00 94.50 187 ASN A C 1
ATOM 1495 O O . ASN A 1 187 ? -9.733 -8.434 14.662 1.00 94.50 187 ASN A O 1
ATOM 1499 N N . GLY A 1 188 ? -11.185 -8.459 12.955 1.00 95.44 188 GLY A N 1
ATOM 1500 C CA . GLY A 1 188 ? -11.326 -7.004 12.892 1.00 95.44 188 GLY A CA 1
ATOM 1501 C C . GLY A 1 188 ? -10.007 -6.306 12.550 1.00 95.44 188 GLY A C 1
ATOM 1502 O O . GLY A 1 188 ? -9.678 -5.286 13.166 1.00 95.44 188 GLY A O 1
ATOM 1503 N N . ILE A 1 189 ? -9.235 -6.907 11.641 1.00 97.06 189 ILE A N 1
ATOM 1504 C CA . ILE A 1 189 ? -8.021 -6.360 11.037 1.00 97.06 189 ILE A CA 1
ATOM 1505 C C . ILE A 1 189 ? -8.332 -6.049 9.571 1.00 97.06 189 ILE A C 1
ATOM 1507 O O . ILE A 1 189 ? -8.770 -6.933 8.835 1.00 97.06 189 ILE A O 1
ATOM 1511 N N . TYR A 1 190 ? -8.085 -4.812 9.146 1.00 98.31 190 TYR A N 1
ATOM 1512 C CA . TYR A 1 190 ? -8.154 -4.432 7.733 1.00 98.31 190 TYR A CA 1
ATOM 1513 C C . TYR A 1 190 ? -6.848 -4.796 7.016 1.00 98.31 190 TYR A C 1
ATOM 1515 O O . TYR A 1 190 ? -5.771 -4.696 7.608 1.00 98.31 190 TYR A O 1
ATOM 1523 N N . LEU A 1 191 ? -6.923 -5.202 5.750 1.00 98.38 191 LEU A N 1
ATOM 1524 C CA . LEU A 1 191 ? -5.756 -5.623 4.972 1.00 98.38 191 LEU A CA 1
ATOM 1525 C C . LEU A 1 191 ? -5.440 -4.626 3.858 1.00 98.38 191 LEU A C 1
ATOM 1527 O O . LEU A 1 191 ? -6.288 -4.343 3.019 1.00 98.38 191 LEU A O 1
ATOM 1531 N N . ILE A 1 192 ? -4.213 -4.119 3.828 1.00 98.12 192 ILE A N 1
ATOM 1532 C CA . ILE A 1 192 ? -3.718 -3.198 2.803 1.00 98.12 192 ILE A CA 1
ATOM 1533 C C . ILE A 1 192 ? -2.591 -3.873 2.041 1.00 98.12 192 ILE A C 1
ATOM 1535 O O . ILE A 1 192 ? -1.744 -4.515 2.659 1.00 98.12 192 ILE A O 1
ATOM 1539 N N . LEU A 1 193 ? -2.567 -3.707 0.721 1.00 97.62 193 LEU A N 1
ATOM 1540 C CA . LEU A 1 193 ? -1.533 -4.289 -0.128 1.00 97.62 193 LEU A CA 1
ATOM 1541 C C . LEU A 1 193 ? -0.648 -3.214 -0.761 1.00 97.62 193 LEU A C 1
ATOM 1543 O O . LEU A 1 193 ? -1.158 -2.263 -1.355 1.00 97.62 193 LEU A O 1
ATOM 1547 N N . THR A 1 194 ? 0.669 -3.372 -0.640 1.00 94.31 194 THR A N 1
ATOM 1548 C CA . THR A 1 194 ? 1.648 -2.502 -1.297 1.00 94.31 194 THR A CA 1
ATOM 1549 C C . THR A 1 194 ? 1.806 -2.873 -2.769 1.00 94.31 194 THR A C 1
ATOM 1551 O O . THR A 1 194 ? 2.040 -4.035 -3.095 1.00 94.31 194 THR A O 1
ATOM 1554 N N . MET A 1 195 ? 1.695 -1.882 -3.653 1.00 93.81 195 MET A N 1
ATOM 1555 C CA . MET A 1 195 ? 1.813 -2.013 -5.105 1.00 93.81 195 MET A CA 1
ATOM 1556 C C . MET A 1 195 ? 2.776 -0.958 -5.640 1.00 93.81 195 MET A C 1
ATOM 1558 O O . MET A 1 195 ? 2.548 0.236 -5.463 1.00 93.81 195 MET A O 1
ATOM 1562 N N . ASP A 1 196 ? 3.830 -1.390 -6.322 1.00 90.31 196 ASP A N 1
ATOM 1563 C CA . ASP A 1 196 ? 4.694 -0.497 -7.089 1.00 90.31 196 ASP A CA 1
ATOM 1564 C C . ASP A 1 196 ? 4.294 -0.574 -8.562 1.00 90.31 196 ASP A C 1
ATOM 1566 O O . ASP A 1 196 ? 4.375 -1.650 -9.146 1.00 90.31 196 ASP A O 1
ATOM 1570 N N . PHE A 1 197 ? 3.854 0.542 -9.145 1.00 92.25 197 PHE A N 1
ATOM 1571 C CA . PHE A 1 197 ? 3.525 0.661 -10.571 1.00 92.25 197 PHE A CA 1
ATOM 1572 C C . PHE A 1 197 ? 4.522 1.531 -11.343 1.00 92.25 197 PHE A C 1
ATOM 1574 O O . PHE A 1 197 ? 4.270 1.867 -12.498 1.00 92.25 197 PHE A O 1
ATOM 1581 N N . ASN A 1 198 ? 5.642 1.920 -10.728 1.00 89.75 198 ASN A N 1
ATOM 1582 C CA . ASN A 1 198 ? 6.692 2.646 -11.430 1.00 89.75 198 ASN A CA 1
ATOM 1583 C C . ASN A 1 198 ? 7.331 1.764 -12.504 1.00 89.75 198 ASN A C 1
ATOM 1585 O O . ASN A 1 198 ? 7.478 2.165 -13.656 1.00 89.75 198 ASN A O 1
ATOM 1589 N N . SER A 1 199 ? 7.710 0.552 -12.105 1.00 88.62 199 SER A N 1
ATOM 1590 C CA . SER A 1 199 ? 8.451 -0.371 -12.951 1.00 88.62 199 SER A CA 1
ATOM 1591 C C . SER A 1 199 ? 7.997 -1.805 -12.759 1.00 88.62 199 SER A C 1
ATOM 1593 O O . SER A 1 199 ? 7.641 -2.208 -11.654 1.00 88.62 199 SER A O 1
ATOM 1595 N N . VAL A 1 200 ? 8.088 -2.582 -13.832 1.00 90.88 200 VAL A N 1
ATOM 1596 C CA . VAL A 1 200 ? 7.818 -4.022 -13.845 1.00 90.88 200 VAL A CA 1
ATOM 1597 C C . VAL A 1 200 ? 9.084 -4.799 -14.184 1.00 90.88 200 VAL A C 1
ATOM 1599 O O . VAL A 1 200 ? 10.079 -4.231 -14.642 1.00 90.88 200 VAL A O 1
ATOM 1602 N N . SER A 1 201 ? 9.054 -6.112 -13.976 1.00 90.19 201 SER A N 1
ATOM 1603 C CA . SER A 1 201 ? 10.083 -7.007 -14.499 1.00 90.19 201 SER A CA 1
ATOM 1604 C C . SER A 1 201 ? 10.178 -6.898 -16.020 1.00 90.19 201 SER A C 1
ATOM 1606 O O . SER A 1 201 ? 9.166 -6.794 -16.715 1.00 90.19 201 SER A O 1
ATOM 1608 N N . ALA A 1 202 ? 11.387 -7.022 -16.564 1.00 85.88 202 ALA A N 1
ATOM 1609 C CA . ALA A 1 202 ? 11.606 -7.123 -18.008 1.00 85.88 202 ALA A CA 1
ATOM 1610 C C . ALA A 1 202 ? 10.878 -8.318 -18.673 1.00 85.88 202 ALA A C 1
ATOM 1612 O O . ALA A 1 202 ? 10.795 -8.373 -19.898 1.00 85.88 202 ALA A O 1
ATOM 1613 N N . LYS A 1 203 ? 10.365 -9.276 -17.885 1.00 86.44 203 LYS A N 1
ATOM 1614 C 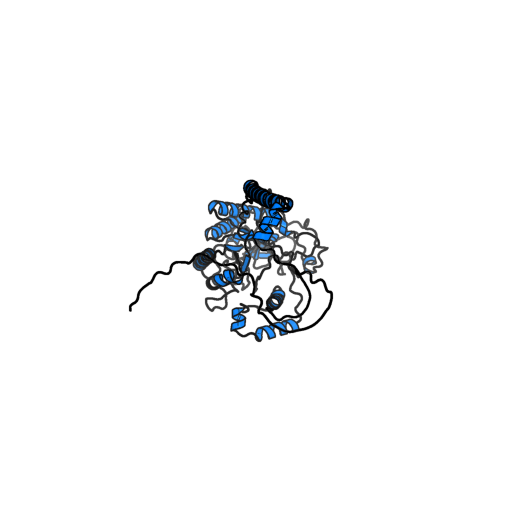CA . LYS A 1 203 ? 9.555 -10.417 -18.349 1.00 86.44 203 LYS A CA 1
ATOM 1615 C C . LYS A 1 203 ? 8.048 -10.199 -18.231 1.00 86.44 203 LYS A C 1
ATOM 1617 O O . LYS A 1 203 ? 7.283 -11.053 -18.671 1.00 86.44 203 LYS A O 1
ATOM 1622 N N . HIS A 1 204 ? 7.618 -9.096 -17.626 1.00 90.56 204 HIS A N 1
ATOM 1623 C CA . HIS A 1 204 ? 6.206 -8.840 -17.382 1.00 90.56 204 HIS A CA 1
ATOM 1624 C C . HIS A 1 204 ? 5.438 -8.786 -18.718 1.00 90.56 204 HIS A C 1
ATOM 1626 O O . HIS A 1 204 ? 5.910 -8.124 -19.649 1.00 90.56 204 HIS A O 1
ATOM 1632 N N . PRO A 1 205 ? 4.238 -9.386 -18.843 1.00 89.62 205 PRO A N 1
ATOM 1633 C CA . PRO A 1 205 ? 3.468 -9.382 -20.093 1.00 89.62 205 PRO A CA 1
ATOM 1634 C C . PRO A 1 205 ? 3.199 -7.981 -20.657 1.00 89.62 205 PRO A C 1
ATOM 1636 O O . PRO A 1 205 ? 3.105 -7.788 -21.862 1.00 89.62 205 PRO A O 1
ATOM 1639 N N . TRP A 1 206 ? 3.118 -6.967 -19.789 1.00 88.56 206 TRP A N 1
ATOM 1640 C CA . TRP A 1 206 ? 2.958 -5.557 -20.190 1.00 88.56 206 TRP A CA 1
ATOM 1641 C C . TRP A 1 206 ? 4.097 -5.015 -21.062 1.00 88.56 206 TRP A C 1
ATOM 1643 O O . TRP A 1 206 ? 3.889 -4.027 -21.766 1.00 88.56 206 TRP A O 1
ATOM 1653 N N . THR A 1 207 ? 5.261 -5.667 -21.069 1.00 83.06 207 THR A N 1
ATOM 1654 C CA . THR A 1 207 ? 6.383 -5.292 -21.938 1.00 83.06 207 THR A CA 1
ATOM 1655 C C . THR A 1 207 ? 6.075 -5.478 -23.424 1.00 83.06 207 THR A C 1
ATOM 1657 O O . THR A 1 207 ? 6.622 -4.753 -24.250 1.00 83.06 207 THR A O 1
ATOM 1660 N N . GLU A 1 208 ? 5.132 -6.358 -23.772 1.00 76.69 208 GLU A N 1
ATOM 1661 C CA . GLU A 1 208 ? 4.701 -6.584 -25.156 1.00 76.69 208 GLU A CA 1
ATOM 1662 C C . GLU A 1 208 ? 3.769 -5.479 -25.685 1.00 76.69 208 GLU A C 1
ATOM 1664 O O . GLU A 1 208 ? 3.598 -5.337 -26.894 1.00 76.69 208 GLU A O 1
ATOM 1669 N N . PHE A 1 209 ? 3.171 -4.670 -24.801 1.00 63.72 209 PHE A N 1
ATOM 1670 C CA . PHE A 1 209 ? 2.091 -3.738 -25.150 1.00 63.72 209 PHE A CA 1
ATOM 1671 C C . PHE A 1 209 ? 2.541 -2.276 -25.329 1.00 63.72 209 PHE A C 1
ATOM 1673 O O . PHE A 1 209 ? 1.707 -1.378 -25.438 1.00 63.72 209 PHE A O 1
ATOM 1680 N N . THR A 1 210 ? 3.848 -2.017 -25.461 1.00 63.59 210 THR A N 1
ATOM 1681 C CA . THR A 1 210 ? 4.448 -0.693 -25.769 1.00 63.59 210 THR A CA 1
ATOM 1682 C C . THR A 1 210 ? 4.329 0.390 -24.686 1.00 63.59 210 THR A C 1
ATOM 1684 O O . THR A 1 210 ? 4.756 1.518 -24.911 1.00 63.59 210 THR A O 1
ATOM 1687 N N . TYR A 1 211 ? 3.832 0.081 -23.486 1.00 76.56 211 TYR A N 1
ATOM 1688 C CA . TYR A 1 211 ? 3.716 1.050 -22.381 1.00 76.56 211 TYR A CA 1
ATOM 1689 C C . TYR A 1 211 ? 5.027 1.272 -21.616 1.00 76.56 211 TYR A C 1
ATOM 1691 O O . TYR A 1 211 ? 5.009 1.497 -20.409 1.00 76.56 211 TYR A O 1
ATOM 1699 N N . LEU A 1 212 ? 6.166 1.158 -22.291 1.00 85.62 212 LEU A N 1
ATOM 1700 C CA . LEU A 1 212 ? 7.486 1.243 -21.676 1.00 85.62 212 LEU A CA 1
ATOM 1701 C C . LEU A 1 212 ? 8.102 2.603 -21.962 1.00 85.62 212 LEU A C 1
ATOM 1703 O O . LEU A 1 212 ? 7.925 3.160 -23.046 1.00 85.62 212 LEU A O 1
ATOM 1707 N N . LEU A 1 213 ? 8.834 3.142 -20.995 1.00 84.38 213 LEU A N 1
ATOM 1708 C CA . LEU A 1 213 ? 9.478 4.430 -21.180 1.00 84.38 213 LEU A CA 1
ATOM 1709 C C . LEU A 1 213 ? 10.713 4.302 -22.084 1.00 84.38 213 LEU A C 1
ATOM 1711 O O . LEU A 1 213 ? 11.608 3.485 -21.848 1.00 84.38 213 LEU A O 1
ATOM 1715 N N . GLU A 1 214 ? 10.776 5.135 -23.121 1.00 85.56 214 GLU A N 1
ATOM 1716 C CA . GLU A 1 214 ? 11.928 5.204 -24.019 1.00 85.56 214 GLU A CA 1
ATOM 1717 C C . GLU A 1 214 ? 13.197 5.683 -23.289 1.00 85.56 214 GLU A C 1
ATOM 1719 O O . GLU A 1 214 ? 13.128 6.472 -22.340 1.00 85.56 214 GLU A O 1
ATOM 1724 N N . PRO A 1 215 ? 14.388 5.231 -23.720 1.00 82.12 215 PRO A N 1
ATOM 1725 C CA . PRO A 1 215 ? 15.635 5.624 -23.095 1.00 82.12 215 PRO A CA 1
ATOM 1726 C C . PRO A 1 215 ? 15.931 7.099 -23.378 1.00 82.12 215 PRO A C 1
ATOM 1728 O O . PRO A 1 215 ? 15.789 7.591 -24.496 1.00 82.12 215 PRO A O 1
ATOM 1731 N N . TYR A 1 216 ? 16.449 7.800 -22.373 1.00 76.12 216 TYR A N 1
ATOM 1732 C CA . TYR A 1 216 ? 16.936 9.163 -22.561 1.00 76.12 216 TYR A CA 1
ATOM 1733 C C . TYR A 1 2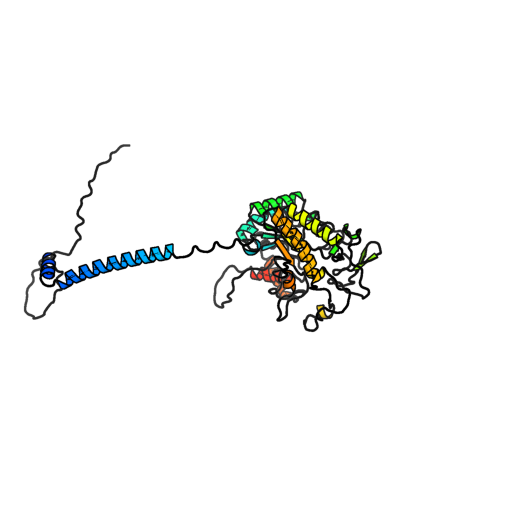16 ? 18.177 9.211 -23.457 1.00 76.12 216 TYR A C 1
ATOM 1735 O O . TYR A 1 216 ? 19.040 8.323 -23.415 1.00 76.12 216 TYR A O 1
ATOM 1743 N N . SER A 1 217 ? 18.282 10.290 -24.239 1.00 73.38 217 SER A N 1
ATOM 1744 C CA . SER A 1 217 ? 19.427 10.564 -25.113 1.00 73.38 217 SER A CA 1
ATOM 1745 C C . SER A 1 217 ? 20.722 10.745 -24.316 1.00 73.38 217 SER A C 1
ATOM 1747 O O . SER A 1 217 ? 21.766 10.217 -24.706 1.00 73.38 217 SER A O 1
ATOM 1749 N N . SER A 1 218 ? 20.657 11.425 -23.166 1.00 71.88 218 SER A N 1
ATOM 1750 C CA . SER A 1 218 ? 21.776 11.545 -22.233 1.00 71.88 218 SER A CA 1
ATOM 1751 C C . SER A 1 218 ? 21.954 10.273 -21.399 1.00 71.88 218 SER A C 1
ATOM 1753 O O . SER A 1 218 ? 21.000 9.576 -21.046 1.00 71.88 218 SER A O 1
ATOM 1755 N N . LYS A 1 219 ? 23.214 9.942 -21.089 1.00 71.56 219 LYS A N 1
ATOM 1756 C CA . LYS A 1 219 ? 23.535 8.795 -20.237 1.00 71.56 219 LYS A CA 1
ATOM 1757 C C . LYS A 1 219 ? 23.103 9.099 -18.803 1.00 71.56 219 LYS A C 1
ATOM 1759 O O . LYS A 1 219 ? 23.671 9.984 -18.166 1.00 71.56 219 LYS A O 1
ATOM 1764 N N . LYS A 1 220 ? 22.134 8.337 -18.298 1.00 74.50 220 LYS A N 1
ATOM 1765 C CA . LYS A 1 220 ? 21.673 8.390 -16.906 1.00 74.50 220 LYS A CA 1
ATOM 1766 C C . LYS A 1 220 ? 22.222 7.199 -16.119 1.00 74.50 220 LYS A C 1
ATOM 1768 O O . LYS A 1 220 ? 22.545 6.161 -16.691 1.00 74.50 220 LYS A O 1
ATOM 1773 N N . VAL A 1 221 ? 22.351 7.365 -14.806 1.00 73.25 221 VAL A N 1
ATOM 1774 C CA . VAL A 1 221 ? 22.787 6.304 -13.887 1.00 73.25 221 VAL A CA 1
ATOM 1775 C C . VAL A 1 221 ? 21.593 5.859 -13.059 1.00 73.25 221 VAL A C 1
ATOM 1777 O O . VAL A 1 221 ? 20.847 6.707 -12.570 1.00 73.25 221 VAL A O 1
ATOM 1780 N N . SER A 1 222 ? 21.400 4.547 -12.930 1.00 77.06 222 SER A N 1
ATOM 1781 C CA . SER A 1 222 ? 20.286 3.995 -12.158 1.00 77.06 222 SER A CA 1
ATOM 1782 C C . SER A 1 222 ? 20.469 4.260 -10.659 1.00 77.06 222 SER A C 1
ATOM 1784 O O . SER A 1 222 ? 21.580 4.476 -10.162 1.00 77.06 222 SER A O 1
ATOM 1786 N N . ARG A 1 223 ? 19.377 4.182 -9.898 1.00 73.06 223 ARG A N 1
ATOM 1787 C CA . ARG A 1 223 ? 19.380 4.315 -8.435 1.00 73.06 223 ARG A CA 1
ATOM 1788 C C . ARG A 1 223 ? 20.155 3.211 -7.726 1.00 73.06 223 ARG A C 1
ATOM 1790 O O . ARG A 1 223 ? 20.683 3.461 -6.645 1.00 73.06 223 ARG A O 1
ATOM 1797 N N . LEU A 1 224 ? 20.238 2.028 -8.332 1.00 69.06 224 LEU A N 1
ATOM 1798 C CA . LEU A 1 224 ? 21.029 0.905 -7.824 1.00 69.06 224 LEU A CA 1
ATOM 1799 C C . LEU A 1 224 ? 22.496 0.961 -8.288 1.00 69.06 224 LEU A C 1
ATOM 1801 O O . LEU A 1 224 ? 23.311 0.139 -7.876 1.00 69.06 224 LEU A O 1
ATOM 1805 N N . GLY A 1 225 ? 22.853 1.965 -9.093 1.00 68.88 225 GLY A N 1
ATOM 1806 C CA . GLY A 1 225 ? 24.146 2.072 -9.752 1.00 68.88 225 GLY A CA 1
ATOM 1807 C C . GLY A 1 225 ? 24.189 1.292 -11.070 1.00 68.88 225 GLY A C 1
ATOM 1808 O O . GLY A 1 225 ? 23.521 0.277 -11.250 1.00 68.88 225 GLY A O 1
ATOM 1809 N N . GLY A 1 226 ? 24.998 1.777 -12.012 1.00 75.69 226 GLY A N 1
ATOM 1810 C CA . GLY A 1 226 ? 25.050 1.238 -13.376 1.00 75.69 226 GLY A CA 1
ATOM 1811 C C . GLY A 1 226 ? 24.204 2.043 -14.365 1.00 75.69 226 GLY A C 1
ATOM 1812 O O . GLY A 1 226 ? 23.820 3.175 -14.086 1.00 75.69 226 GLY A O 1
ATOM 1813 N N . ASP A 1 227 ? 23.971 1.502 -15.558 1.00 80.75 227 ASP A N 1
ATOM 1814 C CA . ASP A 1 227 ? 23.205 2.204 -16.596 1.00 80.75 227 ASP A CA 1
ATOM 1815 C C . ASP A 1 227 ? 21.710 2.245 -16.233 1.00 80.75 227 ASP A C 1
ATOM 1817 O O . ASP A 1 227 ? 21.145 1.232 -15.817 1.00 80.75 227 ASP A O 1
ATOM 1821 N N . ALA A 1 228 ? 21.057 3.399 -16.400 1.00 84.56 228 ALA A N 1
ATOM 1822 C CA . ALA A 1 228 ? 19.605 3.553 -16.219 1.00 84.56 228 ALA A CA 1
ATOM 1823 C C . ALA A 1 228 ? 18.828 3.054 -17.449 1.00 84.56 228 ALA A C 1
ATOM 1825 O O . ALA A 1 228 ? 17.916 3.715 -17.958 1.00 84.56 228 ALA A O 1
ATOM 1826 N N . ARG A 1 229 ? 19.270 1.918 -17.989 1.00 86.81 229 ARG A N 1
ATOM 1827 C CA . ARG A 1 229 ? 18.742 1.305 -19.199 1.00 86.81 229 ARG A CA 1
ATOM 1828 C C . ARG A 1 229 ? 18.596 -0.189 -18.994 1.00 86.81 229 ARG A C 1
ATOM 1830 O O . ARG A 1 229 ? 19.442 -0.839 -18.382 1.00 86.81 229 ARG A O 1
ATOM 1837 N N . THR A 1 230 ? 17.535 -0.726 -19.567 1.00 89.25 230 THR A N 1
ATOM 1838 C CA . THR A 1 230 ? 17.341 -2.162 -19.737 1.00 89.25 230 THR A CA 1
ATOM 1839 C C . THR A 1 230 ? 17.157 -2.475 -21.215 1.00 89.25 230 THR A C 1
ATOM 1841 O O . THR A 1 230 ? 16.764 -1.602 -21.990 1.00 89.25 230 THR A O 1
ATOM 1844 N N . VAL A 1 231 ? 17.489 -3.697 -21.622 1.00 88.88 231 VAL A N 1
ATOM 1845 C CA . VAL A 1 231 ? 17.334 -4.160 -23.001 1.00 88.88 231 VAL A CA 1
ATOM 1846 C C . VAL A 1 231 ? 16.357 -5.322 -23.009 1.00 88.88 231 VAL A C 1
ATOM 1848 O O . VAL A 1 231 ? 16.634 -6.373 -22.435 1.00 88.88 231 VAL A O 1
ATOM 1851 N N . ILE A 1 232 ? 15.237 -5.138 -23.699 1.00 88.00 232 ILE A N 1
ATOM 1852 C CA . ILE A 1 232 ? 14.185 -6.140 -23.861 1.00 88.00 232 ILE A CA 1
ATOM 1853 C C . ILE A 1 232 ? 14.093 -6.445 -25.352 1.00 88.00 232 ILE A C 1
ATOM 1855 O O . ILE A 1 232 ? 13.901 -5.544 -26.163 1.00 88.00 232 ILE A O 1
ATOM 1859 N N . GLN A 1 233 ? 14.312 -7.709 -25.726 1.00 86.94 233 GLN A N 1
ATOM 1860 C CA . GLN A 1 233 ? 14.260 -8.172 -27.124 1.00 86.94 233 GLN A CA 1
ATOM 1861 C C . GLN A 1 233 ? 15.113 -7.330 -28.105 1.00 86.94 233 GLN A C 1
ATOM 1863 O O . GLN A 1 233 ? 14.755 -7.132 -29.261 1.00 86.94 233 GLN A O 1
ATOM 1868 N N . GLY A 1 234 ? 16.268 -6.830 -27.648 1.00 86.69 234 GLY A N 1
ATOM 1869 C CA . GLY A 1 234 ? 17.183 -6.013 -28.459 1.00 86.69 234 GLY A CA 1
ATOM 1870 C C . GLY A 1 234 ? 16.837 -4.521 -28.531 1.00 86.69 234 GLY A C 1
ATOM 1871 O O . GLY A 1 234 ? 17.601 -3.760 -29.121 1.00 86.69 234 GLY A O 1
ATOM 1872 N N . VAL A 1 235 ? 15.744 -4.085 -27.898 1.00 88.88 235 VAL A N 1
ATOM 1873 C CA . VAL A 1 235 ? 15.342 -2.677 -27.789 1.00 88.88 235 VAL A CA 1
ATOM 1874 C C . VAL A 1 235 ? 15.695 -2.151 -26.399 1.00 88.88 235 VAL A C 1
ATOM 1876 O O . VAL A 1 235 ? 15.470 -2.824 -25.394 1.00 88.88 235 VAL A O 1
ATOM 1879 N N . SER A 1 236 ? 16.288 -0.957 -26.332 1.00 89.75 236 SER A N 1
ATOM 1880 C CA . SER A 1 236 ? 16.640 -0.314 -25.063 1.00 89.75 236 SER A CA 1
ATOM 1881 C C . SER A 1 236 ? 15.461 0.493 -24.529 1.00 89.75 236 SER A C 1
ATOM 1883 O O . SER A 1 236 ? 14.844 1.231 -25.286 1.00 89.75 236 SER A O 1
ATOM 1885 N N . TYR A 1 237 ? 15.235 0.421 -23.220 1.00 90.06 237 TYR A N 1
ATOM 1886 C CA . TYR A 1 237 ? 14.230 1.183 -22.475 1.00 90.06 237 TYR A CA 1
ATOM 1887 C C . TYR A 1 237 ? 14.859 1.859 -21.260 1.00 90.06 237 TYR A C 1
ATOM 1889 O O . TYR A 1 237 ? 15.941 1.461 -20.814 1.00 90.06 237 TYR A O 1
ATOM 1897 N N . TYR A 1 238 ? 14.201 2.888 -20.735 1.00 88.44 238 TYR A N 1
ATOM 1898 C CA . TYR A 1 238 ? 14.600 3.517 -19.484 1.00 88.44 238 TYR A CA 1
ATOM 1899 C C . TYR A 1 238 ? 14.235 2.638 -18.283 1.00 88.44 238 TYR A C 1
ATOM 1901 O O . TYR A 1 238 ? 13.222 1.939 -18.275 1.00 88.44 238 TYR A O 1
ATOM 1909 N N . SER A 1 239 ? 15.088 2.683 -17.264 1.00 88.19 239 SER A N 1
ATOM 1910 C CA . SER A 1 239 ? 14.832 2.032 -15.988 1.00 88.19 239 SER A CA 1
ATOM 1911 C C . SER A 1 239 ? 15.517 2.784 -14.861 1.00 88.19 239 SER A C 1
ATOM 1913 O O . SER A 1 239 ? 16.754 2.844 -14.805 1.00 88.19 239 SER A O 1
ATOM 1915 N N . VAL A 1 240 ? 14.727 3.333 -13.938 1.00 81.62 240 VAL A N 1
ATOM 1916 C CA . VAL A 1 240 ? 15.270 4.069 -12.791 1.00 81.62 240 VAL A CA 1
ATOM 1917 C C . VAL A 1 240 ? 16.045 3.143 -11.847 1.00 81.62 240 VAL A C 1
ATOM 1919 O O . VAL A 1 240 ? 17.004 3.580 -11.206 1.00 81.62 240 VAL A O 1
ATOM 1922 N N . PHE A 1 241 ? 15.702 1.851 -11.807 1.00 79.38 241 PHE A N 1
ATOM 1923 C CA . PHE A 1 241 ? 16.339 0.844 -10.950 1.00 79.38 241 PHE A CA 1
ATOM 1924 C C . PHE A 1 241 ? 17.330 -0.081 -11.683 1.00 79.38 241 PHE A C 1
ATOM 1926 O O . PHE A 1 241 ? 18.023 -0.860 -11.035 1.00 79.38 241 PHE A O 1
ATOM 1933 N N . GLY A 1 242 ? 17.506 0.057 -13.000 1.00 79.88 242 GLY A N 1
ATOM 1934 C CA . GLY A 1 242 ? 18.525 -0.657 -13.781 1.00 79.88 242 GLY A CA 1
ATOM 1935 C C . GLY A 1 242 ? 18.015 -1.905 -14.513 1.00 79.88 242 GLY A C 1
ATOM 1936 O O . GLY A 1 242 ? 16.818 -2.131 -14.647 1.00 79.88 242 GLY A O 1
ATOM 1937 N N . SER A 1 243 ? 18.935 -2.731 -15.016 1.00 77.31 243 SER A N 1
ATOM 1938 C CA . SER A 1 243 ? 18.692 -3.696 -16.107 1.00 77.31 243 SER A CA 1
ATOM 1939 C C . SER A 1 243 ? 17.594 -4.746 -15.896 1.00 77.31 243 SER A C 1
ATOM 1941 O O . SER A 1 243 ? 17.146 -5.337 -16.874 1.00 77.31 243 SER A O 1
ATOM 1943 N N . HIS A 1 244 ? 17.161 -5.012 -14.666 1.00 83.25 244 HIS A N 1
ATOM 1944 C CA . HIS A 1 244 ? 16.122 -6.012 -14.385 1.00 83.25 244 HIS A CA 1
ATOM 1945 C C . HIS A 1 244 ? 14.706 -5.427 -14.328 1.00 83.25 244 HIS A C 1
ATOM 1947 O O . HIS A 1 244 ? 13.732 -6.159 -14.493 1.00 83.25 244 HIS A O 1
ATOM 1953 N N . PHE A 1 245 ? 14.613 -4.111 -14.162 1.00 86.06 245 PHE A N 1
ATOM 1954 C CA . PHE A 1 245 ? 13.373 -3.351 -14.123 1.00 86.06 245 PHE A CA 1
ATOM 1955 C C . PHE A 1 245 ? 13.184 -2.621 -15.449 1.00 86.06 245 PHE A C 1
ATOM 1957 O O . PHE A 1 245 ? 14.168 -2.259 -16.101 1.00 86.06 245 PHE A O 1
ATOM 1964 N N . VAL A 1 246 ? 11.938 -2.358 -15.818 1.00 89.50 246 VAL A N 1
ATOM 1965 C CA . VAL A 1 246 ? 11.590 -1.415 -16.879 1.00 89.50 246 VAL A CA 1
ATOM 1966 C C . VAL A 1 246 ? 10.481 -0.492 -16.403 1.00 89.50 246 VAL A C 1
ATOM 1968 O O . VAL A 1 246 ? 9.476 -0.958 -15.864 1.00 89.50 246 VAL A O 1
ATOM 1971 N N . ASP A 1 247 ? 10.675 0.810 -16.586 1.00 90.44 247 ASP A N 1
ATOM 1972 C CA . ASP A 1 247 ? 9.717 1.810 -16.127 1.00 90.44 247 ASP A CA 1
ATOM 1973 C C . ASP A 1 247 ? 8.537 1.905 -17.103 1.00 90.44 247 ASP A C 1
ATOM 1975 O O . ASP A 1 247 ? 8.706 1.898 -18.331 1.00 90.44 247 ASP A O 1
ATOM 1979 N N . LEU A 1 248 ? 7.329 2.001 -16.550 1.00 90.69 248 LEU A N 1
ATOM 1980 C CA . LEU A 1 248 ? 6.109 2.181 -17.325 1.00 90.69 248 LEU A CA 1
ATOM 1981 C C . LEU A 1 248 ? 5.971 3.640 -17.775 1.00 90.69 248 LEU A C 1
ATOM 1983 O O . LEU A 1 248 ? 6.226 4.581 -17.024 1.00 90.69 248 LEU A O 1
ATOM 1987 N N . ASN A 1 249 ? 5.488 3.853 -18.995 1.00 90.25 249 ASN A N 1
ATOM 1988 C CA . ASN A 1 249 ? 5.095 5.174 -19.463 1.00 90.25 249 ASN A CA 1
ATOM 1989 C C . ASN A 1 249 ? 3.691 5.520 -18.942 1.00 90.25 249 ASN A C 1
ATOM 1991 O O . ASN A 1 249 ? 2.687 5.327 -19.627 1.00 90.25 249 ASN A O 1
ATOM 1995 N N . LEU A 1 250 ? 3.617 6.069 -17.727 1.00 90.75 250 LEU A N 1
ATOM 1996 C CA . LEU A 1 250 ? 2.349 6.409 -17.064 1.00 90.75 250 LEU A CA 1
ATOM 1997 C C . LEU A 1 250 ? 1.632 7.642 -17.648 1.00 90.75 250 LEU A C 1
ATOM 1999 O O . LEU A 1 250 ? 0.560 8.018 -17.167 1.00 90.75 250 LEU A O 1
ATOM 2003 N N . ARG A 1 251 ? 2.186 8.268 -18.699 1.00 88.25 251 ARG A N 1
ATOM 2004 C CA . ARG A 1 251 ? 1.452 9.253 -19.514 1.00 88.25 251 ARG A CA 1
ATOM 2005 C C . ARG A 1 251 ? 0.505 8.586 -20.513 1.00 88.25 251 ARG A C 1
ATOM 2007 O O . ARG A 1 251 ? -0.475 9.213 -20.914 1.00 88.25 251 ARG A O 1
ATOM 2014 N N . GLU A 1 252 ? 0.754 7.327 -20.871 1.00 86.12 252 GLU A N 1
ATOM 2015 C CA . GLU A 1 252 ? -0.121 6.557 -21.752 1.00 86.12 252 GLU A CA 1
ATOM 2016 C C . GLU A 1 252 ? -1.370 6.076 -21.012 1.00 86.12 252 GLU A C 1
ATOM 2018 O O . GLU A 1 252 ? -1.308 5.512 -19.917 1.00 86.12 252 GLU A O 1
ATOM 2023 N N . THR A 1 253 ? -2.532 6.264 -21.636 1.00 84.69 253 THR A N 1
ATOM 2024 C CA . THR A 1 253 ? -3.825 5.884 -21.042 1.00 84.69 253 THR A CA 1
ATOM 2025 C C . THR A 1 253 ? -3.937 4.379 -20.821 1.00 84.69 253 THR A C 1
ATOM 2027 O O . THR A 1 253 ? -4.381 3.959 -19.756 1.00 84.69 253 THR A O 1
ATOM 2030 N N . GLY A 1 254 ? -3.424 3.572 -21.755 1.00 87.69 254 GLY A N 1
ATOM 2031 C CA . GLY A 1 254 ? -3.460 2.114 -21.645 1.00 87.69 254 GLY A CA 1
ATOM 2032 C C . GLY A 1 254 ? -2.728 1.567 -20.415 1.00 87.69 254 GLY A C 1
ATOM 2033 O O . GLY A 1 254 ? -3.202 0.608 -19.812 1.00 87.69 254 GLY A O 1
ATOM 2034 N N . ALA A 1 255 ? -1.629 2.195 -19.979 1.00 88.62 255 ALA A N 1
ATOM 2035 C CA . ALA A 1 255 ? -0.933 1.798 -18.752 1.00 88.62 255 ALA A CA 1
ATOM 2036 C C . ALA A 1 255 ? -1.807 2.035 -17.509 1.00 88.62 255 ALA A C 1
ATOM 2038 O O . ALA A 1 255 ? -1.924 1.175 -16.637 1.00 88.62 255 ALA A O 1
ATOM 2039 N N . LEU A 1 256 ? -2.464 3.195 -17.453 1.00 91.31 256 LEU A N 1
ATOM 2040 C CA . LEU A 1 256 ? -3.333 3.580 -16.343 1.00 91.31 256 LEU A CA 1
ATOM 2041 C C . LEU A 1 256 ? -4.595 2.714 -16.267 1.00 91.31 256 LEU A C 1
ATOM 2043 O O . LEU A 1 256 ? -5.024 2.377 -15.165 1.00 91.31 256 LEU A O 1
ATOM 2047 N N . ASP A 1 257 ? -5.150 2.312 -17.411 1.00 92.50 257 ASP A N 1
ATOM 2048 C CA . ASP A 1 257 ? -6.290 1.394 -17.466 1.00 92.50 257 ASP A CA 1
ATOM 2049 C C . ASP A 1 257 ? -5.918 0.017 -16.893 1.00 92.50 257 ASP A C 1
ATOM 2051 O O . ASP A 1 257 ? -6.651 -0.537 -16.074 1.00 92.50 257 ASP A O 1
ATOM 2055 N N . ARG A 1 258 ? -4.725 -0.503 -17.218 1.00 92.69 258 ARG A N 1
ATOM 2056 C CA . ARG A 1 258 ? -4.223 -1.762 -16.638 1.00 92.69 258 ARG A CA 1
ATOM 2057 C C . ARG A 1 258 ? -3.987 -1.666 -15.133 1.00 92.69 258 ARG A C 1
ATOM 2059 O O . ARG A 1 258 ? -4.329 -2.593 -14.403 1.00 92.69 258 ARG A O 1
ATOM 2066 N N . ILE A 1 259 ? -3.446 -0.547 -14.657 1.00 95.12 259 ILE A N 1
ATOM 2067 C CA . ILE A 1 259 ? -3.286 -0.288 -13.219 1.00 95.12 259 ILE A CA 1
ATOM 2068 C C . ILE A 1 259 ? -4.655 -0.238 -12.525 1.00 95.12 259 ILE A C 1
ATOM 2070 O O . ILE A 1 259 ? -4.823 -0.796 -11.439 1.00 95.12 259 ILE A O 1
ATOM 2074 N N . ALA A 1 260 ? -5.655 0.382 -13.158 1.00 96.38 260 ALA A N 1
ATOM 2075 C CA . ALA A 1 260 ? -7.020 0.403 -12.649 1.00 96.38 260 ALA A CA 1
ATOM 2076 C C . ALA A 1 260 ? -7.626 -1.009 -12.574 1.00 96.38 260 ALA A C 1
ATOM 2078 O O . ALA A 1 260 ? -8.287 -1.321 -11.582 1.00 96.38 260 ALA A O 1
ATOM 2079 N N . ASP A 1 261 ? -7.375 -1.869 -13.564 1.00 97.12 261 ASP A N 1
ATOM 2080 C CA . ASP A 1 261 ? -7.811 -3.271 -13.547 1.00 97.12 261 ASP A CA 1
ATOM 2081 C C . ASP A 1 261 ? -7.186 -4.047 -12.379 1.00 97.12 261 ASP A C 1
ATOM 2083 O O . ASP A 1 261 ? -7.900 -4.751 -11.663 1.00 97.12 261 ASP A O 1
ATOM 2087 N N . VAL A 1 262 ? -5.882 -3.871 -12.130 1.00 97.62 262 VAL A N 1
ATOM 2088 C CA . VAL A 1 262 ? -5.190 -4.477 -10.976 1.00 97.62 262 VAL A CA 1
ATOM 2089 C C . VAL A 1 262 ? -5.804 -3.993 -9.662 1.00 97.62 262 VAL A C 1
ATOM 2091 O O . VAL A 1 262 ? -6.152 -4.805 -8.802 1.00 97.62 262 VAL A O 1
ATOM 2094 N N . ALA A 1 263 ? -5.992 -2.680 -9.502 1.00 98.12 263 ALA A N 1
ATOM 2095 C CA . ALA A 1 263 ? -6.586 -2.114 -8.294 1.00 98.12 263 ALA A CA 1
ATOM 2096 C C . ALA A 1 263 ? -8.000 -2.669 -8.045 1.00 98.12 263 ALA A C 1
ATOM 2098 O O . ALA A 1 263 ? -8.309 -3.106 -6.934 1.00 98.12 263 ALA A O 1
ATOM 2099 N N . LYS A 1 264 ? -8.847 -2.709 -9.083 1.00 98.50 264 LYS A N 1
ATOM 2100 C CA . LYS A 1 264 ? -10.205 -3.272 -9.011 1.00 98.50 264 LYS A CA 1
ATOM 2101 C C . LYS A 1 264 ? -10.186 -4.752 -8.656 1.00 98.50 264 LYS A C 1
ATOM 2103 O O . LYS A 1 264 ? -10.983 -5.172 -7.820 1.00 98.50 264 LYS A O 1
ATOM 2108 N N . PHE A 1 265 ? -9.297 -5.532 -9.270 1.00 98.50 265 PHE A N 1
ATOM 2109 C CA . PHE A 1 265 ? -9.163 -6.961 -9.000 1.00 98.50 265 PHE A CA 1
ATOM 2110 C C . PHE A 1 265 ? -8.920 -7.213 -7.511 1.00 98.50 265 PHE A C 1
ATOM 2112 O O . PHE A 1 265 ? -9.738 -7.858 -6.860 1.00 98.50 265 PHE A O 1
ATOM 2119 N N . TRP A 1 266 ? -7.879 -6.619 -6.927 1.00 98.44 266 TRP A N 1
ATOM 2120 C CA . TRP A 1 266 ? -7.551 -6.885 -5.525 1.00 98.44 266 TRP A CA 1
ATOM 2121 C C . TRP A 1 266 ? -8.575 -6.318 -4.538 1.00 98.44 266 TRP A C 1
ATOM 2123 O O . TRP A 1 266 ? -8.866 -6.952 -3.521 1.00 98.44 266 TRP A O 1
ATOM 2133 N N . LEU A 1 267 ? -9.169 -5.156 -4.833 1.00 98.44 267 LEU A N 1
ATOM 2134 C CA . LEU A 1 267 ? -10.260 -4.602 -4.021 1.00 98.44 267 LEU A CA 1
ATOM 2135 C C . LEU A 1 267 ? -11.497 -5.517 -4.022 1.00 98.44 267 LEU A C 1
ATOM 2137 O O . LEU A 1 267 ? -12.157 -5.629 -2.986 1.00 98.44 267 LEU A O 1
ATOM 2141 N N . ASN A 1 268 ? -11.777 -6.201 -5.139 1.00 97.75 268 ASN A N 1
ATOM 2142 C CA . ASN A 1 268 ? -12.812 -7.237 -5.233 1.00 97.75 268 ASN A CA 1
ATOM 2143 C C . ASN A 1 268 ? -12.427 -8.530 -4.501 1.00 97.75 268 ASN A C 1
ATOM 2145 O O . ASN A 1 268 ? -13.289 -9.151 -3.884 1.00 97.75 268 ASN A O 1
ATOM 2149 N N . GLU A 1 269 ? -11.143 -8.898 -4.503 1.00 97.75 269 GLU A N 1
ATOM 2150 C CA . GLU A 1 269 ? -10.610 -10.021 -3.712 1.00 97.75 269 GLU A CA 1
ATOM 2151 C C . GLU A 1 269 ? -10.624 -9.751 -2.194 1.00 97.75 269 GLU A C 1
ATOM 2153 O O . GLU A 1 269 ? -10.440 -10.658 -1.381 1.00 97.75 269 GLU A O 1
ATOM 2158 N N . GLY A 1 270 ? -10.927 -8.513 -1.793 1.00 97.50 270 GLY A N 1
ATOM 2159 C CA . GLY A 1 270 ? -11.349 -8.179 -0.437 1.00 97.50 270 GLY A CA 1
ATOM 2160 C C . GLY A 1 270 ? -10.347 -7.372 0.379 1.00 97.50 270 GLY A C 1
ATOM 2161 O O . GLY A 1 270 ? -10.607 -7.157 1.562 1.00 97.50 270 GLY A O 1
ATOM 2162 N N . ILE A 1 271 ? -9.255 -6.868 -0.209 1.00 98.44 271 ILE A N 1
ATOM 2163 C CA . ILE A 1 271 ? -8.395 -5.909 0.503 1.00 98.44 271 ILE A CA 1
ATOM 2164 C C . ILE A 1 271 ? -9.156 -4.616 0.814 1.00 98.44 271 ILE A C 1
ATOM 2166 O O . ILE A 1 271 ? -10.074 -4.200 0.101 1.00 98.44 271 ILE A O 1
ATOM 2170 N N . ASP A 1 272 ? -8.760 -3.954 1.889 1.00 98.62 272 ASP A N 1
ATOM 2171 C CA . ASP A 1 272 ? -9.365 -2.729 2.407 1.00 98.62 272 ASP A CA 1
ATOM 2172 C C . ASP A 1 272 ? -8.613 -1.471 1.979 1.00 98.62 272 ASP A C 1
ATOM 2174 O O . ASP A 1 272 ? -9.055 -0.358 2.257 1.00 98.62 272 ASP A O 1
ATOM 2178 N N . GLY A 1 273 ? -7.494 -1.623 1.279 1.00 98.19 273 GLY A N 1
ATOM 2179 C CA . GLY A 1 273 ? -6.804 -0.507 0.664 1.00 98.19 273 GLY A CA 1
ATOM 2180 C C . GLY A 1 273 ? -5.531 -0.891 -0.065 1.00 98.19 273 GLY A C 1
ATOM 2181 O O . GLY A 1 273 ? -5.069 -2.026 0.004 1.00 98.19 273 GLY A O 1
ATOM 2182 N N . ILE A 1 274 ? -4.956 0.096 -0.739 1.00 98.44 274 ILE A N 1
ATOM 2183 C CA . ILE A 1 274 ? -3.726 -0.025 -1.518 1.00 98.44 274 ILE A CA 1
ATOM 2184 C C . ILE A 1 274 ? -2.716 0.987 -0.978 1.00 98.44 274 ILE A C 1
ATOM 2186 O O . ILE A 1 274 ? -3.070 2.142 -0.732 1.00 98.44 274 ILE A O 1
ATOM 2190 N N . LEU A 1 275 ? -1.469 0.556 -0.796 1.00 96.12 275 LEU A N 1
ATOM 2191 C CA . LEU A 1 275 ? -0.322 1.440 -0.614 1.00 96.12 275 LEU A CA 1
ATOM 2192 C C . LEU A 1 275 ? 0.445 1.500 -1.936 1.00 96.12 275 LEU A C 1
ATOM 2194 O O . LEU A 1 275 ? 1.046 0.514 -2.342 1.00 96.12 275 LEU A O 1
ATOM 2198 N N . LEU A 1 276 ? 0.422 2.639 -2.617 1.00 95.44 276 LEU A N 1
ATOM 2199 C CA . LEU A 1 276 ? 1.222 2.834 -3.823 1.00 95.44 276 LEU A CA 1
ATOM 2200 C C . LEU A 1 276 ? 2.661 3.152 -3.431 1.00 95.44 276 LEU A C 1
ATOM 2202 O O . LEU A 1 276 ? 2.880 4.160 -2.766 1.00 95.44 276 LEU A O 1
ATOM 2206 N N . ASP A 1 277 ? 3.622 2.331 -3.833 1.00 89.25 277 ASP A N 1
ATOM 2207 C CA . ASP A 1 277 ? 5.043 2.579 -3.578 1.00 89.25 277 ASP A CA 1
ATOM 2208 C C . ASP A 1 277 ? 5.707 3.303 -4.756 1.00 89.25 277 ASP A C 1
ATOM 2210 O O . ASP A 1 277 ? 5.169 3.346 -5.868 1.00 89.25 277 ASP A O 1
ATOM 2214 N N . ASN A 1 278 ? 6.867 3.905 -4.485 1.00 86.19 278 ASN A N 1
ATOM 2215 C CA . ASN A 1 278 ? 7.708 4.608 -5.449 1.00 86.19 278 ASN A CA 1
ATOM 2216 C C . ASN A 1 278 ? 6.970 5.703 -6.248 1.00 86.19 278 ASN A C 1
ATOM 2218 O O . ASN A 1 278 ? 7.393 6.067 -7.347 1.00 86.19 278 ASN A O 1
ATOM 2222 N N . VAL A 1 279 ? 5.915 6.313 -5.679 1.00 87.69 279 VAL A N 1
ATOM 2223 C CA . VAL A 1 279 ? 5.072 7.299 -6.397 1.00 87.69 279 VAL A CA 1
ATOM 2224 C C . VAL A 1 279 ? 5.838 8.536 -6.857 1.00 87.69 279 VAL A C 1
ATOM 2226 O O . VAL A 1 279 ? 5.414 9.255 -7.761 1.00 87.69 279 VAL A O 1
ATOM 2229 N N . ALA A 1 280 ? 6.986 8.803 -6.238 1.00 82.62 280 ALA A N 1
ATOM 2230 C CA . ALA A 1 280 ? 7.824 9.922 -6.615 1.00 82.62 280 ALA A CA 1
ATOM 2231 C C . ALA A 1 280 ? 8.543 9.719 -7.955 1.00 82.62 280 ALA A C 1
ATOM 2233 O O . ALA A 1 280 ? 9.019 10.708 -8.500 1.00 82.62 280 ALA A O 1
ATOM 2234 N N . PHE A 1 281 ? 8.592 8.490 -8.475 1.00 84.50 281 PHE A N 1
ATOM 2235 C CA . PHE A 1 281 ? 9.264 8.125 -9.726 1.00 84.50 281 PHE A CA 1
ATOM 2236 C C . PHE A 1 281 ? 8.300 7.953 -10.914 1.00 84.50 281 PHE A C 1
ATOM 2238 O O . PHE A 1 281 ? 8.743 7.901 -12.051 1.00 84.50 281 PHE A O 1
ATOM 2245 N N . TYR A 1 282 ? 6.984 7.965 -10.669 1.00 89.12 282 TYR A N 1
ATOM 2246 C CA . TYR A 1 282 ? 5.940 7.637 -11.656 1.00 89.12 282 TYR A CA 1
ATOM 2247 C C . TYR A 1 282 ? 5.991 8.414 -12.973 1.00 89.12 282 TYR A C 1
ATOM 2249 O O . TYR A 1 282 ? 5.597 7.894 -14.015 1.00 89.12 282 TYR A O 1
ATOM 2257 N N . ILE A 1 283 ? 6.394 9.681 -12.928 1.00 87.12 283 ILE A N 1
ATOM 2258 C CA . ILE A 1 283 ? 6.479 10.520 -14.114 1.00 87.12 283 ILE A CA 1
ATOM 2259 C C . ILE A 1 283 ? 7.894 11.038 -14.232 1.00 87.12 283 ILE A C 1
ATOM 2261 O O . ILE A 1 283 ? 8.471 11.555 -13.281 1.00 87.12 283 ILE A O 1
ATOM 2265 N N . GLU A 1 284 ? 8.413 10.945 -15.447 1.00 76.00 284 GLU A N 1
ATOM 2266 C CA . GLU A 1 284 ? 9.769 11.332 -15.763 1.00 76.00 284 GLU A CA 1
ATOM 2267 C C . GLU A 1 284 ? 9.773 12.526 -16.728 1.00 76.00 284 GLU A C 1
ATOM 2269 O O . GLU A 1 284 ? 9.180 12.480 -17.813 1.00 76.00 284 GLU A O 1
ATOM 2274 N N . ASN A 1 285 ? 10.439 13.623 -16.352 1.00 65.81 285 ASN A N 1
ATOM 2275 C CA . ASN A 1 285 ? 10.638 14.776 -17.233 1.00 65.81 285 ASN A CA 1
ATOM 2276 C C . ASN A 1 285 ? 11.940 14.616 -18.019 1.00 65.81 285 ASN A C 1
ATOM 2278 O O . ASN A 1 285 ? 13.042 14.710 -17.477 1.00 65.81 285 ASN A O 1
ATOM 2282 N N . GLY A 1 286 ? 11.795 14.393 -19.326 1.00 52.94 286 GLY A N 1
ATOM 2283 C CA . GLY A 1 286 ? 12.904 14.210 -20.263 1.00 52.94 286 GLY A CA 1
ATOM 2284 C C . GLY A 1 286 ? 13.726 15.455 -20.581 1.00 52.94 286 GLY A C 1
ATOM 2285 O O . GLY A 1 286 ? 14.651 15.374 -21.383 1.00 52.94 286 GLY A O 1
ATOM 2286 N N . THR A 1 287 ? 13.422 16.592 -19.961 1.00 45.16 287 THR A N 1
ATOM 2287 C CA . THR A 1 287 ? 14.161 17.845 -20.128 1.00 45.16 287 THR A CA 1
ATOM 2288 C C . THR A 1 287 ? 14.911 18.202 -18.848 1.00 45.16 287 THR A C 1
ATOM 2290 O O . THR A 1 287 ? 14.315 18.296 -17.777 1.00 45.16 287 THR A O 1
ATOM 2293 N N . GLU A 1 288 ? 16.214 18.457 -18.980 1.00 43.94 288 GLU A N 1
ATOM 2294 C CA . GLU A 1 288 ? 17.197 18.776 -17.924 1.00 43.94 288 GLU A CA 1
ATOM 2295 C C . GLU A 1 288 ? 16.948 20.092 -17.149 1.00 43.94 288 GLU A C 1
ATOM 2297 O O . GLU A 1 288 ? 17.841 20.621 -16.495 1.00 43.94 288 GLU A O 1
ATOM 2302 N N . SER A 1 289 ? 15.746 20.659 -17.187 1.00 39.78 289 SER A N 1
ATOM 2303 C CA . SER A 1 289 ? 15.470 21.997 -16.668 1.00 39.78 289 SER A CA 1
ATOM 2304 C C . SER A 1 289 ? 14.205 21.984 -15.820 1.00 39.78 289 SER A C 1
ATOM 2306 O O . SER A 1 289 ? 13.106 22.130 -16.351 1.00 39.78 289 SER A O 1
ATOM 2308 N N . GLY A 1 290 ? 14.350 21.852 -14.498 1.00 38.25 290 GLY A N 1
ATOM 2309 C CA . GLY A 1 290 ? 13.264 22.270 -13.610 1.00 38.25 290 GLY A CA 1
ATOM 2310 C C . GLY A 1 290 ? 13.225 21.700 -12.200 1.00 38.25 290 GLY A C 1
ATOM 2311 O O . GLY A 1 290 ? 12.605 22.337 -11.353 1.00 38.25 290 GLY A O 1
ATOM 2312 N N . ALA A 1 291 ? 13.869 20.569 -11.888 1.00 39.00 291 ALA A N 1
ATOM 2313 C CA . ALA A 1 291 ? 13.946 20.217 -10.470 1.00 39.00 291 ALA A CA 1
ATOM 2314 C C . ALA A 1 291 ? 14.886 21.187 -9.760 1.00 39.00 291 ALA A C 1
ATOM 2316 O O . ALA A 1 291 ? 15.936 21.528 -10.321 1.00 39.00 291 ALA A O 1
ATOM 2317 N N . PRO A 1 292 ? 14.544 21.619 -8.536 1.00 38.25 292 PRO A N 1
ATOM 2318 C CA . PRO A 1 292 ? 15.459 22.388 -7.719 1.00 38.25 292 PRO A CA 1
ATOM 2319 C C . PRO A 1 292 ? 16.766 21.605 -7.613 1.00 38.25 292 PRO A C 1
ATOM 2321 O O . PRO A 1 292 ? 16.813 20.511 -7.050 1.00 38.25 292 PRO A O 1
ATOM 2324 N N . ILE A 1 293 ? 17.816 22.150 -8.234 1.00 39.53 293 ILE A N 1
ATOM 2325 C CA . ILE A 1 293 ? 19.156 21.579 -8.208 1.00 39.53 293 ILE A CA 1
ATOM 2326 C C . ILE A 1 293 ? 19.513 21.420 -6.735 1.00 39.53 293 ILE A C 1
ATOM 2328 O O . ILE A 1 293 ? 19.601 22.397 -5.992 1.00 39.53 293 ILE A O 1
ATOM 2332 N N . THR A 1 294 ? 19.698 20.169 -6.330 1.00 42.97 294 THR A N 1
ATOM 2333 C CA . THR A 1 294 ? 19.988 19.673 -4.982 1.00 42.97 294 THR A CA 1
ATOM 2334 C C . THR A 1 294 ? 21.389 20.081 -4.507 1.00 42.97 294 THR A C 1
ATOM 2336 O O . THR A 1 294 ? 22.155 19.257 -4.019 1.00 42.97 294 THR A O 1
ATOM 2339 N N . LYS A 1 295 ? 21.772 21.348 -4.693 1.00 36.97 295 LYS A N 1
ATOM 2340 C CA . LYS A 1 295 ? 23.097 21.878 -4.348 1.00 36.97 295 LYS A CA 1
ATOM 2341 C C . LYS A 1 295 ? 23.254 22.147 -2.848 1.00 36.97 295 LYS A C 1
ATOM 2343 O O . LYS A 1 295 ? 24.379 22.189 -2.368 1.00 36.97 295 LYS A O 1
ATOM 2348 N N . GLU A 1 296 ? 22.151 22.287 -2.112 1.00 39.56 296 GLU A N 1
ATOM 2349 C CA . GLU A 1 296 ? 22.155 22.564 -0.663 1.00 39.56 296 GLU A CA 1
ATOM 2350 C C . GLU A 1 296 ? 21.974 21.316 0.218 1.00 39.56 296 GLU A C 1
ATOM 2352 O O . GLU A 1 296 ? 21.992 21.401 1.444 1.00 39.56 296 GLU A O 1
ATOM 2357 N N . LEU A 1 297 ? 21.812 20.138 -0.384 1.00 42.78 297 LEU A N 1
ATOM 2358 C CA . LEU A 1 297 ? 21.558 18.895 0.338 1.00 42.78 297 LEU A CA 1
ATOM 2359 C C . LEU A 1 297 ? 22.889 18.157 0.478 1.00 42.78 297 LEU A C 1
ATOM 2361 O O . LEU A 1 297 ? 23.347 17.543 -0.479 1.00 42.78 297 LEU A O 1
ATOM 2365 N N . GLY A 1 298 ? 23.523 18.247 1.653 1.00 38.97 298 GLY A N 1
ATOM 2366 C CA . GLY A 1 298 ? 24.871 17.744 1.985 1.00 38.97 298 GLY A CA 1
ATOM 2367 C C . GLY A 1 298 ? 25.124 16.228 1.849 1.00 38.97 298 GLY A C 1
ATOM 2368 O O . GLY A 1 298 ? 25.979 15.684 2.539 1.00 38.97 298 GLY A O 1
ATOM 2369 N N . SER A 1 299 ? 24.396 15.535 0.976 1.00 42.91 299 SER A N 1
ATOM 2370 C CA . SER A 1 299 ? 24.617 14.156 0.557 1.00 42.91 299 SER A CA 1
ATOM 2371 C C . SER A 1 299 ? 25.497 14.120 -0.698 1.00 42.91 299 SER A C 1
ATOM 2373 O O . SER A 1 299 ? 25.082 14.549 -1.776 1.00 42.91 299 SER A O 1
ATOM 2375 N N . GLN A 1 300 ? 26.694 13.530 -0.588 1.00 39.34 300 GLN A N 1
ATOM 2376 C CA . GLN A 1 300 ? 27.564 13.264 -1.747 1.00 39.34 300 GLN A CA 1
ATOM 2377 C C . GLN A 1 300 ? 26.917 12.325 -2.791 1.00 39.34 300 GLN A C 1
ATOM 2379 O O . GLN A 1 300 ? 27.354 12.275 -3.942 1.00 39.34 300 GLN A O 1
ATOM 2384 N N . TRP A 1 301 ? 25.874 11.575 -2.412 1.00 44.53 301 TRP A N 1
ATOM 2385 C CA . TRP A 1 301 ? 25.172 10.652 -3.306 1.00 44.53 301 TRP A CA 1
ATOM 2386 C C . TRP A 1 301 ? 24.291 11.399 -4.317 1.00 44.53 301 TRP A C 1
ATOM 2388 O O . TRP A 1 301 ? 24.375 11.138 -5.515 1.00 44.53 301 TRP A O 1
ATOM 2398 N N . PHE A 1 302 ? 23.515 12.397 -3.877 1.00 44.06 302 PHE A N 1
ATOM 2399 C CA . PHE A 1 302 ? 22.666 13.193 -4.779 1.00 44.06 302 PHE A CA 1
ATOM 2400 C C . PHE A 1 302 ? 23.430 14.263 -5.557 1.00 44.06 302 PHE A C 1
ATOM 2402 O O . PHE A 1 302 ? 23.011 14.613 -6.656 1.00 44.06 302 PHE A O 1
ATOM 2409 N N . SER A 1 303 ? 24.591 14.723 -5.071 1.00 42.97 303 SER A N 1
ATOM 2410 C CA . SER A 1 303 ? 25.493 15.531 -5.906 1.00 42.97 303 SER A CA 1
ATOM 2411 C C . SER A 1 303 ? 26.049 14.745 -7.100 1.00 42.97 303 SER A C 1
ATOM 2413 O O . SER A 1 303 ? 26.478 15.350 -8.078 1.00 42.97 303 SER A O 1
ATOM 2415 N N . LYS A 1 304 ? 26.046 13.403 -7.025 1.00 40.50 304 LYS A N 1
ATOM 2416 C CA . LYS A 1 304 ? 26.491 12.499 -8.094 1.00 40.50 304 LYS A CA 1
ATOM 2417 C C . LYS A 1 304 ? 25.348 12.053 -9.019 1.00 40.50 304 LYS A C 1
ATOM 2419 O O . LYS A 1 304 ? 25.616 11.716 -10.169 1.00 40.50 304 LYS A O 1
ATOM 2424 N N . TYR A 1 305 ? 24.100 12.101 -8.540 1.00 46.97 305 TYR A N 1
ATOM 2425 C CA . TYR A 1 305 ? 22.891 11.682 -9.264 1.00 46.97 305 TYR A CA 1
ATOM 2426 C C . TYR A 1 305 ? 21.742 12.702 -9.101 1.00 46.97 305 TYR A C 1
ATOM 2428 O O . TYR A 1 305 ? 20.726 12.393 -8.467 1.00 46.97 305 TYR A O 1
ATOM 2436 N N . PRO A 1 306 ? 21.886 13.939 -9.618 1.00 43.22 306 PRO A N 1
ATOM 2437 C CA . PRO A 1 306 ? 20.807 14.921 -9.597 1.00 43.22 306 PRO A CA 1
ATOM 2438 C C . PRO A 1 306 ? 19.645 14.393 -10.440 1.00 43.22 306 PRO A C 1
ATOM 2440 O O . PRO A 1 306 ? 19.838 13.986 -11.584 1.00 43.22 306 PRO A O 1
ATOM 2443 N N . THR A 1 307 ? 18.435 14.378 -9.887 1.00 49.12 307 THR A N 1
ATOM 2444 C CA . THR A 1 307 ? 17.262 13.881 -10.612 1.00 49.12 307 THR A CA 1
ATOM 2445 C C . THR A 1 307 ? 16.234 14.990 -10.754 1.00 49.12 307 THR A C 1
ATOM 2447 O O . THR A 1 307 ? 15.698 15.499 -9.774 1.00 49.12 307 THR A O 1
ATOM 2450 N N . SER A 1 308 ? 15.933 15.339 -12.007 1.00 48.34 308 SER A N 1
ATOM 2451 C CA . SER A 1 308 ? 14.803 16.190 -12.394 1.00 48.34 308 SER A CA 1
ATOM 2452 C C . SER A 1 308 ? 13.430 15.513 -12.267 1.00 48.34 308 SER A C 1
ATOM 2454 O O . SER A 1 308 ? 12.437 16.010 -12.789 1.00 48.34 308 SER A O 1
ATOM 2456 N N . GLN A 1 309 ? 13.411 14.352 -11.614 1.00 53.66 309 GLN A N 1
ATOM 2457 C CA . GLN A 1 309 ? 12.454 13.263 -11.811 1.00 53.66 309 GLN A CA 1
ATOM 2458 C C . GLN A 1 309 ? 11.458 13.153 -10.663 1.00 53.66 309 GLN A C 1
ATOM 2460 O O . GLN A 1 309 ? 10.344 12.679 -10.820 1.00 53.66 309 GLN A O 1
ATOM 2465 N N . ILE A 1 310 ? 11.876 13.595 -9.482 1.00 65.50 310 ILE A N 1
ATOM 2466 C CA . ILE A 1 310 ? 11.162 13.308 -8.252 1.00 65.50 310 ILE A CA 1
ATOM 2467 C C . ILE A 1 310 ? 10.107 14.390 -8.032 1.00 65.50 310 ILE A C 1
ATOM 2469 O O . ILE A 1 310 ? 10.401 15.576 -8.189 1.00 65.50 310 ILE A O 1
ATOM 2473 N N . TYR A 1 311 ? 8.909 13.988 -7.599 1.00 64.88 311 TYR A N 1
ATOM 2474 C CA . TYR A 1 311 ? 7.884 14.905 -7.085 1.00 64.88 311 TYR A CA 1
ATOM 2475 C C . TYR A 1 311 ? 7.239 15.824 -8.141 1.00 64.88 311 TYR A C 1
ATOM 2477 O O . TYR A 1 311 ? 6.816 16.932 -7.815 1.00 64.88 311 TYR A O 1
ATOM 2485 N N . ILE A 1 312 ? 7.109 15.360 -9.387 1.00 74.94 312 ILE A N 1
ATOM 2486 C CA . ILE A 1 312 ? 6.402 16.087 -10.453 1.00 74.94 312 ILE A CA 1
ATOM 2487 C C . ILE A 1 312 ? 4.889 16.095 -10.175 1.00 74.94 312 ILE A C 1
ATOM 2489 O O . ILE A 1 312 ? 4.316 15.098 -9.734 1.00 74.94 312 ILE A O 1
ATOM 2493 N N . SER A 1 313 ? 4.218 17.214 -10.462 1.00 80.25 313 SER A N 1
ATOM 2494 C CA . SER A 1 313 ? 2.767 17.364 -10.263 1.00 80.25 313 SER A CA 1
ATOM 2495 C C . SER A 1 313 ? 1.938 16.345 -11.057 1.00 80.25 313 SER A C 1
ATOM 2497 O O . SER A 1 313 ? 0.883 15.916 -10.593 1.00 80.25 313 SER A O 1
ATOM 2499 N N . GLU A 1 314 ? 2.424 15.905 -12.219 1.00 87.75 314 GLU A N 1
ATOM 2500 C CA . GLU A 1 314 ? 1.819 14.828 -13.010 1.00 87.75 314 GLU A CA 1
ATOM 2501 C C . GLU A 1 314 ? 1.804 13.483 -12.260 1.00 87.75 314 GLU A C 1
ATOM 2503 O O . GLU A 1 314 ? 0.843 12.730 -12.398 1.00 87.75 314 GLU A O 1
ATOM 2508 N N . SER A 1 315 ? 2.788 13.193 -11.397 1.00 89.75 315 SER A N 1
ATOM 2509 C CA . SER A 1 315 ? 2.755 11.989 -10.551 1.00 89.75 315 SER A CA 1
ATOM 2510 C C . SER A 1 315 ? 1.573 12.031 -9.577 1.00 89.75 315 SER A C 1
ATOM 2512 O O . SER A 1 315 ? 0.944 11.008 -9.308 1.00 89.75 315 SER A O 1
ATOM 2514 N N . VAL A 1 316 ? 1.206 13.223 -9.088 1.00 90.81 316 VAL A N 1
ATOM 2515 C CA . VAL A 1 316 ? 0.001 13.413 -8.261 1.00 90.81 316 VAL A CA 1
ATOM 2516 C C . VAL A 1 316 ? -1.270 13.158 -9.078 1.00 90.81 316 VAL A C 1
ATOM 2518 O O . VAL A 1 316 ? -2.241 12.630 -8.541 1.00 90.81 316 VAL A O 1
ATOM 2521 N N . GLU A 1 317 ? -1.278 13.481 -10.376 1.00 92.94 317 GLU A N 1
ATOM 2522 C CA . GLU A 1 317 ? -2.406 13.169 -11.266 1.00 92.94 317 GLU A CA 1
ATOM 2523 C C . GLU A 1 317 ? -2.571 11.661 -11.486 1.00 92.94 317 GLU A C 1
ATOM 2525 O O . GLU A 1 317 ? -3.699 11.170 -11.471 1.00 92.94 317 GLU A O 1
ATOM 2530 N N . VAL A 1 318 ? -1.478 10.903 -11.603 1.00 94.31 318 VAL A N 1
ATOM 2531 C CA . VAL A 1 318 ? -1.543 9.431 -11.637 1.00 94.31 318 VAL A CA 1
ATOM 2532 C C . VAL A 1 318 ? -2.199 8.892 -10.361 1.00 94.31 318 VAL A C 1
ATOM 2534 O O . VAL A 1 318 ? -3.170 8.137 -10.438 1.00 94.31 318 VAL A O 1
ATOM 2537 N N . VAL A 1 319 ? -1.749 9.348 -9.186 1.00 95.56 319 VAL A N 1
ATOM 2538 C CA . VAL A 1 319 ? -2.353 8.967 -7.894 1.00 95.56 319 VAL A CA 1
ATOM 2539 C C . VAL A 1 319 ? -3.832 9.361 -7.836 1.00 95.56 319 VAL A C 1
ATOM 2541 O O . VAL A 1 319 ? -4.653 8.585 -7.355 1.00 95.56 319 VAL A O 1
ATOM 2544 N N . ARG A 1 320 ? -4.210 10.531 -8.366 1.00 95.88 320 ARG A N 1
ATOM 2545 C CA . ARG A 1 320 ? -5.606 10.993 -8.426 1.00 95.88 320 ARG A CA 1
ATOM 2546 C C . ARG A 1 320 ? -6.483 10.112 -9.315 1.00 95.88 320 ARG A C 1
ATOM 2548 O O . ARG A 1 320 ? -7.636 9.857 -8.975 1.00 95.88 320 ARG A O 1
ATOM 2555 N N . LYS A 1 321 ? -5.966 9.623 -10.442 1.00 96.06 321 LYS A N 1
ATOM 2556 C CA . LYS A 1 321 ? -6.703 8.681 -11.299 1.00 96.06 321 LYS A CA 1
ATOM 2557 C C . LYS A 1 321 ? -6.949 7.354 -10.585 1.00 96.06 321 LYS A C 1
ATOM 2559 O O . LYS A 1 321 ? -8.075 6.869 -10.595 1.00 96.06 321 LYS A O 1
ATOM 2564 N N . ILE A 1 322 ? -5.942 6.828 -9.888 1.00 97.06 322 ILE A N 1
ATOM 2565 C CA . ILE A 1 322 ? -6.093 5.623 -9.057 1.00 97.06 322 ILE A CA 1
ATOM 2566 C C . ILE A 1 322 ? -7.060 5.892 -7.894 1.00 97.06 322 ILE A C 1
ATOM 2568 O O . ILE A 1 322 ? -7.887 5.044 -7.564 1.00 97.06 322 ILE A O 1
ATOM 2572 N N . ARG A 1 323 ? -7.031 7.098 -7.311 1.00 97.44 323 ARG A N 1
ATOM 2573 C CA . ARG A 1 323 ? -7.953 7.502 -6.246 1.00 97.44 323 ARG A CA 1
ATOM 2574 C C . ARG A 1 323 ? -9.417 7.387 -6.659 1.00 97.44 323 ARG A C 1
ATOM 2576 O O . ARG A 1 323 ? -10.200 6.857 -5.878 1.00 97.44 323 ARG A O 1
ATOM 2583 N N . LYS A 1 324 ? -9.768 7.814 -7.876 1.00 97.62 324 LYS A N 1
ATOM 2584 C CA . LYS A 1 324 ? -11.137 7.682 -8.406 1.00 97.62 324 LYS A CA 1
ATOM 2585 C C . LYS A 1 324 ? -11.605 6.228 -8.410 1.00 97.62 324 LYS A C 1
ATOM 2587 O O . LYS A 1 324 ? -12.705 5.947 -7.957 1.00 97.62 324 LYS A O 1
ATOM 2592 N N . VAL A 1 325 ? -10.740 5.303 -8.829 1.00 98.00 325 VAL A N 1
ATOM 2593 C CA . VAL A 1 325 ? -11.041 3.863 -8.805 1.00 98.00 325 VAL A CA 1
ATOM 2594 C C . VAL A 1 325 ? -11.288 3.381 -7.374 1.00 98.00 325 VAL A C 1
ATOM 2596 O O . VAL A 1 325 ? -12.255 2.670 -7.120 1.00 98.00 325 VAL A O 1
ATOM 2599 N N . VAL A 1 326 ? -10.445 3.781 -6.418 1.00 98.19 326 VAL A N 1
ATOM 2600 C CA . VAL A 1 326 ? -10.613 3.402 -5.004 1.00 98.19 326 VAL A CA 1
ATOM 2601 C C . VAL A 1 326 ? -11.914 3.962 -4.417 1.00 98.19 326 VAL A C 1
ATOM 2603 O O . VAL A 1 326 ? -12.585 3.253 -3.667 1.00 98.19 326 VAL A O 1
ATOM 2606 N N . ASP A 1 327 ? -12.300 5.187 -4.779 1.00 97.75 327 ASP A N 1
ATOM 2607 C CA . ASP A 1 327 ? -13.559 5.803 -4.347 1.00 97.75 327 ASP A CA 1
ATOM 2608 C C . ASP A 1 327 ? -14.779 5.085 -4.927 1.00 97.75 327 ASP A C 1
ATOM 2610 O O . ASP A 1 327 ? -15.670 4.708 -4.170 1.00 97.75 327 ASP A O 1
ATOM 2614 N N . GLU A 1 328 ? -14.785 4.788 -6.228 1.00 97.94 328 GLU A N 1
ATOM 2615 C CA . GLU A 1 328 ? -15.848 4.003 -6.875 1.00 97.94 328 GLU A CA 1
ATOM 2616 C C . GLU A 1 328 ? -16.011 2.620 -6.217 1.00 97.94 328 GLU A C 1
ATOM 2618 O O . GLU A 1 328 ? -17.125 2.153 -5.954 1.00 97.94 328 GLU A O 1
ATOM 2623 N N . MET A 1 329 ? -14.896 1.960 -5.888 1.00 98.00 329 MET A N 1
ATOM 2624 C CA . MET A 1 329 ? -14.900 0.679 -5.173 1.00 98.00 329 MET A CA 1
ATOM 2625 C C . MET A 1 329 ? -15.381 0.823 -3.718 1.00 98.00 329 MET A C 1
ATOM 2627 O O . MET A 1 329 ? -16.057 -0.061 -3.182 1.00 98.00 329 MET A O 1
ATOM 2631 N N . SER A 1 330 ? -15.061 1.939 -3.063 1.00 97.12 330 SER A N 1
ATOM 2632 C CA . SER A 1 330 ? -15.537 2.261 -1.715 1.00 97.12 330 SER A CA 1
ATOM 2633 C C . SER A 1 330 ? -17.048 2.514 -1.691 1.00 97.12 330 SER A C 1
ATOM 2635 O O . SER A 1 330 ? -17.740 2.024 -0.798 1.00 97.12 330 SER A O 1
ATOM 2637 N N . GLU A 1 331 ? -17.572 3.246 -2.673 1.00 96.88 331 GLU A N 1
ATOM 2638 C CA . GLU A 1 331 ? -18.999 3.551 -2.810 1.00 96.88 331 GLU A CA 1
ATOM 2639 C C . GLU A 1 331 ? -19.806 2.296 -3.153 1.00 96.88 331 GLU A C 1
ATOM 2641 O O . GLU A 1 331 ? -20.783 1.983 -2.471 1.00 96.88 331 GLU A O 1
ATOM 2646 N N . SER A 1 332 ? -19.364 1.527 -4.152 1.00 96.38 332 SER A N 1
ATOM 2647 C CA . SER A 1 332 ? -20.050 0.303 -4.590 1.00 96.38 332 SER A CA 1
ATOM 2648 C C . SER A 1 332 ? -20.079 -0.801 -3.529 1.00 96.38 332 SER A C 1
ATOM 2650 O O . SER A 1 332 ? -21.075 -1.515 -3.415 1.00 96.38 332 SER A O 1
ATOM 2652 N N . SER A 1 333 ? -19.025 -0.935 -2.716 1.00 94.56 333 SER A N 1
ATOM 2653 C CA . SER A 1 333 ? -18.986 -1.921 -1.625 1.00 94.56 333 SER A CA 1
ATOM 2654 C C . SER A 1 333 ? -19.645 -1.447 -0.325 1.00 94.56 333 SER A C 1
ATOM 2656 O O . SER A 1 333 ? -19.860 -2.259 0.580 1.00 94.56 333 SER A O 1
ATOM 2658 N N . GLY A 1 334 ? -19.939 -0.148 -0.192 1.00 94.25 334 GLY A N 1
ATOM 2659 C CA . GLY A 1 334 ? -20.425 0.458 1.051 1.00 94.25 334 GLY A CA 1
ATOM 2660 C C . GLY A 1 334 ? -19.408 0.427 2.202 1.00 94.25 334 GLY A C 1
ATOM 2661 O O . GLY A 1 334 ? -19.782 0.645 3.356 1.00 94.25 334 GLY A O 1
ATOM 2662 N N . LYS A 1 335 ? -18.133 0.125 1.921 1.00 93.44 335 LYS A N 1
ATOM 2663 C CA . LYS A 1 335 ? -17.053 0.022 2.911 1.00 93.44 335 LYS A CA 1
ATOM 2664 C C . LYS A 1 335 ? -15.911 0.966 2.533 1.00 93.44 335 LYS A C 1
ATOM 2666 O O . LYS A 1 335 ? -15.487 0.937 1.382 1.00 93.44 335 LYS A O 1
ATOM 2671 N N . PRO A 1 336 ? -15.360 1.744 3.483 1.00 94.75 336 PRO A N 1
ATOM 2672 C CA . PRO A 1 336 ? -14.266 2.666 3.196 1.00 94.75 336 PRO A CA 1
ATOM 2673 C C . PRO A 1 336 ? -13.025 1.914 2.703 1.00 94.75 336 PRO A C 1
ATOM 2675 O O . PRO A 1 336 ? -12.564 0.990 3.376 1.00 94.75 336 PRO A O 1
ATOM 2678 N N . LYS A 1 337 ? -12.466 2.337 1.564 1.00 97.94 337 LYS A N 1
ATOM 2679 C CA . LYS A 1 337 ? -11.213 1.799 1.011 1.00 97.94 337 LYS A CA 1
ATOM 2680 C C . LYS A 1 337 ? -10.081 2.818 1.117 1.00 97.94 337 LYS A C 1
ATOM 2682 O O . LYS A 1 337 ? -10.255 3.981 0.759 1.00 97.94 337 LYS A O 1
ATOM 2687 N N . LEU A 1 338 ? -8.920 2.394 1.617 1.00 97.19 338 LEU A N 1
ATOM 2688 C CA . LEU A 1 338 ? -7.751 3.260 1.759 1.00 97.19 338 LEU A CA 1
ATOM 2689 C C . LEU A 1 338 ? -6.947 3.328 0.453 1.00 97.19 338 LEU A C 1
ATOM 2691 O O . LEU A 1 338 ? -6.673 2.316 -0.180 1.00 97.19 338 LEU A O 1
ATOM 2695 N N . LEU A 1 339 ? -6.489 4.529 0.112 1.00 98.06 339 LEU A N 1
ATOM 2696 C CA . LEU A 1 339 ? -5.380 4.748 -0.816 1.00 98.06 339 LEU A CA 1
ATOM 2697 C C . LEU A 1 339 ? -4.288 5.494 -0.061 1.00 98.06 339 LEU A C 1
ATOM 2699 O O . LEU A 1 339 ? -4.443 6.682 0.232 1.00 98.06 339 LEU A O 1
ATOM 2703 N N . ALA A 1 340 ? -3.224 4.787 0.278 1.00 93.81 340 ALA A N 1
ATOM 2704 C CA . ALA A 1 340 ? -2.021 5.355 0.848 1.00 93.81 340 ALA A CA 1
ATOM 2705 C C . ALA A 1 340 ? -0.937 5.438 -0.229 1.00 93.81 340 ALA A C 1
ATOM 2707 O O . ALA A 1 340 ? -0.986 4.716 -1.226 1.00 93.81 340 ALA A O 1
ATOM 2708 N N . VAL A 1 341 ? 0.046 6.308 -0.029 1.00 87.69 341 VAL A N 1
ATOM 2709 C CA . VAL A 1 341 ? 1.208 6.397 -0.912 1.00 87.69 341 VAL A CA 1
ATOM 2710 C C . VAL A 1 341 ? 2.499 6.432 -0.120 1.00 87.69 341 VAL A C 1
ATOM 2712 O O . VAL A 1 341 ? 2.579 7.030 0.954 1.00 87.69 341 VAL A O 1
ATOM 2715 N N . ASP A 1 342 ? 3.520 5.835 -0.699 1.00 85.75 342 ASP A N 1
ATOM 2716 C CA . ASP A 1 342 ? 4.899 5.911 -0.292 1.00 85.75 342 ASP A CA 1
ATOM 2717 C C . ASP A 1 342 ? 5.708 6.499 -1.460 1.00 85.75 342 ASP A C 1
ATOM 2719 O O . ASP A 1 342 ? 5.716 5.984 -2.577 1.00 85.75 342 ASP A O 1
ATOM 2723 N N . ALA A 1 343 ? 6.386 7.620 -1.204 1.00 76.81 343 ALA A N 1
ATOM 2724 C CA . ALA A 1 343 ? 7.259 8.265 -2.181 1.00 76.81 343 ALA A CA 1
ATOM 2725 C C . ALA A 1 343 ? 8.448 7.384 -2.615 1.00 76.81 343 ALA A C 1
ATOM 2727 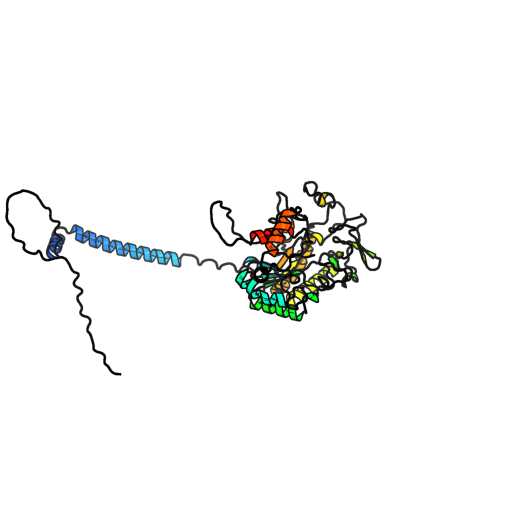O O . ALA A 1 343 ? 9.104 7.690 -3.610 1.00 76.81 343 ALA A O 1
ATOM 2728 N N . GLY A 1 344 ? 8.738 6.312 -1.880 1.00 76.06 344 GLY A N 1
ATOM 2729 C CA . GLY A 1 344 ? 9.889 5.452 -2.088 1.00 76.06 344 GLY A CA 1
ATOM 2730 C C . GLY A 1 344 ? 11.182 6.060 -1.552 1.00 76.06 344 GLY A C 1
ATOM 2731 O O . GLY A 1 344 ? 11.206 7.049 -0.806 1.00 76.06 344 GLY A O 1
ATOM 2732 N N . ASN A 1 345 ? 12.314 5.472 -1.940 1.00 69.88 345 ASN A N 1
ATOM 2733 C CA . ASN A 1 345 ? 13.629 5.937 -1.500 1.00 69.88 345 ASN A CA 1
ATOM 2734 C C . ASN A 1 345 ? 14.095 7.177 -2.283 1.00 69.88 345 ASN A C 1
ATOM 2736 O O . ASN A 1 345 ? 15.070 7.153 -3.040 1.00 69.88 345 ASN A O 1
ATOM 2740 N N . THR A 1 346 ? 13.433 8.311 -2.071 1.00 65.06 346 THR A N 1
ATOM 2741 C CA . THR A 1 346 ? 13.833 9.588 -2.677 1.00 65.06 346 THR A CA 1
ATOM 2742 C C . THR A 1 346 ? 15.047 10.219 -1.992 1.00 65.06 346 THR A C 1
ATOM 2744 O O . THR A 1 346 ? 15.469 11.296 -2.396 1.00 65.06 346 THR A O 1
ATOM 2747 N N . GLY A 1 347 ? 15.587 9.575 -0.945 1.00 53.53 347 GLY A N 1
ATOM 2748 C CA . GLY A 1 347 ? 16.661 10.081 -0.086 1.00 53.53 347 GLY A CA 1
ATOM 2749 C C . GLY A 1 347 ? 16.387 11.459 0.517 1.00 53.53 347 GLY A C 1
ATOM 2750 O O . GLY A 1 347 ? 17.313 12.205 0.828 1.00 53.53 347 GLY A O 1
ATOM 2751 N N . TYR A 1 348 ? 15.105 11.801 0.661 1.00 48.16 348 TYR A N 1
ATOM 2752 C CA . TYR A 1 348 ? 14.668 13.125 1.069 1.00 48.16 348 TYR A CA 1
ATOM 2753 C C . TYR A 1 348 ? 14.276 13.168 2.535 1.00 48.16 348 TYR A C 1
ATOM 2755 O O . TYR A 1 348 ? 13.706 12.212 3.074 1.00 48.16 348 TYR A O 1
ATOM 2763 N N . GLY A 1 349 ? 14.558 14.321 3.154 1.00 41.88 349 GLY A N 1
ATOM 2764 C CA . GLY A 1 349 ? 14.053 14.597 4.480 1.00 41.88 349 GLY A CA 1
ATOM 2765 C C . GLY A 1 349 ? 14.818 15.448 5.465 1.00 41.88 349 GLY A C 1
ATOM 2766 O O . GLY A 1 349 ? 14.348 15.642 6.581 1.00 41.88 349 GLY A O 1
ATOM 2767 N N . VAL A 1 350 ? 15.993 15.933 5.106 1.00 38.97 350 VAL A N 1
ATOM 2768 C CA . VAL A 1 350 ? 16.780 16.767 6.014 1.00 38.97 350 VAL A CA 1
ATOM 2769 C C . VAL A 1 350 ? 16.897 18.143 5.385 1.00 38.97 350 VAL A C 1
ATOM 2771 O O . VAL A 1 350 ? 17.918 18.526 4.831 1.00 38.97 350 VAL A O 1
ATOM 2774 N N . GLY A 1 351 ? 15.776 18.855 5.416 1.00 46.72 351 GLY A N 1
ATOM 2775 C CA . GLY A 1 351 ? 15.691 20.284 5.158 1.00 46.72 351 GLY A CA 1
ATOM 2776 C C . GLY A 1 351 ? 14.913 20.942 6.294 1.00 46.72 351 GLY A C 1
ATOM 2777 O O . GLY A 1 351 ? 14.219 20.269 7.051 1.00 46.72 351 GLY A O 1
ATOM 2778 N N . LYS A 1 352 ? 15.015 22.266 6.425 1.00 49.78 352 LYS A N 1
ATOM 2779 C CA . LYS A 1 352 ? 14.150 23.035 7.341 1.00 49.78 352 LYS A CA 1
ATOM 2780 C C . LYS A 1 352 ? 12.707 23.166 6.822 1.00 49.78 352 LYS A C 1
ATOM 2782 O O . LYS A 1 352 ? 11.879 23.764 7.499 1.00 49.78 352 LYS A O 1
ATOM 2787 N N . SER A 1 353 ? 12.435 22.668 5.616 1.00 55.50 353 SER A N 1
ATOM 2788 C CA . SER A 1 353 ? 11.148 22.731 4.929 1.00 55.50 353 SER A CA 1
ATOM 2789 C C . SER A 1 353 ? 10.315 21.465 5.130 1.00 55.50 353 SER A C 1
ATOM 2791 O O . SER A 1 353 ? 10.822 20.411 5.518 1.00 55.50 353 SER A O 1
ATOM 2793 N N . GLU A 1 354 ? 9.018 21.595 4.863 1.00 62.03 354 GLU A N 1
ATOM 2794 C CA . GLU A 1 354 ? 8.050 20.501 4.905 1.00 62.03 354 GLU A CA 1
ATOM 2795 C C . GLU A 1 354 ? 8.407 19.379 3.915 1.00 62.03 354 GLU A C 1
ATOM 2797 O O . GLU A 1 354 ? 9.048 19.598 2.882 1.00 62.03 354 GLU A O 1
ATOM 2802 N N . ASP A 1 355 ? 8.004 18.154 4.254 1.00 70.06 355 ASP A N 1
ATOM 2803 C CA . ASP A 1 355 ? 8.221 16.973 3.422 1.00 70.06 355 ASP A CA 1
ATOM 2804 C C . ASP A 1 355 ? 7.445 17.107 2.098 1.00 70.06 355 ASP A C 1
ATOM 2806 O O . ASP A 1 355 ? 6.216 17.143 2.084 1.00 70.06 355 ASP A O 1
ATOM 2810 N N . ILE A 1 356 ? 8.165 17.175 0.972 1.00 72.44 356 ILE A N 1
ATOM 2811 C CA . ILE A 1 356 ? 7.578 17.388 -0.364 1.00 72.44 356 ILE A CA 1
ATOM 2812 C C . ILE A 1 356 ? 6.596 16.264 -0.729 1.00 72.44 356 ILE A C 1
ATOM 2814 O O . ILE A 1 356 ? 5.645 16.500 -1.473 1.00 72.44 356 ILE A O 1
ATOM 2818 N N . SER A 1 357 ? 6.756 15.061 -0.163 1.00 74.75 357 SER A N 1
ATOM 2819 C CA . SER A 1 357 ? 5.822 13.947 -0.378 1.00 74.75 357 SER A CA 1
ATOM 2820 C C . SER A 1 357 ? 4.379 14.271 0.034 1.00 74.75 357 SER A C 1
ATOM 2822 O O . SER A 1 357 ? 3.444 13.675 -0.499 1.00 74.75 357 SER A O 1
ATOM 2824 N N . MET A 1 358 ? 4.163 15.273 0.894 1.00 78.56 358 MET A N 1
ATOM 2825 C CA . MET A 1 358 ? 2.828 15.715 1.305 1.00 78.56 358 MET A CA 1
ATOM 2826 C C . MET A 1 358 ? 1.960 16.208 0.141 1.00 78.56 358 MET A C 1
ATOM 2828 O O . MET A 1 358 ? 0.734 16.153 0.239 1.00 78.56 358 MET A O 1
ATOM 2832 N N . GLN A 1 359 ? 2.551 16.612 -0.990 1.00 80.00 359 GLN A N 1
ATOM 2833 C CA . GLN A 1 359 ? 1.783 16.994 -2.180 1.00 80.00 359 GLN A CA 1
ATOM 2834 C C . GLN A 1 359 ? 0.896 15.862 -2.721 1.00 80.00 359 GLN A C 1
ATOM 2836 O O . GLN A 1 359 ? -0.108 16.128 -3.380 1.00 80.00 359 GLN A O 1
ATOM 2841 N N . PHE A 1 360 ? 1.236 14.599 -2.435 1.00 84.00 360 PHE A N 1
ATOM 2842 C CA . PHE A 1 360 ? 0.441 13.456 -2.868 1.00 84.00 360 PHE A CA 1
ATOM 2843 C C . PHE A 1 360 ? -0.886 13.318 -2.114 1.00 84.00 360 PHE A C 1
ATOM 2845 O O . PHE A 1 360 ? -1.721 12.524 -2.532 1.00 84.00 360 PHE A O 1
ATOM 2852 N N . LEU A 1 361 ? -1.134 14.107 -1.063 1.00 84.88 361 LEU A N 1
ATOM 2853 C CA . LEU A 1 361 ? -2.480 14.259 -0.497 1.00 84.88 361 LEU A CA 1
ATOM 2854 C C . LEU A 1 361 ? -3.418 15.034 -1.440 1.00 84.88 361 LEU A C 1
ATOM 2856 O O . LEU A 1 361 ? -4.638 14.878 -1.375 1.00 84.88 361 LEU A O 1
ATOM 2860 N N . GLY A 1 362 ? -2.864 15.848 -2.343 1.00 86.56 362 GLY A N 1
ATOM 2861 C CA . GLY A 1 362 ? -3.621 16.774 -3.177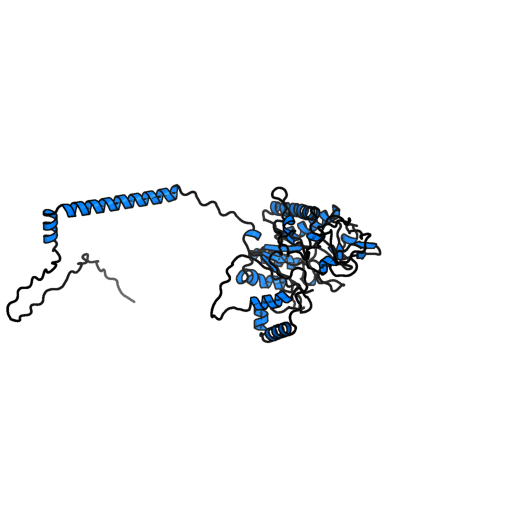 1.00 86.56 362 GLY A CA 1
ATOM 2862 C C . GLY A 1 362 ? -4.125 17.986 -2.391 1.00 86.56 362 GLY A C 1
ATOM 2863 O O . GLY A 1 362 ? -3.574 18.364 -1.357 1.00 86.56 362 GLY A O 1
ATOM 2864 N N . THR A 1 363 ? -5.177 18.622 -2.899 1.00 86.81 363 THR A N 1
ATOM 2865 C CA . THR A 1 363 ? -5.832 19.763 -2.242 1.00 86.81 363 THR A CA 1
ATOM 2866 C C . THR A 1 363 ? -7.231 19.378 -1.781 1.00 86.81 363 THR A C 1
ATOM 2868 O O . THR A 1 363 ? -7.760 18.338 -2.168 1.00 86.81 363 THR A O 1
ATOM 2871 N N . LYS A 1 364 ? -7.869 20.233 -0.974 1.00 81.94 364 LYS A N 1
ATOM 2872 C CA . LYS A 1 364 ? -9.253 20.014 -0.529 1.00 81.94 364 LYS A CA 1
ATOM 2873 C C . LYS A 1 364 ? -10.230 19.844 -1.702 1.00 81.94 364 LYS A C 1
ATOM 2875 O O . LYS A 1 364 ? -11.130 19.018 -1.615 1.00 81.94 364 LYS A O 1
ATOM 2880 N N . ASP A 1 365 ? -10.025 20.601 -2.778 1.00 90.06 365 ASP A N 1
ATOM 2881 C CA . ASP A 1 365 ? -10.891 20.587 -3.964 1.00 90.06 365 ASP A CA 1
ATOM 2882 C C . ASP A 1 365 ? -10.480 19.518 -4.989 1.00 90.06 365 ASP A C 1
ATOM 2884 O O . ASP A 1 365 ? -11.251 19.176 -5.881 1.00 90.06 365 ASP A O 1
ATOM 2888 N N . SER A 1 366 ? -9.258 18.989 -4.879 1.00 89.69 366 SER A N 1
ATOM 2889 C CA . SER A 1 366 ? -8.703 17.998 -5.801 1.00 89.69 366 SER A CA 1
ATOM 2890 C C . SER A 1 366 ? -7.840 16.977 -5.045 1.00 89.69 366 SER A C 1
ATOM 2892 O O . SER A 1 366 ? -6.602 16.991 -5.164 1.00 89.69 366 SER A O 1
ATOM 2894 N N . PRO A 1 367 ? -8.478 16.112 -4.229 1.00 90.69 367 PRO A N 1
ATOM 2895 C CA . PRO A 1 367 ? -7.776 15.146 -3.395 1.00 90.69 367 PRO A CA 1
ATOM 2896 C C . PRO A 1 367 ? -7.080 14.078 -4.244 1.00 90.69 367 PRO A C 1
ATOM 2898 O O . PRO A 1 367 ? -7.538 13.727 -5.332 1.00 90.69 367 PRO A O 1
ATOM 2901 N N . ALA A 1 368 ? -5.972 13.555 -3.727 1.00 93.19 368 ALA A N 1
ATOM 2902 C CA . ALA A 1 368 ? -5.257 12.421 -4.302 1.00 93.19 368 ALA A CA 1
ATOM 2903 C C . ALA A 1 368 ? -5.221 11.270 -3.278 1.00 93.19 368 ALA A C 1
ATOM 2905 O O . ALA A 1 368 ? -6.238 10.611 -3.059 1.00 93.19 368 ALA A O 1
ATOM 2906 N N . ALA A 1 369 ? -4.102 11.024 -2.604 1.00 92.12 369 ALA A N 1
ATOM 2907 C CA . ALA A 1 369 ? -4.020 9.998 -1.568 1.00 92.12 369 ALA A CA 1
ATOM 2908 C C . ALA A 1 369 ? -4.802 10.383 -0.302 1.00 92.12 369 ALA A C 1
ATOM 2910 O O . ALA A 1 369 ? -4.925 11.552 0.059 1.00 92.12 369 ALA A O 1
ATOM 2911 N N . HIS A 1 370 ? -5.286 9.380 0.427 1.00 90.69 370 HIS A N 1
ATOM 2912 C CA . HIS A 1 370 ? -5.826 9.570 1.773 1.00 90.69 370 HIS A CA 1
ATOM 2913 C C . HIS A 1 370 ? -4.721 9.746 2.821 1.00 90.69 370 HIS A C 1
ATOM 2915 O O . HIS A 1 370 ? -4.922 10.433 3.823 1.00 90.69 370 HIS A O 1
ATOM 2921 N N . VAL A 1 371 ? -3.596 9.052 2.625 1.00 88.88 371 VAL A N 1
ATOM 2922 C CA . VAL A 1 371 ? -2.470 8.966 3.560 1.00 88.88 371 VAL A CA 1
ATOM 2923 C C . VAL A 1 371 ? -1.166 8.994 2.766 1.00 88.88 371 VAL A C 1
ATOM 2925 O O . VAL A 1 371 ? -1.060 8.341 1.732 1.00 88.88 371 VAL A O 1
ATOM 2928 N N . VAL A 1 372 ? -0.168 9.715 3.273 1.00 81.31 372 VAL A N 1
ATOM 2929 C CA . VAL A 1 372 ? 1.211 9.693 2.771 1.00 81.31 372 VAL A CA 1
ATOM 2930 C C . VAL A 1 372 ? 2.103 9.108 3.859 1.00 81.31 372 VAL A C 1
ATOM 2932 O O . VAL A 1 372 ? 2.037 9.535 5.014 1.00 81.31 372 VAL A O 1
ATOM 2935 N N . VAL A 1 373 ? 2.949 8.146 3.498 1.00 78.88 373 VAL A N 1
ATOM 2936 C CA . VAL A 1 373 ? 4.033 7.661 4.353 1.00 78.88 373 VAL A CA 1
ATOM 2937 C C . VAL A 1 373 ? 5.102 8.747 4.408 1.00 78.88 373 VAL A C 1
ATOM 2939 O O . VAL A 1 373 ? 5.936 8.878 3.512 1.00 78.88 373 VAL A O 1
ATOM 2942 N N . SER A 1 374 ? 5.068 9.555 5.466 1.00 71.00 374 SER A N 1
ATOM 2943 C CA . SER A 1 374 ? 6.103 10.557 5.692 1.00 71.00 374 SER A CA 1
ATOM 2944 C C . SER A 1 374 ? 7.330 9.916 6.324 1.00 71.00 374 SER A C 1
ATOM 2946 O O . SER A 1 374 ? 7.246 9.215 7.333 1.00 71.00 374 SER A O 1
ATOM 2948 N N . ARG A 1 375 ? 8.502 10.230 5.770 1.00 64.38 375 ARG A N 1
ATOM 2949 C CA . ARG A 1 375 ? 9.782 9.861 6.382 1.00 64.38 375 ARG A CA 1
ATOM 2950 C C . ARG A 1 375 ? 10.308 10.951 7.308 1.00 64.38 375 ARG A C 1
ATOM 2952 O O . ARG A 1 375 ? 11.411 10.785 7.816 1.00 64.38 375 ARG A O 1
ATOM 2959 N N . GLN A 1 376 ? 9.546 12.032 7.560 1.00 57.75 376 GLN A N 1
ATOM 2960 C CA . GLN A 1 376 ? 9.960 13.231 8.316 1.00 57.75 376 GLN A CA 1
ATOM 2961 C C . GLN A 1 376 ? 10.583 12.952 9.693 1.00 57.75 376 GLN A C 1
ATOM 2963 O O . GLN A 1 376 ? 11.380 13.745 10.198 1.00 57.75 376 GLN A O 1
ATOM 2968 N N . PHE A 1 377 ? 10.283 11.800 10.271 1.00 57.62 377 PHE A N 1
ATOM 2969 C CA . PHE A 1 377 ? 10.704 11.449 11.621 1.00 57.62 377 PHE A CA 1
ATOM 2970 C C . PHE A 1 377 ? 11.727 10.303 11.664 1.00 57.62 377 PHE A C 1
ATOM 2972 O O . PHE A 1 377 ? 12.142 9.900 12.745 1.00 57.62 377 PHE A O 1
ATOM 2979 N N . VAL A 1 378 ? 12.193 9.820 10.505 1.00 52.75 378 VAL A N 1
ATOM 2980 C CA . VAL A 1 378 ? 13.216 8.767 10.402 1.00 52.75 378 VAL A CA 1
ATOM 2981 C C . VAL A 1 378 ? 14.611 9.402 10.306 1.00 52.75 378 VAL A C 1
ATOM 2983 O O . VAL A 1 378 ? 14.841 10.295 9.478 1.00 52.75 378 VAL A O 1
ATOM 2986 N N . LYS A 1 379 ? 15.547 8.968 11.164 1.00 44.88 379 LYS A N 1
ATOM 2987 C CA . LYS A 1 379 ? 16.966 9.379 11.133 1.00 44.88 379 LYS A CA 1
ATOM 2988 C C . LYS A 1 379 ? 17.709 8.643 9.996 1.00 44.88 379 LYS A C 1
ATOM 2990 O O . LYS A 1 379 ? 17.287 7.580 9.576 1.00 44.88 379 LYS A O 1
ATOM 2995 N N . HIS A 1 380 ? 18.794 9.220 9.462 1.00 47.91 380 HIS A N 1
ATOM 2996 C CA . HIS A 1 380 ? 19.661 8.602 8.425 1.00 47.91 380 HIS A CA 1
ATOM 2997 C C . HIS A 1 380 ? 18.997 8.233 7.078 1.00 47.91 380 HIS A C 1
ATOM 2999 O O . HIS A 1 380 ? 19.361 7.259 6.422 1.00 47.91 380 HIS A O 1
ATOM 3005 N N . ARG A 1 381 ? 18.045 9.051 6.618 1.00 49.31 381 ARG A N 1
ATOM 3006 C CA . ARG A 1 381 ? 17.286 8.808 5.380 1.00 49.31 381 ARG A CA 1
ATOM 3007 C C . ARG A 1 381 ? 18.170 8.633 4.148 1.00 49.31 381 ARG A C 1
ATOM 3009 O O . ARG A 1 381 ? 19.007 9.480 3.850 1.00 49.31 381 ARG A O 1
ATOM 3016 N N . GLY A 1 382 ? 17.903 7.574 3.385 1.00 38.94 382 GLY A N 1
ATOM 3017 C CA . GLY A 1 382 ? 18.534 7.344 2.085 1.00 38.94 382 GLY A CA 1
ATOM 3018 C C . GLY A 1 382 ? 20.013 6.977 2.151 1.00 38.94 382 GLY A C 1
ATOM 3019 O O . GLY A 1 382 ? 20.680 7.025 1.118 1.00 38.94 382 GLY A O 1
ATOM 3020 N N . TRP A 1 383 ? 20.531 6.610 3.326 1.00 36.31 383 TRP A N 1
ATOM 3021 C CA . TRP A 1 383 ? 21.891 6.114 3.450 1.00 36.31 383 TRP A CA 1
ATOM 3022 C C . TRP A 1 383 ? 21.904 4.643 3.847 1.00 36.31 383 TRP A C 1
ATOM 3024 O O . TRP A 1 383 ? 21.024 4.168 4.563 1.00 36.31 383 TRP A O 1
ATOM 3034 N N . LYS A 1 384 ? 22.953 3.940 3.396 1.00 38.69 384 LYS A N 1
ATOM 3035 C CA . LYS A 1 384 ? 23.514 2.860 4.201 1.00 38.69 384 LYS A CA 1
ATOM 3036 C C . LYS A 1 384 ? 23.677 3.463 5.590 1.00 38.69 384 LYS A C 1
ATOM 3038 O O . LYS A 1 384 ? 24.281 4.530 5.689 1.00 38.69 384 LYS A O 1
ATOM 3043 N N . ALA A 1 385 ? 23.102 2.846 6.606 1.00 38.84 385 ALA A N 1
ATOM 3044 C CA . ALA A 1 385 ? 23.573 2.947 7.971 1.00 38.84 385 ALA A CA 1
ATOM 3045 C C . ALA A 1 385 ? 24.986 3.541 8.073 1.00 38.84 385 ALA A C 1
ATOM 3047 O O . ALA A 1 385 ? 25.867 3.041 7.353 1.00 38.84 385 ALA A O 1
ATOM 3048 N N . PRO A 1 386 ? 25.265 4.538 8.938 1.00 39.12 386 PRO A N 1
ATOM 3049 C CA . PRO A 1 386 ? 26.657 4.747 9.316 1.00 39.12 386 PRO A CA 1
ATOM 3050 C C . PRO A 1 386 ? 27.213 3.362 9.680 1.00 39.12 386 PRO A C 1
ATOM 3052 O O . PRO A 1 386 ? 26.510 2.628 10.381 1.00 39.12 386 PRO A O 1
ATOM 3055 N N . PRO A 1 387 ? 28.357 2.935 9.110 1.00 39.59 387 PRO A N 1
ATOM 3056 C CA . PRO A 1 387 ? 28.870 1.596 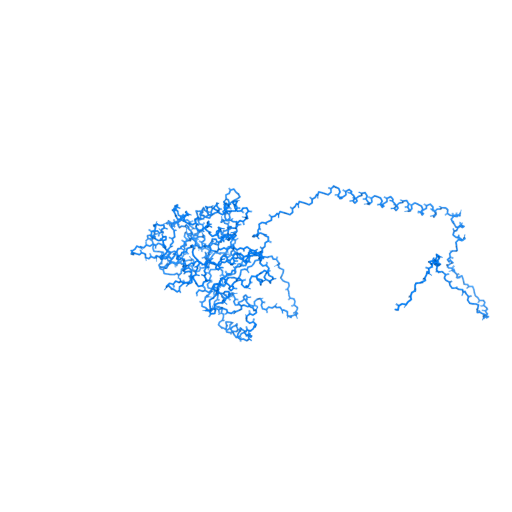9.350 1.00 39.59 387 PRO A CA 1
ATOM 3057 C C . PRO A 1 387 ? 28.905 1.393 10.860 1.00 39.59 387 PRO A C 1
ATOM 3059 O O . PRO A 1 387 ? 29.596 2.139 11.555 1.00 39.59 387 PRO A O 1
ATOM 3062 N N . ILE A 1 388 ? 28.070 0.471 11.352 1.00 46.72 388 ILE A N 1
ATOM 3063 C CA . ILE A 1 388 ? 28.037 0.124 12.769 1.00 46.72 388 ILE A CA 1
ATOM 3064 C C . ILE A 1 388 ? 29.468 -0.275 13.116 1.00 46.72 388 ILE A C 1
ATOM 3066 O O . ILE A 1 388 ? 30.102 -0.997 12.336 1.00 46.72 388 ILE A O 1
ATOM 3070 N N . ASP A 1 389 ? 29.980 0.231 14.238 1.00 51.56 389 ASP A N 1
ATOM 3071 C CA . ASP A 1 389 ? 31.289 -0.168 14.741 1.00 51.56 389 ASP A CA 1
ATOM 3072 C C . ASP A 1 389 ? 31.362 -1.708 14.713 1.00 51.56 389 ASP A C 1
ATOM 3074 O O . ASP A 1 389 ? 30.476 -2.367 15.267 1.00 51.56 389 ASP A O 1
ATOM 3078 N N . PRO A 1 390 ? 32.351 -2.319 14.036 1.00 51.41 390 PRO A N 1
ATOM 3079 C CA . PRO A 1 390 ? 32.488 -3.769 13.991 1.00 51.41 390 PRO A CA 1
ATOM 3080 C C . PRO A 1 390 ? 32.434 -4.436 15.374 1.00 51.41 390 PRO A C 1
ATOM 3082 O O . PRO A 1 390 ? 31.940 -5.559 15.481 1.00 51.41 390 PRO A O 1
ATOM 3085 N N . GLU A 1 391 ? 32.882 -3.754 16.434 1.00 52.53 391 GLU A N 1
ATOM 3086 C CA . GLU A 1 391 ? 32.762 -4.248 17.812 1.00 52.53 391 GLU A CA 1
ATOM 3087 C C . GLU A 1 391 ? 31.323 -4.187 18.352 1.00 52.53 391 GLU A C 1
ATOM 3089 O O . GLU A 1 391 ? 30.894 -5.078 19.083 1.00 52.53 391 GLU A O 1
ATOM 3094 N N . GLU A 1 392 ? 30.523 -3.207 17.943 1.00 47.97 392 GLU A N 1
ATOM 3095 C CA . GLU A 1 392 ? 29.102 -3.117 18.289 1.00 47.97 392 GLU A CA 1
ATOM 3096 C C . GLU A 1 392 ? 28.273 -4.173 17.536 1.00 47.97 392 GLU A C 1
ATOM 3098 O O . GLU A 1 392 ? 27.416 -4.823 18.136 1.00 47.97 392 GLU A O 1
ATOM 3103 N N . ILE A 1 393 ? 28.593 -4.455 16.263 1.00 47.06 393 ILE A N 1
ATOM 3104 C CA . ILE A 1 393 ? 28.029 -5.603 15.524 1.00 47.06 393 ILE A CA 1
ATOM 3105 C C . ILE A 1 393 ? 28.337 -6.905 16.267 1.00 47.06 393 ILE A C 1
ATOM 3107 O O . ILE A 1 393 ? 27.448 -7.722 16.502 1.00 47.06 393 ILE A O 1
ATOM 3111 N N . LYS A 1 394 ? 29.595 -7.095 16.663 1.00 50.22 394 LYS A N 1
ATOM 3112 C CA . LYS A 1 394 ? 30.052 -8.298 17.359 1.00 50.22 394 LYS A CA 1
ATOM 3113 C C . LYS A 1 394 ? 29.387 -8.460 18.727 1.00 50.22 394 LYS A C 1
ATOM 3115 O O . LYS A 1 394 ? 28.999 -9.572 19.070 1.00 50.22 394 LYS A O 1
ATOM 3120 N N . ASN A 1 395 ? 29.187 -7.370 19.468 1.00 51.38 395 ASN A N 1
ATOM 3121 C CA . ASN A 1 395 ? 28.472 -7.376 20.745 1.00 51.38 395 ASN A CA 1
ATOM 3122 C C . ASN A 1 395 ? 26.976 -7.670 20.577 1.00 51.38 395 ASN A C 1
ATOM 3124 O O . ASN A 1 395 ? 26.412 -8.428 21.367 1.00 51.38 395 ASN A O 1
ATOM 3128 N N . ASN A 1 396 ? 26.336 -7.131 19.538 1.00 45.75 396 ASN A N 1
ATOM 3129 C CA . ASN A 1 396 ? 24.932 -7.412 19.239 1.00 45.75 396 ASN A CA 1
ATOM 3130 C C . ASN A 1 396 ? 24.724 -8.868 18.796 1.00 45.75 396 ASN A C 1
ATOM 3132 O O . ASN A 1 396 ? 23.800 -9.517 19.279 1.00 45.75 396 ASN A O 1
ATOM 3136 N N . ILE A 1 397 ? 25.620 -9.411 17.963 1.00 46.38 397 ILE A N 1
ATOM 3137 C CA . ILE A 1 397 ? 25.629 -10.833 17.578 1.00 46.38 397 ILE A CA 1
ATOM 3138 C C . ILE A 1 397 ? 25.875 -11.720 18.802 1.00 46.38 397 ILE A C 1
ATOM 3140 O O . ILE A 1 397 ? 25.127 -12.663 19.030 1.00 46.38 397 ILE A O 1
ATOM 3144 N N . PHE A 1 398 ? 26.862 -11.390 19.640 1.00 52.69 398 PHE A N 1
ATOM 3145 C CA . PHE A 1 398 ? 27.130 -12.127 20.876 1.00 52.69 398 PHE A CA 1
ATOM 3146 C C . PHE A 1 398 ? 25.912 -12.139 21.810 1.00 52.69 398 PHE A C 1
ATOM 3148 O O . PHE A 1 398 ? 25.546 -13.180 22.350 1.00 52.69 398 PHE A O 1
ATOM 3155 N N . THR A 1 399 ? 25.243 -10.995 21.965 1.00 49.81 399 THR A N 1
ATOM 3156 C CA . THR A 1 399 ? 24.039 -10.871 22.799 1.00 49.81 399 THR A CA 1
ATOM 3157 C C . THR A 1 399 ? 22.866 -11.659 22.214 1.00 49.81 399 THR A C 1
ATOM 3159 O O . THR A 1 399 ? 22.173 -12.357 22.952 1.00 49.81 399 THR A O 1
ATOM 3162 N N . TYR A 1 400 ? 22.675 -11.609 20.893 1.00 44.25 400 TYR A N 1
ATOM 3163 C CA . TYR A 1 400 ? 21.695 -12.420 20.170 1.00 44.25 400 TYR A CA 1
ATOM 3164 C C . TYR A 1 400 ? 21.946 -13.924 20.354 1.00 44.25 400 TYR A C 1
ATOM 3166 O O . TYR A 1 400 ? 21.020 -14.688 20.632 1.00 44.25 400 TYR A O 1
ATOM 3174 N N . ASP A 1 401 ? 23.207 -14.349 20.271 1.00 49.09 401 ASP A N 1
ATOM 3175 C CA . ASP A 1 401 ? 23.610 -15.745 20.424 1.00 49.09 401 ASP A CA 1
ATOM 3176 C C . ASP A 1 401 ? 23.481 -16.267 21.860 1.00 49.09 401 ASP A C 1
ATOM 3178 O O . ASP A 1 401 ? 23.333 -17.476 22.054 1.00 49.09 401 ASP A O 1
ATOM 3182 N N . MET A 1 402 ? 23.456 -15.383 22.862 1.00 55.09 402 MET A N 1
ATOM 3183 C CA . MET A 1 402 ? 23.180 -15.756 24.254 1.00 55.09 402 MET A CA 1
ATOM 3184 C C . MET A 1 402 ? 21.693 -16.003 24.550 1.00 55.09 402 MET A C 1
ATOM 3186 O O . MET A 1 402 ? 21.378 -16.605 25.577 1.00 55.09 402 MET A O 1
ATOM 3190 N N . LEU A 1 403 ? 20.768 -15.584 23.680 1.00 47.22 403 LEU A N 1
ATOM 3191 C CA . LEU A 1 403 ? 19.340 -15.853 23.867 1.00 47.22 403 LEU A CA 1
ATOM 3192 C C . LEU A 1 403 ? 19.025 -17.323 23.577 1.00 47.22 403 LEU A C 1
ATOM 3194 O O . LEU A 1 403 ? 19.529 -17.889 22.603 1.00 47.22 403 LEU A O 1
ATOM 3198 N N . SER A 1 404 ? 18.150 -17.949 24.367 1.00 60.91 404 SER A N 1
ATOM 3199 C CA . SER A 1 404 ? 17.688 -19.303 24.048 1.00 60.91 404 SER A CA 1
ATOM 3200 C C . SER A 1 404 ? 16.836 -19.298 22.772 1.00 60.91 404 SER A C 1
ATOM 3202 O O . SER A 1 404 ? 16.234 -18.285 22.415 1.00 60.91 404 SER A O 1
ATOM 3204 N N . VAL A 1 405 ? 16.737 -20.438 22.082 1.00 46.22 405 VAL A N 1
ATOM 3205 C CA . VAL A 1 405 ? 15.872 -20.575 20.892 1.00 46.22 405 VAL A CA 1
ATOM 3206 C C . VAL A 1 405 ? 14.415 -20.229 21.226 1.00 46.22 405 VAL A C 1
ATOM 3208 O O . VAL A 1 405 ? 13.731 -19.593 20.431 1.00 46.22 405 VAL A O 1
ATOM 3211 N N . SER A 1 406 ? 13.955 -20.578 22.432 1.00 46.69 406 SER A N 1
ATOM 3212 C CA . SER A 1 406 ? 12.620 -20.213 22.918 1.00 46.69 406 SER A CA 1
ATOM 3213 C C . SER A 1 406 ? 12.456 -18.698 23.049 1.00 46.69 406 SER A C 1
ATOM 3215 O O . SER A 1 406 ? 11.437 -18.158 22.624 1.00 46.69 406 SER A O 1
ATOM 3217 N N . ASP A 1 407 ? 13.461 -18.006 23.586 1.00 45.22 407 ASP A N 1
ATOM 3218 C CA . ASP A 1 407 ? 13.424 -16.552 23.765 1.00 45.22 407 ASP A CA 1
ATOM 3219 C C . ASP A 1 407 ? 13.452 -15.837 22.410 1.00 45.22 407 ASP A C 1
ATOM 3221 O O . ASP A 1 407 ? 12.625 -14.958 22.163 1.00 45.22 407 ASP A O 1
ATOM 3225 N N . ARG A 1 408 ? 14.318 -16.279 21.486 1.00 46.06 408 ARG A N 1
ATOM 3226 C CA . ARG A 1 408 ? 14.378 -15.758 20.107 1.00 46.06 408 ARG A CA 1
ATOM 3227 C C . ARG A 1 408 ? 13.043 -15.930 19.379 1.00 46.06 408 ARG A C 1
ATOM 3229 O O . ARG A 1 408 ? 12.573 -14.982 18.756 1.00 46.06 408 ARG A O 1
ATOM 3236 N N . ASN A 1 409 ? 12.406 -17.094 19.514 1.00 43.22 409 ASN A N 1
ATOM 3237 C CA . ASN A 1 409 ? 11.100 -17.383 18.915 1.00 43.22 409 ASN A CA 1
ATOM 3238 C C . ASN A 1 409 ? 9.971 -16.565 19.560 1.00 43.22 409 ASN A C 1
ATOM 3240 O O . ASN A 1 409 ? 9.075 -16.097 18.865 1.00 43.22 409 ASN A O 1
ATOM 3244 N N . SER A 1 410 ? 10.015 -16.358 20.880 1.00 43.06 410 SER A N 1
ATOM 3245 C CA . SER A 1 410 ? 9.014 -15.557 21.601 1.00 43.06 410 SER A CA 1
ATOM 3246 C C . SER A 1 410 ? 9.054 -14.069 21.235 1.00 43.06 410 SER A C 1
ATOM 3248 O O . SER A 1 410 ? 8.034 -13.387 21.309 1.00 43.06 410 SER A O 1
ATOM 3250 N N . MET A 1 411 ? 10.224 -13.587 20.807 1.00 41.38 411 MET A N 1
ATOM 3251 C CA . MET A 1 411 ? 10.470 -12.211 20.375 1.00 41.38 411 MET A CA 1
ATOM 3252 C C . MET A 1 411 ? 10.483 -12.049 18.844 1.00 41.38 411 MET A C 1
ATOM 3254 O O . MET A 1 411 ? 10.741 -10.949 18.364 1.00 41.38 411 MET A O 1
ATOM 3258 N N . ALA A 1 412 ? 10.210 -13.119 18.084 1.00 37.84 412 ALA A N 1
ATOM 3259 C CA . ALA A 1 412 ? 10.248 -13.151 16.616 1.00 37.84 412 ALA A CA 1
ATOM 3260 C C . ALA A 1 412 ? 11.580 -12.655 16.004 1.00 37.84 412 ALA A C 1
ATOM 3262 O O . ALA A 1 412 ? 11.608 -12.033 14.946 1.00 37.84 412 ALA A O 1
ATOM 3263 N N . LEU A 1 413 ? 12.707 -12.933 16.668 1.00 43.34 413 LEU A N 1
ATOM 3264 C CA . LEU A 1 413 ? 14.046 -12.473 16.272 1.00 43.34 413 LEU A CA 1
ATOM 3265 C C . LEU A 1 413 ? 14.730 -13.397 15.240 1.00 43.34 413 LEU A C 1
ATOM 3267 O O . LEU A 1 413 ? 15.949 -13.390 15.103 1.00 43.34 413 LEU A O 1
ATOM 3271 N N . THR A 1 414 ? 13.990 -14.248 14.535 1.00 41.25 414 THR A N 1
ATOM 3272 C CA . THR A 1 414 ? 14.534 -15.434 13.848 1.00 41.25 414 THR A CA 1
ATOM 3273 C C . THR A 1 414 ? 15.130 -15.218 12.451 1.00 41.25 414 THR A C 1
ATOM 3275 O O . THR A 1 414 ? 15.600 -16.196 11.875 1.00 41.25 414 THR A O 1
ATOM 3278 N N . THR A 1 415 ? 15.161 -13.997 11.898 1.00 38.47 415 THR A N 1
ATOM 3279 C CA . THR A 1 415 ? 15.480 -13.808 10.460 1.00 38.47 415 THR A CA 1
ATOM 3280 C C . THR A 1 415 ? 16.408 -12.645 10.072 1.00 38.47 415 THR A C 1
ATOM 3282 O O . THR A 1 415 ? 16.566 -12.403 8.888 1.00 38.47 415 THR A O 1
ATOM 3285 N N . VAL A 1 416 ? 17.101 -11.943 10.979 1.00 37.00 416 VAL A N 1
ATOM 3286 C CA . VAL A 1 416 ? 17.938 -10.789 10.558 1.00 37.00 416 VAL A CA 1
ATOM 3287 C C . VAL A 1 416 ? 19.195 -11.236 9.788 1.00 37.00 416 VAL A C 1
ATOM 3289 O O . VAL A 1 416 ? 20.133 -11.767 10.387 1.00 37.00 416 VAL A O 1
ATOM 3292 N N . SER A 1 417 ? 19.249 -10.991 8.472 1.00 35.31 417 SER A N 1
ATOM 3293 C CA . SER A 1 417 ? 20.465 -11.167 7.667 1.00 35.31 417 SER A CA 1
ATOM 3294 C C . SER A 1 417 ? 21.312 -9.882 7.639 1.00 35.31 417 SER A C 1
ATOM 3296 O O . SER A 1 417 ? 20.818 -8.770 7.487 1.00 35.31 417 SER A O 1
ATOM 3298 N N . THR A 1 418 ? 22.634 -10.014 7.774 1.00 36.12 418 THR A N 1
ATOM 3299 C CA . THR A 1 418 ? 23.587 -8.892 7.920 1.00 36.12 418 THR A CA 1
ATOM 3300 C C . THR A 1 418 ? 23.994 -8.218 6.601 1.00 36.12 418 THR A C 1
ATOM 3302 O O . THR A 1 418 ? 24.950 -7.441 6.570 1.00 36.12 418 THR A O 1
ATOM 3305 N N . SER A 1 419 ? 23.314 -8.520 5.493 1.00 34.94 419 SER A N 1
ATOM 3306 C CA . SER A 1 419 ? 23.770 -8.139 4.150 1.00 34.94 419 SER A CA 1
ATOM 3307 C C . SER A 1 419 ? 23.218 -6.796 3.643 1.00 34.94 419 SER A C 1
ATOM 3309 O O . SER A 1 419 ? 23.810 -6.200 2.737 1.00 34.94 419 SER A O 1
ATOM 3311 N N . ASP A 1 420 ? 22.169 -6.251 4.279 1.00 38.50 420 ASP A N 1
ATOM 3312 C CA . ASP A 1 420 ? 21.570 -4.964 3.915 1.00 38.50 420 ASP A CA 1
ATOM 3313 C C . ASP A 1 420 ? 21.866 -3.834 4.915 1.00 38.50 420 ASP A C 1
ATOM 3315 O O . ASP A 1 420 ? 21.429 -3.778 6.062 1.00 38.50 420 ASP A O 1
ATOM 3319 N N . SER A 1 421 ? 22.546 -2.824 4.397 1.00 38.16 421 SER A N 1
ATOM 3320 C CA . SER A 1 421 ? 22.854 -1.562 5.056 1.00 38.16 421 SER A CA 1
ATOM 3321 C C . SER A 1 421 ? 21.669 -0.668 5.461 1.00 38.16 421 SER A C 1
ATOM 3323 O O . SER A 1 421 ? 21.901 0.348 6.104 1.00 38.16 421 SER A O 1
ATOM 3325 N N . ARG A 1 422 ? 20.420 -0.979 5.097 1.00 39.75 422 ARG A N 1
ATOM 3326 C CA . ARG A 1 422 ? 19.221 -0.280 5.612 1.00 39.75 422 ARG A CA 1
ATOM 3327 C C . ARG A 1 422 ? 18.759 -0.825 6.970 1.00 39.75 422 ARG A C 1
ATOM 3329 O O . ARG A 1 422 ? 17.914 -0.207 7.608 1.00 39.75 422 ARG A O 1
ATOM 3336 N N . GLN A 1 423 ? 19.323 -1.952 7.416 1.00 42.88 423 GLN A N 1
ATOM 3337 C CA . GLN A 1 423 ? 18.909 -2.671 8.624 1.00 42.88 423 GLN A CA 1
ATOM 3338 C C . GLN A 1 423 ? 19.807 -2.458 9.854 1.00 42.88 423 GLN A C 1
ATOM 3340 O O . GLN A 1 423 ? 19.553 -3.056 10.897 1.00 42.88 423 GLN A O 1
ATOM 3345 N N . SER A 1 424 ? 20.831 -1.597 9.812 1.00 41.75 424 SER A N 1
ATOM 3346 C CA . SER A 1 424 ? 21.612 -1.315 11.035 1.00 41.75 424 SER A CA 1
ATOM 3347 C C . SER A 1 424 ? 20.739 -0.831 12.189 1.00 41.75 424 SER A C 1
ATOM 3349 O O . SER A 1 424 ? 21.022 -1.087 13.355 1.00 41.75 424 SER A O 1
ATOM 3351 N N . ASP A 1 425 ? 19.672 -0.116 11.835 1.00 44.88 425 ASP A N 1
ATOM 3352 C CA . ASP A 1 425 ? 18.737 0.478 12.770 1.00 44.88 425 ASP A CA 1
ATOM 3353 C C . ASP A 1 425 ? 17.754 -0.568 13.311 1.00 44.88 425 ASP A C 1
ATOM 3355 O O . ASP A 1 425 ? 17.161 -0.339 14.349 1.00 44.88 425 ASP A O 1
ATOM 3359 N N . LEU A 1 426 ? 17.608 -1.744 12.681 1.00 40.88 426 LEU A N 1
ATOM 3360 C CA . LEU A 1 426 ? 16.787 -2.851 13.197 1.00 40.88 426 LEU A CA 1
ATOM 3361 C C . LEU A 1 426 ? 17.464 -3.564 14.370 1.00 40.88 426 LEU A C 1
ATOM 3363 O O . LEU A 1 426 ? 16.786 -3.952 15.315 1.00 40.88 426 LEU A O 1
ATOM 3367 N N . VAL A 1 427 ? 18.795 -3.674 14.353 1.00 39.75 427 VAL A N 1
ATOM 3368 C CA . VAL A 1 427 ? 19.573 -4.172 15.498 1.00 39.75 427 VAL A CA 1
ATOM 3369 C C . VAL A 1 427 ? 19.527 -3.161 16.653 1.00 39.75 427 VAL A C 1
ATOM 3371 O O . VAL A 1 427 ? 19.322 -3.548 17.802 1.00 39.75 427 VAL A O 1
ATOM 3374 N N . ALA A 1 428 ? 19.611 -1.860 16.354 1.00 38.19 428 ALA A N 1
ATOM 3375 C CA . ALA A 1 428 ? 19.442 -0.794 17.345 1.00 38.19 428 ALA A CA 1
ATOM 3376 C C . ALA A 1 428 ? 17.991 -0.679 17.864 1.00 38.19 428 ALA A C 1
ATOM 3378 O O . ALA A 1 428 ? 17.766 -0.436 19.050 1.00 38.19 428 ALA A O 1
ATOM 3379 N N . LEU A 1 429 ? 16.988 -0.910 17.012 1.00 39.00 429 LEU A N 1
ATOM 3380 C CA . LEU A 1 429 ? 15.570 -0.952 17.374 1.00 39.00 429 LEU A CA 1
ATOM 3381 C C . LEU A 1 429 ? 15.271 -2.177 18.243 1.00 39.00 429 LEU A C 1
ATOM 3383 O O . LEU A 1 429 ? 14.634 -2.030 19.282 1.00 39.00 429 LEU A O 1
ATOM 3387 N N . ALA A 1 430 ? 15.803 -3.353 17.897 1.00 38.69 430 ALA A N 1
ATOM 3388 C CA . ALA A 1 430 ? 15.756 -4.540 18.749 1.00 38.69 430 ALA A CA 1
ATOM 3389 C C . ALA A 1 430 ? 16.405 -4.264 20.118 1.00 38.69 430 ALA A C 1
ATOM 3391 O O . ALA A 1 430 ? 15.813 -4.588 21.144 1.00 38.69 430 ALA A O 1
ATOM 3392 N N . ALA A 1 431 ? 17.544 -3.559 20.157 1.00 35.91 431 ALA A N 1
ATOM 3393 C CA . ALA A 1 431 ? 18.181 -3.093 21.394 1.00 35.91 431 ALA A CA 1
ATOM 3394 C C . ALA A 1 431 ? 17.346 -2.059 22.180 1.00 35.91 431 ALA A C 1
ATOM 3396 O O . ALA A 1 431 ? 17.431 -2.000 23.405 1.00 35.91 431 ALA A O 1
ATOM 3397 N N . THR A 1 432 ? 16.494 -1.280 21.510 1.00 36.16 432 THR A N 1
ATOM 3398 C CA . THR A 1 432 ? 15.620 -0.273 22.140 1.00 36.16 432 THR A CA 1
ATOM 3399 C C . THR A 1 432 ? 14.342 -0.894 22.721 1.00 36.16 432 THR A C 1
ATOM 3401 O O . THR A 1 432 ? 13.845 -0.440 23.750 1.00 36.16 432 THR A O 1
ATOM 3404 N N . VAL A 1 433 ? 13.820 -1.964 22.109 1.00 36.88 433 VAL A N 1
ATOM 3405 C CA . VAL A 1 433 ? 12.665 -2.729 22.624 1.00 36.88 433 VAL A CA 1
ATOM 3406 C C . VAL A 1 433 ? 13.068 -3.664 23.785 1.00 36.88 433 VAL A C 1
ATOM 3408 O O . VAL A 1 433 ? 12.219 -4.092 24.566 1.00 36.88 433 VAL A O 1
ATOM 3411 N N . LEU A 1 434 ? 14.371 -3.914 23.969 1.00 36.53 434 LEU A N 1
ATOM 3412 C CA . LEU A 1 434 ? 14.955 -4.837 24.953 1.00 36.53 434 LEU A CA 1
ATOM 3413 C C . LEU A 1 434 ? 14.939 -4.388 26.434 1.00 36.53 434 LEU A C 1
ATOM 3415 O O . LEU A 1 434 ? 15.616 -5.007 27.253 1.00 36.53 434 LEU A O 1
ATOM 3419 N N . LEU A 1 435 ? 14.161 -3.379 26.847 1.00 29.00 435 LEU A N 1
ATOM 3420 C CA . LEU A 1 435 ? 14.082 -3.012 28.273 1.00 29.00 435 LEU A CA 1
ATOM 3421 C C . LEU A 1 435 ? 12.658 -2.952 28.845 1.00 29.00 435 LEU A C 1
ATOM 3423 O O . LEU A 1 435 ? 12.103 -1.868 29.031 1.00 29.00 435 LEU A O 1
ATOM 3427 N N . PRO A 1 436 ? 12.124 -4.089 29.325 1.00 29.19 436 PRO A N 1
ATOM 3428 C CA . PRO A 1 436 ? 11.213 -4.106 30.451 1.00 29.19 436 PRO A CA 1
ATOM 3429 C C . PRO A 1 436 ? 11.999 -4.345 31.756 1.00 29.19 436 PRO A C 1
ATOM 3431 O O . PRO A 1 436 ? 12.226 -5.472 32.180 1.00 29.19 436 PRO A O 1
ATOM 3434 N N . GLY A 1 437 ? 12.367 -3.247 32.425 1.00 28.00 437 GLY A N 1
ATOM 3435 C CA . GLY A 1 437 ? 12.432 -3.170 33.890 1.00 28.00 437 GLY A CA 1
ATOM 3436 C C . GLY A 1 437 ? 13.698 -3.647 34.621 1.00 28.00 437 GLY A C 1
ATOM 3437 O O . GLY A 1 437 ? 13.800 -4.803 35.013 1.00 28.00 437 GLY A O 1
ATOM 3438 N N . ARG A 1 438 ? 14.530 -2.682 35.047 1.00 26.48 438 ARG A N 1
ATOM 3439 C CA . ARG A 1 438 ? 14.807 -2.419 36.479 1.00 26.48 438 ARG A CA 1
ATOM 3440 C C . ARG A 1 438 ? 15.236 -0.959 36.697 1.00 26.48 438 ARG A C 1
ATOM 3442 O O . ARG A 1 438 ? 16.052 -0.416 35.965 1.00 26.48 438 ARG A O 1
ATOM 3449 N N . LEU A 1 439 ? 14.614 -0.339 37.701 1.00 31.86 439 LEU A N 1
ATOM 3450 C CA . LEU A 1 439 ? 14.725 1.060 38.129 1.00 31.86 439 LEU A CA 1
ATOM 3451 C C . LEU A 1 439 ? 16.123 1.445 38.641 1.00 31.86 439 LEU A C 1
ATOM 3453 O O . LEU A 1 439 ? 16.627 0.760 39.524 1.00 31.86 439 LEU A O 1
ATOM 3457 N N . SER A 1 440 ? 16.624 2.627 38.252 1.00 25.56 440 SER A N 1
ATOM 3458 C CA . SER A 1 440 ? 16.851 3.751 39.187 1.00 25.56 440 SER A CA 1
ATOM 3459 C C . SER A 1 440 ? 17.435 5.001 38.499 1.00 25.56 440 SER A C 1
ATOM 3461 O O . SER A 1 440 ? 18.518 4.941 37.935 1.00 25.56 440 SER A O 1
ATOM 3463 N N . GLN A 1 441 ? 16.735 6.129 38.688 1.00 23.98 441 GLN A N 1
ATOM 3464 C CA . GLN A 1 441 ? 17.174 7.537 38.604 1.00 23.98 441 GLN A CA 1
ATOM 3465 C C . GLN A 1 441 ? 17.349 8.231 37.229 1.00 23.98 441 GLN A C 1
ATOM 3467 O O . GLN A 1 441 ? 18.355 8.095 36.552 1.00 23.98 441 GLN A O 1
ATOM 3472 N N . LEU A 1 442 ? 16.371 9.120 36.965 1.00 23.86 442 LEU A N 1
ATOM 3473 C CA . LEU A 1 442 ? 16.475 10.465 36.359 1.00 23.86 442 LEU A CA 1
ATOM 3474 C C . LEU A 1 442 ? 17.013 10.581 34.916 1.00 23.86 442 LEU A C 1
ATOM 3476 O O . LEU A 1 442 ? 18.210 10.676 34.702 1.00 23.86 442 LEU A O 1
ATOM 3480 N N . TYR A 1 443 ? 16.122 10.733 33.928 1.00 22.84 443 TYR A N 1
ATOM 3481 C CA . TYR A 1 443 ? 15.657 12.038 33.414 1.00 22.84 443 TYR A CA 1
ATOM 3482 C C . TYR A 1 443 ? 14.488 11.845 32.426 1.00 22.84 443 TYR A C 1
ATOM 3484 O O . TYR A 1 443 ? 14.419 10.869 31.686 1.00 22.84 443 TYR A O 1
ATOM 3492 N N . GLN A 1 444 ? 13.540 12.782 32.467 1.00 23.55 444 GLN A N 1
ATOM 3493 C CA . GLN A 1 444 ? 12.349 12.870 31.619 1.00 23.55 444 GLN A CA 1
ATOM 3494 C C . GLN A 1 444 ? 12.697 12.970 30.126 1.00 23.55 444 GLN A C 1
ATOM 3496 O O . GLN A 1 444 ? 13.401 13.898 29.737 1.00 23.55 444 GLN A O 1
ATOM 3501 N N . ILE A 1 445 ? 12.064 12.148 29.282 1.00 21.22 445 ILE A N 1
ATOM 3502 C CA . ILE A 1 445 ? 11.651 12.577 27.939 1.00 21.22 445 ILE A CA 1
ATOM 3503 C C . ILE A 1 445 ? 10.181 12.200 27.755 1.00 21.22 445 ILE A C 1
ATOM 3505 O O . ILE A 1 445 ? 9.804 11.036 27.652 1.00 21.22 445 ILE A O 1
ATOM 3509 N N . TYR A 1 446 ? 9.350 13.237 27.759 1.00 20.58 446 TYR A N 1
ATOM 3510 C CA . TYR A 1 446 ? 7.968 13.217 27.309 1.00 20.58 446 TYR A CA 1
ATOM 3511 C C . TYR A 1 446 ? 7.932 13.099 25.781 1.00 20.58 446 TYR A C 1
ATOM 3513 O O . TYR A 1 446 ? 8.541 13.927 25.108 1.00 20.58 446 TYR A O 1
ATOM 3521 N N . CYS A 1 447 ? 7.178 12.137 25.244 1.00 19.94 447 CYS A N 1
ATOM 3522 C CA . CYS A 1 447 ? 6.091 12.375 24.281 1.00 19.94 447 CYS A CA 1
ATOM 3523 C C . CYS A 1 447 ? 5.489 11.044 23.803 1.00 19.94 447 CYS A C 1
ATOM 3525 O O . CYS A 1 447 ? 6.078 10.313 23.015 1.00 19.94 447 CYS A O 1
ATOM 3527 N N . PHE A 1 448 ? 4.264 10.776 24.257 1.00 24.23 448 PHE A N 1
ATOM 3528 C CA . PHE A 1 448 ? 3.291 9.961 23.537 1.00 24.23 448 PHE A CA 1
ATOM 3529 C C . PHE A 1 448 ? 2.906 10.685 22.239 1.00 24.23 448 PHE A C 1
ATOM 3531 O O . PHE A 1 448 ? 2.514 11.846 22.329 1.00 24.23 448 PHE A O 1
ATOM 3538 N N . HIS A 1 449 ? 2.958 10.009 21.086 1.00 20.73 449 HIS A N 1
ATOM 3539 C CA . HIS A 1 449 ? 1.907 9.964 20.051 1.00 20.73 449 HIS A CA 1
ATOM 3540 C C . HIS A 1 449 ? 2.414 9.182 18.824 1.00 20.73 449 HIS A C 1
ATOM 3542 O O . HIS A 1 449 ? 3.305 9.639 18.126 1.00 20.73 449 HIS A O 1
ATOM 3548 N N . ASN A 1 450 ? 1.803 8.014 18.601 1.00 23.83 450 ASN A N 1
ATOM 3549 C CA . ASN A 1 450 ? 1.585 7.303 17.334 1.00 23.83 450 ASN A CA 1
ATOM 3550 C C . ASN A 1 450 ? 2.683 7.319 16.239 1.00 23.83 450 ASN A C 1
ATOM 3552 O O . ASN A 1 450 ? 2.876 8.324 15.563 1.00 23.83 450 ASN A O 1
ATOM 3556 N N . ILE A 1 451 ? 3.160 6.095 15.938 1.00 24.55 451 ILE A N 1
ATOM 3557 C CA . ILE A 1 451 ? 3.839 5.583 14.718 1.00 24.55 451 ILE A CA 1
ATOM 3558 C C . ILE A 1 451 ? 5.374 5.448 14.811 1.00 24.55 451 ILE A C 1
ATOM 3560 O O . ILE A 1 451 ? 6.059 6.395 15.178 1.00 24.55 451 ILE A O 1
ATOM 3564 N N . ILE A 1 452 ? 5.887 4.252 14.453 1.00 26.73 452 ILE A N 1
ATOM 3565 C CA . ILE A 1 452 ? 6.852 3.930 13.361 1.00 26.73 452 ILE A CA 1
ATOM 3566 C C . ILE A 1 452 ? 7.077 2.392 13.364 1.00 26.73 452 ILE A C 1
ATOM 3568 O O . ILE A 1 452 ? 7.427 1.824 14.391 1.00 26.73 452 ILE A O 1
ATOM 3572 N N . ILE A 1 453 ? 6.546 1.673 12.361 1.00 26.58 453 ILE A N 1
ATOM 3573 C CA . ILE A 1 453 ? 7.229 0.983 11.234 1.00 26.58 453 ILE A CA 1
ATOM 3574 C C . ILE A 1 453 ? 8.312 -0.027 11.665 1.00 26.58 453 ILE A C 1
ATOM 3576 O O . ILE A 1 453 ? 9.449 0.351 11.926 1.00 26.58 453 ILE A O 1
ATOM 3580 N N . CYS A 1 454 ? 7.978 -1.322 11.598 1.00 22.00 454 CYS A N 1
ATOM 3581 C CA . CYS A 1 454 ? 8.956 -2.393 11.394 1.00 22.00 454 CYS A CA 1
ATOM 3582 C C . CYS A 1 454 ? 8.836 -2.871 9.945 1.00 22.00 454 CYS A C 1
ATOM 3584 O O . CYS A 1 454 ? 7.942 -3.637 9.612 1.00 22.00 454 CYS A O 1
ATOM 3586 N N . THR A 1 455 ? 9.727 -2.417 9.074 1.00 23.61 455 THR A N 1
ATOM 3587 C CA . THR A 1 455 ? 9.948 -3.038 7.765 1.00 23.61 455 THR A CA 1
ATOM 3588 C C . THR A 1 455 ? 11.163 -3.947 7.873 1.00 23.61 455 THR A C 1
ATOM 3590 O O . THR A 1 455 ? 12.290 -3.459 7.864 1.00 23.61 455 THR A O 1
ATOM 3593 N N . LEU A 1 456 ? 10.938 -5.258 7.979 1.00 22.36 456 LEU A N 1
ATOM 3594 C CA . LEU A 1 456 ? 11.950 -6.277 7.693 1.00 22.36 456 LEU A CA 1
ATOM 3595 C C . LEU A 1 456 ? 12.022 -6.433 6.168 1.00 22.36 456 LEU A C 1
ATOM 3597 O O . LEU A 1 456 ? 11.243 -7.170 5.565 1.00 22.36 456 LEU A O 1
ATOM 3601 N N . TYR A 1 457 ? 12.901 -5.661 5.535 1.00 24.17 457 TYR A N 1
ATOM 3602 C CA . TYR A 1 457 ? 13.308 -5.876 4.147 1.00 24.17 457 TYR A CA 1
ATOM 3603 C C . TYR A 1 457 ? 14.644 -6.610 4.155 1.00 24.17 457 TYR A C 1
ATOM 3605 O O . TYR A 1 457 ? 15.678 -5.949 4.163 1.00 24.17 457 TYR A O 1
ATOM 3613 N N . ASP A 1 458 ? 14.644 -7.941 4.155 1.00 21.42 458 ASP A N 1
ATOM 3614 C CA . ASP A 1 458 ? 15.793 -8.662 3.599 1.00 21.42 458 ASP A CA 1
ATOM 3615 C C . ASP A 1 458 ? 15.770 -8.468 2.082 1.00 21.42 458 ASP A C 1
ATOM 3617 O O . ASP A 1 458 ? 14.697 -8.495 1.477 1.00 21.42 458 ASP A O 1
ATOM 3621 N N . TYR A 1 459 ? 16.930 -8.158 1.504 1.00 26.06 459 TYR A N 1
ATOM 3622 C CA . TYR A 1 459 ? 17.173 -8.082 0.062 1.00 26.06 459 TYR A CA 1
ATOM 3623 C C . TYR A 1 459 ? 18.077 -9.230 -0.351 1.00 26.06 459 TYR A C 1
ATOM 3625 O O . TYR A 1 459 ? 19.053 -9.475 0.394 1.00 26.06 459 TYR A O 1
#

Organism: Schistosoma japonicum (NCBI:txid6182)